Protein AF-A0A5J6MYG0-F1 (afdb_monomer)

Structure (mmCIF, N/CA/C/O backbone):
data_AF-A0A5J6MYG0-F1
#
_entry.id   AF-A0A5J6MYG0-F1
#
loop_
_atom_site.group_PDB
_atom_site.id
_atom_site.type_symbol
_atom_site.label_atom_id
_atom_site.label_alt_id
_atom_site.label_comp_id
_atom_site.label_asym_id
_atom_site.label_entity_id
_atom_site.label_seq_id
_atom_site.pdbx_PDB_ins_code
_atom_site.Cartn_x
_atom_site.Cartn_y
_atom_site.Cartn_z
_atom_site.occupancy
_atom_site.B_iso_or_equiv
_atom_site.auth_seq_id
_atom_site.auth_comp_id
_atom_site.auth_asym_id
_atom_site.auth_atom_id
_atom_site.pdbx_PDB_model_num
ATOM 1 N N . MET A 1 1 ? -12.175 -19.158 31.986 1.00 40.00 1 MET A N 1
ATOM 2 C CA . MET A 1 1 ? -12.205 -18.045 31.014 1.00 40.00 1 MET A CA 1
ATOM 3 C C . MET A 1 1 ? -11.970 -18.649 29.645 1.00 40.00 1 MET A C 1
ATOM 5 O O . MET A 1 1 ? -10.939 -19.289 29.481 1.00 40.00 1 MET A O 1
ATOM 9 N N . ALA A 1 2 ? -12.921 -18.542 28.714 1.00 49.88 2 ALA A N 1
ATOM 10 C CA . ALA A 1 2 ? -12.661 -18.939 27.331 1.00 49.88 2 ALA A CA 1
ATOM 11 C C . ALA A 1 2 ? -11.461 -18.127 26.811 1.00 49.88 2 ALA A C 1
ATOM 13 O O . ALA A 1 2 ? -11.357 -16.932 27.101 1.00 49.88 2 ALA A O 1
ATOM 14 N N . GLY A 1 3 ? -10.510 -18.788 26.148 1.00 59.69 3 GLY A N 1
ATOM 15 C CA . GLY A 1 3 ? -9.324 -18.129 25.604 1.00 59.69 3 GLY A CA 1
ATOM 16 C C . GLY A 1 3 ? -9.711 -17.019 24.624 1.00 59.69 3 GLY A C 1
ATOM 17 O O . GLY A 1 3 ? -10.769 -17.071 24.001 1.00 59.69 3 GLY A O 1
ATOM 18 N N . LYS A 1 4 ? -8.867 -15.989 24.496 1.00 77.81 4 LYS A N 1
ATOM 19 C CA . LYS A 1 4 ? -9.049 -14.979 23.445 1.00 77.81 4 LYS A CA 1
ATOM 20 C C . LYS A 1 4 ? -8.914 -15.669 22.087 1.00 77.81 4 LYS A C 1
ATOM 22 O O . LYS A 1 4 ? -7.849 -16.220 21.821 1.00 77.81 4 LYS A O 1
ATOM 27 N N . MET A 1 5 ? -9.953 -15.589 21.255 1.00 89.06 5 MET A N 1
ATOM 28 C CA . MET A 1 5 ? -9.927 -16.122 19.894 1.00 89.06 5 MET A CA 1
ATOM 29 C C . MET A 1 5 ? -8.792 -15.476 19.094 1.00 89.06 5 MET A C 1
ATOM 31 O O . MET A 1 5 ? -8.642 -14.248 19.080 1.00 89.06 5 MET A O 1
ATOM 35 N N . LYS A 1 6 ? -7.971 -16.304 18.448 1.00 92.94 6 LYS A N 1
ATOM 36 C CA . LYS A 1 6 ? -6.864 -15.845 17.611 1.00 92.94 6 LYS A CA 1
ATOM 37 C C . LYS A 1 6 ? -7.300 -15.649 16.157 1.00 92.94 6 LYS A C 1
ATOM 39 O O . LYS A 1 6 ? -7.584 -16.608 15.446 1.00 92.94 6 LYS A O 1
ATOM 44 N N . LEU A 1 7 ? -7.216 -14.409 15.681 1.00 95.62 7 LEU A N 1
ATOM 45 C CA . LEU A 1 7 ? -7.280 -14.070 14.260 1.00 95.62 7 LEU A CA 1
ATOM 46 C C . LEU A 1 7 ? -5.860 -13.852 13.725 1.00 95.62 7 LEU A C 1
ATOM 48 O O . LEU A 1 7 ? -5.108 -13.042 14.263 1.00 95.62 7 LEU A O 1
ATOM 52 N N . SER A 1 8 ? -5.483 -14.586 12.680 1.00 95.25 8 SER A N 1
ATOM 53 C CA . SER A 1 8 ? -4.185 -14.447 12.009 1.00 95.25 8 SER A CA 1
ATOM 54 C C . SER A 1 8 ? -4.375 -14.024 10.557 1.00 95.25 8 SER A C 1
ATOM 56 O O . SER A 1 8 ? -5.351 -14.405 9.916 1.00 95.25 8 SER A O 1
ATOM 58 N N . TYR A 1 9 ? -3.424 -13.255 10.038 1.00 94.81 9 TYR A N 1
ATOM 59 C CA . TYR A 1 9 ? -3.350 -12.871 8.635 1.00 94.81 9 TYR A CA 1
ATOM 60 C C . TYR A 1 9 ? -1.985 -13.290 8.092 1.00 94.81 9 TYR A C 1
ATOM 62 O O . TYR A 1 9 ? -0.947 -12.833 8.575 1.00 94.81 9 TYR A O 1
ATOM 70 N N . PHE A 1 10 ? -1.995 -14.211 7.138 1.00 92.38 10 PHE A N 1
ATOM 71 C CA . PHE A 1 10 ? -0.811 -14.727 6.472 1.00 92.38 10 PHE A CA 1
ATOM 72 C C . PHE A 1 10 ? -0.618 -13.950 5.175 1.00 92.38 10 PHE A C 1
ATOM 74 O O . PHE A 1 10 ? -1.336 -14.172 4.201 1.00 92.38 10 PHE A O 1
ATOM 81 N N . ALA A 1 11 ? 0.337 -13.023 5.184 1.00 88.06 11 ALA A N 1
ATOM 82 C CA . ALA A 1 11 ? 0.782 -12.345 3.975 1.00 88.06 11 ALA A CA 1
ATOM 83 C C . ALA A 1 11 ? 1.317 -13.364 2.967 1.00 88.06 11 ALA A C 1
ATOM 85 O O . ALA A 1 11 ? 2.119 -14.227 3.330 1.00 88.06 11 ALA A O 1
ATOM 86 N N . THR A 1 12 ? 0.863 -13.262 1.723 1.00 80.62 12 THR A N 1
ATOM 87 C CA . THR A 1 12 ? 1.301 -14.128 0.622 1.00 80.62 12 THR A CA 1
ATOM 88 C C . THR A 1 12 ? 2.450 -13.526 -0.170 1.00 80.62 12 THR A C 1
ATOM 90 O O . THR A 1 12 ? 3.139 -14.250 -0.882 1.00 80.62 12 THR A O 1
ATOM 93 N N . ASP A 1 13 ? 2.668 -12.219 -0.044 1.00 73.19 13 ASP A N 1
ATOM 94 C CA . ASP A 1 13 ? 3.664 -11.480 -0.803 1.00 73.19 13 ASP A CA 1
ATOM 95 C C . ASP A 1 13 ? 4.005 -10.142 -0.101 1.00 73.19 13 ASP A C 1
ATOM 97 O O . ASP A 1 13 ? 3.391 -9.780 0.907 1.00 73.19 13 ASP A O 1
ATOM 101 N N . PRO A 1 14 ? 5.017 -9.390 -0.565 1.00 65.50 14 PRO A N 1
ATOM 102 C CA . PRO A 1 14 ? 5.357 -8.093 0.028 1.00 65.50 14 PRO A CA 1
ATOM 103 C C . PRO A 1 14 ? 4.280 -7.001 -0.128 1.00 65.50 14 PRO A C 1
ATOM 105 O O . PRO A 1 14 ? 4.326 -6.003 0.591 1.00 65.50 14 PRO A O 1
ATOM 108 N N . LEU A 1 15 ? 3.310 -7.167 -1.034 1.00 65.50 15 LEU A N 1
ATOM 109 C CA . LEU A 1 15 ? 2.218 -6.212 -1.271 1.00 65.50 15 LEU A CA 1
ATOM 110 C C . LEU A 1 15 ? 1.076 -6.387 -0.258 1.00 65.50 15 LEU A C 1
ATOM 112 O O . LEU A 1 15 ? 0.195 -5.531 -0.174 1.00 65.50 15 LEU A O 1
ATOM 116 N N . SER A 1 16 ? 1.100 -7.454 0.549 1.00 74.31 16 SER A N 1
ATOM 117 C CA . SER A 1 16 ? 0.159 -7.683 1.643 1.00 74.31 16 SER A CA 1
ATOM 118 C C . SER A 1 16 ? 0.126 -6.499 2.616 1.00 74.31 16 SER A C 1
ATOM 120 O O . SER A 1 16 ? 1.009 -6.345 3.473 1.00 74.31 16 SER A O 1
ATOM 122 N N . GLY A 1 17 ? -0.931 -5.690 2.532 1.00 80.50 17 GLY A N 1
ATOM 123 C CA . GLY A 1 17 ? -1.224 -4.655 3.519 1.00 80.50 17 GLY A CA 1
ATOM 124 C C . GLY A 1 17 ? -1.474 -5.260 4.902 1.00 80.50 17 GLY A C 1
ATOM 125 O O . GLY A 1 17 ? -2.011 -6.361 5.024 1.00 80.50 17 GLY A O 1
ATOM 126 N N . VAL A 1 18 ? -1.080 -4.552 5.963 1.00 88.56 18 VAL A N 1
ATOM 127 C CA . VAL A 1 18 ? -1.387 -4.968 7.340 1.00 88.56 18 VAL A CA 1
ATOM 128 C C . VAL A 1 18 ? -2.815 -4.524 7.674 1.00 88.56 18 VAL A C 1
ATOM 130 O O . VAL A 1 18 ? -3.079 -3.324 7.580 1.00 88.56 18 VAL A O 1
ATOM 133 N N . PRO A 1 19 ? -3.727 -5.427 8.086 1.00 94.19 19 PRO A N 1
ATOM 134 C CA . PRO A 1 19 ? -5.054 -5.031 8.546 1.00 94.19 19 PRO A CA 1
ATOM 135 C C . PRO A 1 19 ? -4.958 -4.097 9.757 1.00 94.19 19 PRO A C 1
ATOM 137 O O . PRO A 1 19 ? -4.246 -4.387 10.723 1.00 94.19 19 PRO A O 1
ATOM 140 N N . GLN A 1 20 ? -5.692 -2.988 9.727 1.00 94.94 20 GLN A N 1
ATOM 141 C CA . GLN A 1 20 ? -5.644 -1.960 10.769 1.00 94.94 20 GLN A CA 1
ATOM 142 C C . GLN A 1 20 ? -6.976 -1.880 11.508 1.00 94.94 20 GLN A C 1
ATOM 144 O O . GLN A 1 20 ? -8.012 -2.032 10.869 1.00 94.94 20 GLN A O 1
ATOM 149 N N . PRO A 1 21 ? -7.006 -1.646 12.831 1.00 96.38 21 PRO A N 1
ATOM 150 C CA . PRO A 1 21 ? -8.258 -1.354 13.522 1.00 96.38 21 PRO A CA 1
ATOM 151 C C . PRO A 1 21 ? -8.991 -0.196 12.839 1.00 96.38 21 PRO A C 1
ATOM 153 O O . PRO A 1 21 ? -8.393 0.851 12.590 1.00 96.38 21 PRO A O 1
ATOM 156 N N . ALA A 1 22 ? -10.277 -0.374 12.547 1.00 95.56 22 ALA A N 1
ATOM 157 C CA . ALA A 1 22 ? -11.059 0.655 11.883 1.00 95.56 22 ALA A CA 1
ATOM 158 C C . ALA A 1 22 ? -11.148 1.924 12.743 1.00 95.56 22 ALA A C 1
ATOM 160 O O . ALA A 1 22 ? -11.342 1.862 13.964 1.00 95.56 22 ALA A O 1
ATOM 161 N N . SER A 1 23 ? -11.041 3.092 12.102 1.00 90.94 23 SER A N 1
ATOM 162 C CA . SER A 1 23 ? -11.200 4.364 12.812 1.00 90.94 23 SER A CA 1
ATOM 163 C C . SER A 1 23 ? -12.614 4.475 13.401 1.00 90.94 23 SER A C 1
ATOM 165 O O . SER A 1 23 ? -13.579 4.128 12.723 1.00 90.94 23 SER A O 1
ATOM 167 N N . PRO A 1 24 ? -12.804 5.021 14.614 1.00 88.50 24 PRO A N 1
ATOM 168 C CA . PRO A 1 24 ? -14.139 5.347 15.112 1.00 88.50 24 PRO A CA 1
ATOM 169 C C . PRO A 1 24 ? -14.766 6.571 14.411 1.00 88.50 24 PRO A C 1
ATOM 171 O O . PRO A 1 24 ? -15.967 6.800 14.568 1.00 88.50 24 PRO A O 1
ATOM 174 N N . THR A 1 25 ? -13.986 7.359 13.657 1.00 90.56 25 THR A N 1
ATOM 175 C CA . THR A 1 25 ? -14.420 8.621 13.026 1.00 90.56 25 THR A CA 1
ATOM 176 C C . THR A 1 25 ? -14.741 8.479 11.538 1.00 90.56 25 THR A C 1
ATOM 178 O O . THR A 1 25 ? -14.233 7.582 10.859 1.00 90.56 25 THR A O 1
ATOM 181 N N . ARG A 1 26 ? -15.596 9.361 11.006 1.00 92.69 26 ARG A N 1
ATOM 182 C CA . ARG A 1 26 ? -15.959 9.437 9.583 1.00 92.69 26 ARG A CA 1
ATOM 183 C C . ARG A 1 26 ? -15.995 10.903 9.128 1.00 92.69 26 ARG A C 1
ATOM 185 O O . ARG A 1 26 ? -16.645 11.692 9.809 1.00 92.69 26 ARG A O 1
ATOM 192 N N . PRO A 1 27 ? -15.434 11.242 7.949 1.00 90.25 27 PRO A N 1
ATOM 193 C CA . PRO A 1 27 ? -15.431 12.620 7.447 1.00 90.25 27 PRO A CA 1
ATOM 194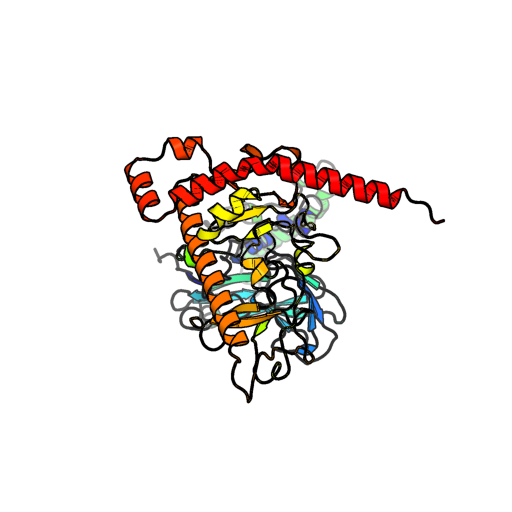 C C . PRO A 1 27 ? -16.823 13.269 7.414 1.00 90.25 27 PRO A C 1
ATOM 196 O O . PRO A 1 27 ? -17.036 14.306 8.029 1.00 90.25 27 PRO A O 1
ATOM 199 N N . TRP A 1 28 ? -17.824 12.597 6.831 1.00 93.06 28 TRP A N 1
ATOM 200 C CA . TRP A 1 28 ? -19.187 13.144 6.777 1.00 93.06 28 TRP A CA 1
ATOM 201 C C . TRP A 1 28 ? -19.819 13.320 8.170 1.00 93.06 28 TRP A C 1
ATOM 203 O O . TRP A 1 28 ? -20.664 14.191 8.363 1.00 93.06 28 TRP A O 1
ATOM 213 N N . MET A 1 29 ? -19.431 12.498 9.157 1.00 93.88 29 MET A N 1
ATOM 214 C CA . MET A 1 29 ? -19.912 12.634 10.536 1.00 93.88 29 MET A CA 1
ATOM 215 C C . MET A 1 29 ? -19.298 13.868 11.203 1.00 93.88 29 MET A C 1
ATOM 217 O O . MET A 1 29 ? -20.013 14.567 11.923 1.00 93.88 29 MET A O 1
ATOM 221 N N . ASP A 1 30 ? -18.017 14.150 10.935 1.00 91.69 30 ASP A N 1
ATOM 222 C CA . ASP A 1 30 ? -17.324 15.368 11.379 1.00 91.69 30 ASP A CA 1
ATOM 223 C C . ASP A 1 30 ? -17.973 16.629 10.782 1.00 91.69 30 ASP A C 1
ATOM 225 O O . ASP A 1 30 ? -18.125 17.635 11.473 1.00 91.69 30 ASP A O 1
ATOM 229 N N . GLU A 1 31 ? -18.424 16.548 9.528 1.00 91.62 31 GLU A N 1
ATOM 230 C CA . GLU A 1 31 ? -19.087 17.636 8.794 1.00 91.62 31 GLU A CA 1
ATOM 231 C C . GLU A 1 31 ? -20.523 17.921 9.265 1.00 91.62 31 GLU A C 1
ATOM 233 O O . GLU A 1 31 ? -21.070 18.994 8.994 1.00 91.62 31 GLU A O 1
ATOM 238 N N . THR A 1 32 ? -21.162 16.994 9.989 1.00 87.75 32 THR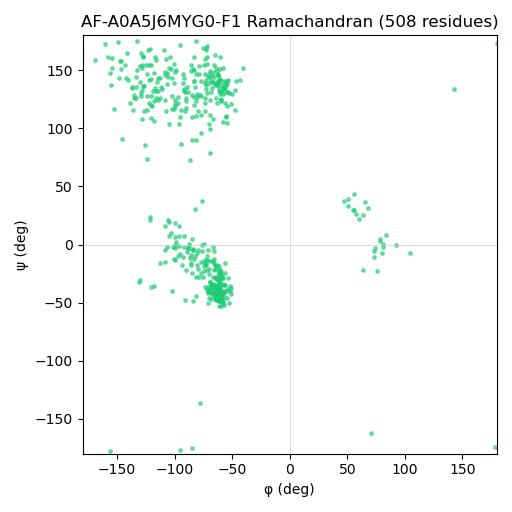 A N 1
ATOM 239 C CA . THR A 1 32 ? -22.501 17.252 10.534 1.00 87.75 32 THR A CA 1
ATOM 240 C C . THR A 1 32 ? -22.488 18.405 11.541 1.00 87.75 32 THR A C 1
ATOM 242 O O . THR A 1 32 ? -21.523 18.611 12.276 1.00 87.75 32 THR A O 1
ATOM 245 N N . ALA A 1 33 ? -23.588 19.159 11.639 1.00 84.00 33 ALA A N 1
ATOM 246 C CA . ALA A 1 33 ? -23.683 20.277 12.578 1.00 84.00 33 ALA A CA 1
ATOM 247 C C . ALA A 1 33 ? -23.363 19.830 14.020 1.00 84.00 33 ALA A C 1
ATOM 249 O O . ALA A 1 33 ? -24.048 18.984 14.594 1.00 84.00 33 ALA A O 1
ATOM 250 N N . GLN A 1 34 ? -22.320 20.410 14.623 1.00 83.81 34 GLN A N 1
ATOM 251 C CA . GLN A 1 34 ? -21.815 20.016 15.950 1.00 83.81 34 GLN A CA 1
ATOM 252 C C . GLN A 1 34 ? -21.406 18.532 16.057 1.00 83.81 34 GLN A C 1
ATOM 254 O O . GLN A 1 34 ? -21.500 17.957 17.149 1.00 83.81 34 GLN A O 1
ATOM 259 N N . ALA A 1 35 ? -21.023 17.912 14.939 1.00 84.62 35 ALA A N 1
ATOM 260 C CA . ALA A 1 35 ? -20.685 16.499 14.824 1.00 84.62 35 ALA A CA 1
ATOM 261 C C . ALA A 1 35 ? -21.769 15.581 15.438 1.00 84.62 35 ALA A C 1
ATOM 263 O O . ALA A 1 35 ? -21.477 14.609 16.145 1.00 84.62 35 ALA A O 1
ATOM 264 N N . PHE A 1 36 ? -23.054 15.935 15.250 1.00 85.00 36 PHE A N 1
ATOM 265 C CA . PHE A 1 36 ? -24.175 15.279 15.931 1.00 85.00 36 PHE A CA 1
ATOM 266 C C . PHE A 1 36 ? -24.268 13.784 15.623 1.00 85.00 36 PHE A C 1
ATOM 268 O O . PHE A 1 36 ? -24.803 13.042 16.446 1.00 85.00 36 PHE A O 1
ATOM 275 N N . ALA A 1 37 ? -23.749 13.332 14.479 1.00 86.12 37 ALA A N 1
ATOM 276 C CA . ALA A 1 37 ? -23.767 11.923 14.107 1.00 86.12 37 ALA A CA 1
ATOM 277 C C . ALA A 1 37 ? -23.068 11.036 15.158 1.00 86.12 37 ALA A C 1
ATOM 279 O O . ALA A 1 37 ? -23.559 9.947 15.458 1.00 86.12 37 ALA A O 1
ATOM 280 N N . TYR A 1 38 ? -22.016 11.534 15.827 1.00 88.56 38 TYR A N 1
ATOM 281 C CA . TYR A 1 38 ? -21.334 10.809 16.912 1.00 88.56 38 TYR A CA 1
ATOM 282 C C . TYR A 1 38 ? -22.141 10.692 18.207 1.00 88.56 38 TYR A C 1
ATOM 284 O O . TYR A 1 38 ? -21.714 10.036 19.156 1.00 88.56 38 TYR A O 1
ATOM 292 N N . ARG A 1 39 ? -23.319 11.313 18.290 1.00 87.69 39 ARG A N 1
ATOM 293 C CA . ARG A 1 39 ? -24.243 11.109 19.416 1.00 87.69 39 ARG A CA 1
ATOM 294 C C . ARG A 1 39 ? -24.937 9.749 19.321 1.00 87.69 39 ARG A C 1
ATOM 296 O O . ARG A 1 39 ? -25.431 9.238 20.324 1.00 87.69 39 ARG A O 1
ATOM 303 N N . CYS A 1 40 ? -24.947 9.134 18.138 1.00 88.50 40 CYS A N 1
ATOM 304 C CA . CYS A 1 40 ? -25.456 7.786 17.944 1.00 88.50 40 CYS A CA 1
ATOM 305 C C . CYS A 1 40 ? -24.384 6.761 18.341 1.00 88.50 40 CYS A C 1
ATOM 307 O O . CYS A 1 40 ? -23.574 6.329 17.522 1.00 88.50 40 CYS A O 1
ATOM 309 N N . LEU A 1 41 ? -24.382 6.358 19.616 1.00 90.31 41 LEU A N 1
ATOM 310 C CA . LEU A 1 41 ? -23.443 5.356 20.129 1.00 90.31 41 LEU A CA 1
ATOM 311 C C . LEU A 1 41 ? -23.413 4.052 19.296 1.00 90.31 41 LEU A C 1
ATOM 313 O O . LEU A 1 41 ? -22.311 3.572 19.041 1.00 90.31 41 LEU A O 1
ATOM 317 N N . PRO A 1 42 ? -24.544 3.502 18.801 1.00 92.56 42 PRO A N 1
ATOM 318 C CA . PRO A 1 42 ? -24.512 2.341 17.910 1.00 92.56 42 PRO A CA 1
ATOM 319 C C . PRO A 1 42 ? -23.675 2.553 16.639 1.00 92.56 42 PRO A C 1
ATOM 321 O O . PRO A 1 42 ? -22.908 1.666 16.275 1.00 92.56 42 PRO A O 1
ATOM 324 N N . LEU A 1 43 ? -23.744 3.735 16.006 1.00 93.50 43 LEU A N 1
ATOM 325 C CA . LEU A 1 43 ? -22.891 4.054 14.852 1.00 93.50 43 LEU A CA 1
ATOM 326 C C . LEU A 1 43 ? -21.412 4.101 15.246 1.00 93.50 43 LEU A C 1
ATOM 328 O O . LEU A 1 43 ? -20.575 3.569 14.525 1.00 93.50 43 LEU A O 1
ATOM 332 N N . ASN A 1 44 ? -21.086 4.677 16.406 1.00 92.19 44 ASN A N 1
ATOM 333 C CA . ASN A 1 44 ? -19.702 4.761 16.880 1.00 92.19 44 ASN A CA 1
ATOM 334 C C . ASN A 1 44 ? -19.101 3.382 17.168 1.00 92.19 44 ASN A C 1
ATOM 336 O O . ASN A 1 44 ? -17.939 3.139 16.846 1.00 92.19 44 ASN A O 1
ATOM 340 N N . ILE A 1 45 ? -19.881 2.487 17.785 1.00 95.12 45 ILE A N 1
ATOM 341 C CA . ILE A 1 45 ? -19.451 1.108 18.029 1.00 95.12 45 ILE A CA 1
ATOM 342 C C . ILE A 1 45 ? -19.261 0.391 16.694 1.00 95.12 45 ILE A C 1
ATOM 344 O O . ILE A 1 45 ? -18.201 -0.193 16.489 1.00 95.12 45 ILE A O 1
ATOM 348 N N . ALA A 1 46 ? -20.218 0.508 15.766 1.00 96.50 46 ALA A N 1
ATOM 349 C CA . ALA A 1 46 ? -20.125 -0.091 14.435 1.00 96.50 46 ALA A CA 1
ATOM 350 C C . ALA A 1 46 ? -18.895 0.400 13.652 1.00 96.50 46 ALA A C 1
ATOM 352 O O . ALA A 1 46 ? -18.206 -0.406 13.031 1.00 96.50 46 ALA A O 1
ATOM 353 N N . ASN A 1 47 ? -18.562 1.695 13.741 1.00 96.44 47 ASN A N 1
ATOM 354 C CA . ASN A 1 47 ? -17.392 2.272 13.075 1.00 96.44 47 ASN A CA 1
ATOM 355 C C . ASN A 1 47 ? -16.077 1.584 13.463 1.00 96.44 47 ASN A C 1
ATOM 357 O O . ASN A 1 47 ? -15.193 1.478 12.616 1.00 96.44 47 ASN A O 1
ATOM 361 N N . ALA A 1 48 ? -15.968 1.137 14.718 1.00 95.62 48 ALA A N 1
ATOM 362 C CA . ALA A 1 48 ? -14.779 0.521 15.305 1.00 95.62 48 ALA A CA 1
ATOM 363 C C . ALA A 1 48 ? -14.900 -1.010 15.471 1.00 95.62 48 ALA A C 1
ATOM 365 O O . ALA A 1 48 ? -14.040 -1.627 16.100 1.00 95.62 48 ALA A O 1
ATOM 366 N N . HIS A 1 49 ? -15.962 -1.633 14.944 1.00 96.94 49 HIS A N 1
ATOM 367 C CA . HIS A 1 49 ? -16.277 -3.057 15.131 1.00 96.94 49 HIS A CA 1
ATOM 368 C C . HIS A 1 49 ? -15.515 -3.988 14.177 1.00 96.94 49 HIS A C 1
ATOM 370 O O . HIS A 1 49 ? -16.024 -5.027 13.780 1.00 96.94 49 HIS A O 1
ATOM 376 N N . GLY A 1 50 ? -14.308 -3.625 13.757 1.00 97.19 50 GLY A N 1
ATOM 377 C CA . GLY A 1 50 ? -13.542 -4.467 12.850 1.00 97.19 50 GLY A CA 1
ATOM 378 C C . GLY A 1 50 ? -12.202 -3.881 12.450 1.00 97.19 50 GLY A C 1
ATOM 379 O O . GLY A 1 50 ? -11.771 -2.838 12.947 1.00 97.19 50 GLY A O 1
ATOM 380 N N . TRP A 1 51 ? -11.554 -4.582 11.530 1.00 98.12 51 TRP A N 1
ATOM 381 C CA . TRP A 1 51 ? -10.318 -4.153 10.896 1.00 98.12 51 TRP A CA 1
ATOM 382 C C . TRP A 1 51 ? -10.579 -3.767 9.445 1.00 98.12 51 TRP A C 1
ATOM 384 O O . TRP A 1 51 ? -11.442 -4.342 8.786 1.00 98.12 51 TRP A O 1
ATOM 394 N N . GLU A 1 52 ? -9.813 -2.806 8.951 1.00 96.94 52 GLU A N 1
ATOM 395 C CA . GLU A 1 52 ? -9.829 -2.331 7.578 1.00 96.94 52 GLU A CA 1
ATOM 396 C C . GLU A 1 52 ? -8.560 -2.775 6.840 1.00 96.94 52 GLU A C 1
ATOM 398 O O . GLU A 1 52 ? -7.469 -2.844 7.416 1.00 96.94 52 GLU A O 1
ATOM 403 N N . LEU A 1 53 ? -8.711 -3.053 5.547 1.00 95.00 53 LEU A N 1
ATOM 404 C CA . LEU A 1 53 ? -7.602 -3.104 4.598 1.00 95.00 53 LEU A CA 1
ATOM 405 C C . LEU A 1 53 ? -7.658 -1.864 3.711 1.00 95.00 53 LEU A C 1
ATOM 407 O O . LEU A 1 53 ? -8.732 -1.433 3.276 1.00 95.00 53 LEU A O 1
ATOM 411 N N . LEU A 1 54 ? -6.480 -1.297 3.475 1.00 93.19 54 LEU A N 1
ATOM 412 C CA . LEU A 1 54 ? -6.304 -0.029 2.782 1.00 93.19 54 LEU A CA 1
ATOM 413 C C . LEU A 1 54 ? -5.847 -0.266 1.348 1.00 93.19 54 LEU A C 1
ATOM 415 O O . LEU A 1 54 ? -5.058 -1.176 1.092 1.00 93.19 54 LEU A O 1
ATOM 419 N N . SER A 1 55 ? -6.332 0.564 0.429 1.00 90.44 55 SER A N 1
ATOM 420 C CA . SER A 1 55 ? -5.941 0.510 -0.972 1.00 90.44 55 SER A CA 1
ATOM 421 C C . SER A 1 55 ? -4.451 0.832 -1.068 1.00 90.44 55 SER A C 1
ATOM 423 O O . SER A 1 55 ? -4.028 1.872 -0.560 1.00 90.44 55 SER A O 1
ATOM 425 N N . PRO A 1 56 ? -3.625 -0.018 -1.692 1.00 81.44 56 PRO A N 1
ATOM 426 C CA . PRO A 1 56 ? -2.194 0.249 -1.810 1.00 81.44 56 PRO A CA 1
ATOM 427 C C . PRO A 1 56 ? -1.888 1.370 -2.814 1.00 81.44 56 PRO A C 1
ATOM 429 O O . PRO A 1 56 ? -0.789 1.918 -2.808 1.00 81.44 56 PRO A O 1
ATOM 432 N N . ALA A 1 57 ? -2.852 1.710 -3.671 1.00 84.56 57 ALA A N 1
ATOM 433 C CA . ALA A 1 57 ? -2.693 2.648 -4.767 1.00 84.56 57 ALA A CA 1
ATOM 434 C C . ALA A 1 57 ? -3.942 3.505 -4.977 1.00 84.56 57 ALA A C 1
ATOM 436 O O . ALA A 1 57 ? -5.060 3.088 -4.661 1.00 84.56 57 ALA A O 1
ATOM 437 N N . ALA A 1 58 ? -3.731 4.686 -5.558 1.00 90.75 58 ALA A N 1
ATOM 438 C CA . ALA A 1 58 ? -4.808 5.516 -6.066 1.00 90.75 58 ALA A CA 1
ATOM 439 C C . ALA A 1 58 ? -5.220 5.055 -7.472 1.00 90.75 58 ALA A C 1
ATOM 441 O O . ALA A 1 58 ? -4.372 4.700 -8.298 1.00 90.75 58 ALA A O 1
ATOM 442 N N . PHE A 1 59 ? -6.518 5.060 -7.758 1.00 92.38 59 PHE A N 1
ATOM 443 C CA . PHE A 1 59 ? -7.048 4.762 -9.087 1.00 92.38 59 PHE A CA 1
ATOM 444 C C . PHE A 1 59 ? -8.445 5.360 -9.270 1.00 92.38 59 PHE A C 1
ATOM 446 O O . PHE A 1 59 ? -9.160 5.635 -8.305 1.00 92.38 59 PHE A O 1
ATOM 453 N N . SER A 1 60 ? -8.867 5.485 -10.523 1.00 96.88 60 SER A N 1
ATOM 454 C CA . SER A 1 60 ? -10.239 5.810 -10.904 1.00 96.88 60 SER A CA 1
ATOM 455 C C . SER A 1 60 ? -10.818 4.696 -11.762 1.00 96.88 60 SER A C 1
ATOM 457 O O . SER A 1 60 ? -10.123 4.129 -12.599 1.00 96.88 60 SER A O 1
ATOM 459 N N . ALA A 1 61 ? -12.095 4.383 -11.578 1.00 96.62 61 ALA A N 1
ATOM 460 C CA . ALA A 1 61 ? -12.792 3.376 -12.362 1.00 96.62 61 ALA A CA 1
ATOM 461 C C . ALA A 1 61 ? -14.159 3.884 -12.839 1.00 96.62 61 ALA A C 1
ATOM 463 O O . ALA A 1 61 ? -14.854 4.607 -12.121 1.00 96.62 61 ALA A O 1
ATOM 464 N N . CYS A 1 62 ? -14.554 3.493 -14.048 1.00 97.94 62 CYS A N 1
ATOM 465 C CA . CYS A 1 62 ? -15.838 3.840 -14.642 1.00 97.94 62 CYS A CA 1
ATOM 466 C C . CYS A 1 62 ? -16.428 2.635 -15.367 1.00 97.94 62 CYS A C 1
ATOM 468 O O . CYS A 1 62 ? -15.834 2.094 -16.296 1.00 97.94 62 CYS A O 1
ATOM 470 N N . TRP A 1 63 ? -17.626 2.230 -14.957 1.00 98.25 63 TRP A N 1
ATOM 471 C CA . TRP A 1 63 ? -18.378 1.181 -15.633 1.00 98.25 63 TRP A CA 1
ATOM 472 C C . TRP A 1 63 ? -19.274 1.768 -16.723 1.00 98.25 63 TRP A C 1
ATOM 474 O O . TRP A 1 63 ? -20.088 2.644 -16.449 1.00 98.25 63 TRP A O 1
ATOM 484 N N . ASN A 1 64 ? -19.183 1.281 -17.958 1.00 95.50 64 ASN A N 1
ATOM 485 C CA . ASN A 1 64 ? -19.936 1.821 -19.096 1.00 95.50 64 ASN A CA 1
ATOM 486 C C . ASN A 1 64 ? -21.408 1.339 -19.181 1.00 95.50 64 ASN A C 1
ATOM 488 O O . ASN A 1 64 ? -22.169 1.873 -19.992 1.00 95.50 64 ASN A O 1
ATOM 492 N N . GLY A 1 65 ? -21.822 0.380 -18.340 1.00 96.25 65 GLY A N 1
ATOM 493 C CA . GLY A 1 65 ? -23.150 -0.253 -18.360 1.00 96.25 65 GLY A CA 1
ATOM 494 C C . GLY A 1 65 ? -23.181 -1.677 -18.941 1.00 96.25 65 GLY A C 1
ATOM 495 O O . GLY A 1 65 ? -24.216 -2.337 -18.863 1.00 96.25 65 GLY A O 1
ATOM 496 N N . GLY A 1 66 ? -22.069 -2.153 -19.508 1.00 93.75 66 GLY A N 1
ATOM 497 C CA . GLY A 1 66 ? -21.921 -3.474 -20.123 1.00 93.75 66 GLY A CA 1
ATOM 498 C C . GLY A 1 66 ? -21.893 -4.635 -19.125 1.00 93.75 66 GLY A C 1
ATOM 499 O O . GLY A 1 66 ? -21.660 -4.463 -17.924 1.00 93.75 66 GLY A O 1
ATOM 500 N N . ALA A 1 67 ? -22.150 -5.842 -19.622 1.00 94.81 67 ALA A N 1
ATOM 501 C CA . ALA A 1 67 ? -22.181 -7.064 -18.815 1.00 94.81 67 ALA A CA 1
ATOM 502 C C . ALA A 1 67 ? -20.810 -7.752 -18.740 1.00 94.81 67 ALA A C 1
ATOM 504 O O . ALA A 1 67 ? -20.538 -8.505 -17.811 1.00 94.81 67 ALA A O 1
ATOM 505 N N . GLU A 1 68 ? -19.936 -7.482 -19.697 1.00 90.44 68 GLU A N 1
ATOM 506 C CA . GLU A 1 68 ? -18.616 -8.072 -19.830 1.00 90.44 68 GLU A CA 1
ATOM 507 C C . GLU A 1 68 ? -17.606 -7.519 -18.807 1.00 90.44 68 GLU A C 1
ATOM 509 O O . GLU A 1 68 ? -17.726 -6.375 -18.364 1.00 90.44 68 GLU A O 1
ATOM 514 N N . PRO A 1 69 ? -16.559 -8.283 -18.444 1.00 83.31 69 PRO A N 1
ATOM 515 C CA . PRO A 1 69 ? -15.476 -7.778 -17.599 1.00 83.31 69 PRO A CA 1
ATOM 516 C C . PRO A 1 69 ? -14.816 -6.501 -18.148 1.00 83.31 69 PRO A C 1
ATOM 518 O O . PRO A 1 69 ? -14.558 -5.569 -17.389 1.00 83.31 69 PRO A O 1
ATOM 521 N N . GLY A 1 70 ? -14.637 -6.400 -19.469 1.00 87.31 70 GLY A N 1
ATOM 522 C CA . GLY A 1 70 ? -14.077 -5.214 -20.137 1.00 87.31 70 GLY A CA 1
ATOM 523 C C . GLY A 1 70 ? -14.949 -3.950 -20.080 1.00 87.31 70 GLY A C 1
ATOM 524 O O . GLY A 1 70 ? -14.525 -2.905 -20.562 1.00 87.31 70 GLY A O 1
ATOM 525 N N . ALA A 1 71 ? -16.144 -4.015 -19.483 1.00 92.12 71 ALA A N 1
ATOM 526 C CA . ALA A 1 71 ? -17.059 -2.884 -19.338 1.00 92.12 71 ALA A CA 1
ATOM 527 C C . ALA A 1 71 ? -16.591 -1.831 -18.316 1.00 92.12 71 ALA A C 1
ATOM 529 O O . ALA A 1 71 ? -17.222 -0.778 -18.194 1.00 92.12 71 ALA A O 1
ATOM 530 N N . ILE A 1 72 ? -15.547 -2.124 -17.534 1.00 96.19 72 ILE A N 1
ATOM 531 C CA . ILE A 1 72 ? -14.982 -1.217 -16.530 1.00 96.19 72 ILE A CA 1
ATOM 532 C C . ILE A 1 72 ? -13.635 -0.696 -17.033 1.00 96.19 72 ILE A C 1
ATOM 534 O O . ILE A 1 72 ? -12.684 -1.461 -17.170 1.00 96.19 72 ILE A O 1
ATOM 538 N N . ASP A 1 73 ? -13.560 0.611 -17.272 1.00 94.00 73 ASP A N 1
ATOM 539 C CA . ASP A 1 73 ? -12.311 1.334 -17.523 1.00 94.00 73 ASP A CA 1
ATOM 540 C C . ASP A 1 73 ? -11.671 1.665 -16.169 1.00 94.00 73 ASP A C 1
ATOM 542 O O . ASP A 1 73 ? -12.304 2.333 -15.349 1.00 94.00 73 ASP A O 1
ATOM 546 N N . ILE A 1 74 ? -10.457 1.170 -15.921 1.00 92.81 74 ILE A N 1
ATOM 547 C CA . ILE A 1 74 ? -9.681 1.405 -14.698 1.00 92.81 74 ILE A CA 1
ATOM 548 C C . ILE A 1 74 ? -8.417 2.168 -15.089 1.00 92.81 74 ILE A C 1
ATOM 550 O O . ILE A 1 74 ? -7.657 1.731 -15.951 1.00 92.81 74 ILE A O 1
ATOM 554 N N . ARG A 1 75 ? -8.189 3.306 -14.434 1.00 91.88 75 ARG A N 1
ATOM 555 C CA . ARG A 1 75 ? -7.058 4.204 -14.670 1.00 91.88 75 ARG A CA 1
ATOM 556 C C . ARG A 1 75 ? -6.271 4.373 -13.382 1.00 91.88 75 ARG A C 1
ATOM 558 O O . ARG A 1 75 ? -6.821 4.806 -12.372 1.00 91.88 75 ARG A O 1
ATOM 565 N N . SER A 1 76 ? -4.993 4.030 -13.422 1.00 84.56 76 SER A N 1
ATOM 566 C CA . SER A 1 76 ? -4.071 4.146 -12.296 1.00 84.56 76 SER A CA 1
ATOM 567 C C . SER A 1 76 ? -2.644 4.240 -12.815 1.00 84.56 76 SER A C 1
ATOM 569 O O . SER A 1 76 ? -2.315 3.600 -13.813 1.00 84.56 76 SER A O 1
ATOM 571 N N . ASP A 1 77 ? -1.803 4.978 -12.095 1.00 77.00 77 ASP A N 1
ATOM 572 C CA . ASP A 1 77 ? -0.355 5.017 -12.324 1.00 77.00 77 ASP A CA 1
ATOM 573 C C . ASP A 1 77 ? 0.390 3.911 -11.548 1.00 77.00 77 ASP A C 1
ATOM 575 O O . ASP A 1 77 ? 1.614 3.808 -11.627 1.00 77.00 77 ASP A O 1
ATOM 579 N N . ALA A 1 78 ? -0.326 3.093 -10.767 1.00 66.62 78 ALA A N 1
ATOM 580 C CA . ALA A 1 78 ? 0.265 2.036 -9.953 1.00 66.62 78 ALA A CA 1
ATOM 581 C C . ALA A 1 78 ? 0.530 0.747 -10.740 1.00 66.62 78 ALA A C 1
ATOM 583 O O . ALA A 1 78 ? -0.075 0.486 -11.776 1.00 66.62 78 ALA A O 1
ATOM 584 N N . GLU A 1 79 ? 1.394 -0.114 -10.204 1.00 62.03 79 GLU A N 1
ATOM 585 C CA . GLU A 1 79 ? 1.648 -1.449 -10.756 1.00 62.03 79 GLU A CA 1
ATOM 586 C C . GLU A 1 79 ? 0.345 -2.262 -10.909 1.00 62.03 79 GLU A C 1
ATOM 588 O O . GLU A 1 79 ? -0.467 -2.268 -9.980 1.00 62.03 79 GLU A O 1
ATOM 593 N N . PRO A 1 80 ? 0.136 -3.011 -12.012 1.00 69.75 80 PRO A N 1
ATOM 594 C CA . PRO A 1 80 ? -1.109 -3.752 -12.253 1.00 69.75 80 PRO A CA 1
ATOM 595 C C . PRO A 1 80 ? -1.528 -4.704 -11.124 1.00 69.75 80 PRO A C 1
ATOM 597 O O . PRO A 1 80 ? -2.715 -4.934 -10.924 1.00 69.75 80 PRO A O 1
ATOM 600 N N . LEU A 1 81 ? -0.566 -5.244 -10.367 1.00 67.31 81 LEU A N 1
ATOM 601 C CA . LEU A 1 81 ? -0.827 -6.121 -9.218 1.00 67.31 81 LEU A CA 1
ATOM 602 C C . LEU A 1 81 ? -1.447 -5.394 -8.016 1.00 67.31 81 LEU A C 1
ATOM 604 O O . LEU A 1 81 ? -2.043 -6.049 -7.173 1.00 67.31 81 LEU A O 1
ATOM 608 N N . LEU A 1 82 ? -1.294 -4.071 -7.929 1.00 71.50 82 LEU A N 1
ATOM 609 C CA . LEU A 1 82 ? -1.854 -3.223 -6.872 1.00 71.50 82 LEU A CA 1
ATOM 610 C C . LEU A 1 82 ? -3.218 -2.638 -7.246 1.00 71.50 82 LEU A C 1
ATOM 612 O O . LEU A 1 82 ? -3.891 -2.041 -6.405 1.00 71.50 82 LEU A O 1
ATOM 616 N N . GLN A 1 83 ? -3.608 -2.774 -8.511 1.00 82.06 83 GLN A N 1
ATOM 617 C CA . GLN A 1 83 ? -4.860 -2.246 -9.023 1.00 82.06 83 GLN A CA 1
ATOM 618 C C . GLN A 1 83 ? -6.003 -3.239 -8.779 1.00 82.06 83 GLN A C 1
ATOM 620 O O . GLN A 1 83 ? -5.800 -4.459 -8.802 1.00 82.06 83 GLN A O 1
ATOM 625 N N . PRO A 1 84 ? -7.239 -2.751 -8.592 1.00 90.19 84 PRO A N 1
ATOM 626 C CA . PRO A 1 84 ? -8.394 -3.620 -8.702 1.00 90.19 84 PRO A CA 1
ATOM 627 C C . PRO A 1 84 ? -8.537 -4.124 -10.140 1.00 90.19 84 PRO A C 1
ATOM 629 O O . PRO A 1 84 ? -8.017 -3.560 -11.100 1.00 90.19 84 PRO A O 1
ATOM 632 N N . THR A 1 85 ? -9.315 -5.182 -10.294 1.00 88.31 85 THR A N 1
ATOM 633 C CA . THR A 1 85 ? -9.592 -5.810 -11.585 1.00 88.31 85 THR A CA 1
ATOM 634 C C . THR A 1 85 ? -11.092 -5.939 -11.798 1.00 88.31 85 THR A C 1
ATOM 636 O O . THR A 1 85 ? -11.881 -5.872 -10.857 1.00 88.31 85 THR A O 1
ATOM 639 N N . SER A 1 86 ? -11.505 -6.129 -13.045 1.00 90.44 86 SER A N 1
ATOM 640 C CA . SER A 1 86 ? -12.869 -6.530 -13.379 1.00 90.44 86 SER A CA 1
ATOM 641 C C . SER A 1 86 ? -12.838 -8.002 -13.771 1.00 90.44 86 SER A C 1
ATOM 643 O O . SER A 1 86 ? -12.353 -8.339 -14.848 1.00 90.44 86 SER A O 1
ATOM 645 N N . LEU A 1 87 ? -13.278 -8.887 -12.871 1.00 78.00 87 LEU A N 1
ATOM 646 C CA . LEU A 1 87 ? -13.238 -10.342 -13.090 1.00 78.00 87 LEU A CA 1
ATOM 647 C C . LEU A 1 87 ? -14.603 -10.915 -13.477 1.00 78.00 87 LEU A C 1
ATOM 649 O O . LEU A 1 87 ? -14.692 -11.783 -14.339 1.00 78.00 87 LEU A O 1
ATOM 653 N N . PHE A 1 88 ? -15.669 -10.422 -12.846 1.00 82.19 88 PHE A N 1
ATOM 654 C CA . PHE A 1 88 ? -17.004 -11.021 -12.936 1.00 82.19 88 PHE A CA 1
ATOM 655 C C . PHE A 1 88 ? -17.913 -10.359 -13.979 1.00 82.19 88 PHE A C 1
ATOM 657 O O . PHE A 1 88 ? -18.993 -10.872 -14.264 1.00 82.19 88 PHE A O 1
ATOM 664 N N . GLY A 1 89 ? -17.506 -9.212 -14.533 1.00 89.25 89 GLY A N 1
ATOM 665 C CA . GLY A 1 89 ? -18.376 -8.396 -15.374 1.00 89.25 89 GLY A CA 1
ATOM 666 C C . GLY A 1 89 ? -19.489 -7.704 -14.587 1.00 89.25 89 GLY A C 1
ATOM 667 O O . GLY A 1 89 ? -19.409 -7.527 -13.370 1.00 89.25 89 GLY A O 1
ATOM 668 N N . HIS A 1 90 ? -20.517 -7.248 -15.302 1.00 95.06 90 HIS A N 1
ATOM 669 C CA . HIS A 1 90 ? -21.687 -6.549 -14.765 1.00 95.06 90 HIS A CA 1
ATOM 670 C C . HIS A 1 90 ? -21.342 -5.373 -13.834 1.00 95.06 90 HIS A C 1
ATOM 672 O O . HIS A 1 90 ? -22.058 -5.128 -12.865 1.00 95.06 90 HIS A O 1
ATOM 678 N N . GLY A 1 91 ? -20.242 -4.657 -14.063 1.00 96.06 91 GLY A N 1
ATOM 679 C CA . GLY A 1 91 ? -19.849 -3.544 -13.194 1.00 96.06 91 GLY A CA 1
ATOM 680 C C . GLY A 1 91 ? -19.411 -3.975 -11.788 1.00 96.06 91 GLY A C 1
ATOM 681 O O . GLY A 1 91 ? -19.653 -3.240 -10.833 1.00 96.06 91 GLY A O 1
ATOM 682 N N . VAL A 1 92 ? -18.820 -5.164 -11.625 1.00 97.94 92 VAL A N 1
ATOM 683 C CA . VAL A 1 92 ? -18.187 -5.590 -10.366 1.00 97.94 92 VAL A CA 1
ATOM 684 C C . VAL A 1 92 ? -16.686 -5.293 -10.403 1.00 97.94 92 VAL A C 1
ATOM 686 O O . VAL A 1 92 ? -15.924 -5.946 -11.114 1.00 97.94 92 VAL A O 1
ATOM 689 N N . LEU A 1 93 ? -16.266 -4.320 -9.600 1.00 97.69 93 LEU A N 1
ATOM 690 C CA . LEU A 1 93 ? -14.872 -3.984 -9.337 1.00 97.69 93 LEU A CA 1
ATOM 691 C C . LEU A 1 93 ? -14.327 -4.873 -8.211 1.00 97.69 93 LEU A C 1
ATOM 693 O O . LEU A 1 93 ? -14.930 -4.970 -7.144 1.00 97.69 93 LEU A O 1
ATOM 697 N N . THR A 1 94 ? -13.192 -5.521 -8.445 1.00 95.31 94 THR A N 1
ATOM 698 C CA . THR A 1 94 ? -12.661 -6.594 -7.596 1.00 95.31 94 THR A CA 1
ATOM 699 C C . THR A 1 94 ? -11.285 -6.233 -7.050 1.00 95.31 94 THR A C 1
ATOM 701 O O . THR A 1 94 ? -10.345 -6.043 -7.819 1.00 95.31 94 THR A O 1
ATOM 704 N N . PHE A 1 95 ? -11.147 -6.178 -5.729 1.00 93.94 95 PHE A N 1
ATOM 705 C CA . PHE A 1 95 ? -9.883 -5.942 -5.037 1.00 93.94 95 PHE A CA 1
ATOM 706 C C . PHE A 1 95 ? -9.294 -7.252 -4.519 1.00 93.94 95 PHE A C 1
ATOM 708 O O . PHE A 1 95 ? -10.003 -8.085 -3.941 1.00 93.94 95 PHE A O 1
ATOM 715 N N . HIS A 1 96 ? -7.979 -7.388 -4.662 1.00 88.19 96 HIS A N 1
ATOM 716 C CA . HIS A 1 96 ? -7.206 -8.501 -4.122 1.00 88.19 96 HIS A CA 1
ATOM 717 C C . HIS A 1 96 ? -6.681 -8.135 -2.738 1.00 88.19 96 HIS A C 1
ATOM 719 O O . HIS A 1 96 ? -6.180 -7.035 -2.524 1.00 88.19 96 HIS A O 1
ATOM 725 N N . LEU A 1 97 ? -6.817 -9.046 -1.776 1.00 86.69 97 LEU A N 1
ATOM 726 C CA . LEU A 1 97 ? -6.378 -8.786 -0.403 1.00 86.69 97 LEU A CA 1
ATOM 727 C C . LEU A 1 97 ? -4.894 -9.099 -0.192 1.00 86.69 97 LEU A C 1
ATOM 729 O O . LEU A 1 97 ? -4.324 -8.622 0.782 1.00 86.69 97 LEU A O 1
ATOM 733 N N . HIS A 1 98 ? -4.278 -9.873 -1.093 1.00 83.19 98 HIS A N 1
ATOM 734 C CA . HIS A 1 98 ? -2.881 -10.309 -0.998 1.00 83.19 98 HIS A CA 1
ATOM 735 C C . HIS A 1 98 ? -2.584 -11.031 0.319 1.00 83.19 98 HIS A C 1
ATOM 737 O O . HIS A 1 98 ? -1.579 -10.778 0.966 1.00 83.19 98 HIS A O 1
ATOM 743 N N . GLY A 1 99 ? -3.464 -11.919 0.771 1.00 88.50 99 GLY A N 1
ATOM 744 C CA . GLY A 1 99 ? -3.196 -12.706 1.967 1.00 88.50 99 GLY A CA 1
ATOM 745 C C . GLY A 1 99 ? -4.317 -13.660 2.335 1.00 88.50 99 GLY A C 1
ATOM 746 O O . GLY A 1 99 ? -5.393 -13.662 1.729 1.00 88.50 99 GLY A O 1
ATOM 747 N N . ILE A 1 100 ? -4.048 -14.491 3.340 1.00 93.81 100 ILE A N 1
ATOM 748 C CA . ILE A 1 100 ? -4.963 -15.520 3.833 1.00 93.81 100 ILE A CA 1
ATOM 749 C C . ILE A 1 100 ? -5.282 -15.231 5.296 1.00 93.81 100 ILE A C 1
ATOM 751 O O . ILE A 1 100 ? -4.406 -15.248 6.162 1.00 93.81 100 ILE A O 1
ATOM 755 N N . PHE A 1 101 ? -6.556 -14.998 5.592 1.00 96.06 101 PHE A N 1
ATOM 756 C CA . PHE A 1 101 ? -7.026 -14.933 6.970 1.00 96.06 101 PHE A CA 1
ATOM 757 C C . PHE A 1 101 ? -7.204 -16.334 7.556 1.00 96.06 101 PHE A C 1
ATOM 759 O O . PHE A 1 101 ? -7.582 -17.272 6.858 1.00 96.06 101 PHE A O 1
ATOM 766 N N . ARG A 1 102 ? -6.943 -16.462 8.858 1.00 96.81 102 ARG A N 1
ATOM 767 C CA . ARG A 1 102 ? -7.158 -17.683 9.635 1.00 96.81 102 ARG A CA 1
ATOM 768 C C . ARG A 1 102 ? -7.807 -17.356 10.967 1.00 96.81 102 ARG A C 1
ATOM 770 O O . ARG A 1 102 ? -7.194 -16.682 11.799 1.00 96.81 102 ARG A O 1
ATOM 777 N N . THR A 1 103 ? -9.021 -17.842 11.159 1.00 96.69 103 THR A N 1
ATOM 778 C CA . THR A 1 103 ? -9.732 -17.844 12.440 1.00 96.69 103 THR A CA 1
ATOM 779 C C . THR A 1 103 ? -9.531 -19.178 13.164 1.00 96.69 103 THR A C 1
ATOM 781 O O . THR A 1 103 ? -8.965 -20.125 12.613 1.00 96.69 103 THR A O 1
ATOM 784 N N . GLU A 1 104 ? -9.974 -19.256 14.419 1.00 96.06 104 GLU A N 1
ATOM 785 C CA . GLU A 1 104 ? -10.091 -20.532 15.131 1.00 96.06 104 GLU A CA 1
ATOM 786 C C . GLU A 1 104 ? -11.255 -21.381 14.587 1.00 96.06 104 GLU A C 1
ATOM 788 O O . GLU A 1 104 ? -12.216 -20.817 14.056 1.00 96.06 104 GLU A O 1
ATOM 793 N N . PRO A 1 105 ? -11.206 -22.720 14.740 1.00 95.31 105 PRO A N 1
ATOM 794 C CA . PRO A 1 105 ? -12.286 -23.608 14.321 1.00 95.31 105 PRO A CA 1
ATOM 795 C C . PRO A 1 105 ? -13.671 -23.137 14.782 1.00 95.31 105 PRO A C 1
ATOM 797 O O . PRO A 1 105 ? -13.858 -22.779 15.946 1.00 95.31 105 PRO A O 1
ATOM 800 N N . GLY A 1 106 ? -14.642 -23.142 13.867 1.00 94.44 106 GLY A N 1
ATOM 801 C CA . GLY A 1 106 ? -16.017 -22.707 14.146 1.00 94.44 106 GLY A CA 1
ATOM 802 C C . GLY A 1 106 ? -16.250 -21.195 14.049 1.00 94.44 106 GLY A C 1
ATOM 803 O O . GLY A 1 106 ? -17.339 -20.722 14.373 1.00 94.44 106 GLY A O 1
ATOM 804 N N . TRP A 1 107 ? -15.271 -20.424 13.572 1.00 96.81 107 TRP A N 1
ATOM 805 C CA . TRP A 1 107 ? -15.411 -18.990 13.310 1.00 96.81 107 TRP A CA 1
ATOM 806 C C . TRP A 1 107 ? -15.266 -18.671 11.824 1.00 96.81 107 TRP A C 1
ATOM 808 O O . TRP A 1 107 ? -14.384 -19.196 11.147 1.00 96.81 107 TRP A O 1
ATOM 818 N N . ASN A 1 108 ? -16.099 -17.755 11.341 1.00 96.88 108 ASN A N 1
ATOM 819 C CA . ASN A 1 108 ? -16.043 -17.187 9.997 1.00 96.88 108 ASN A CA 1
ATOM 820 C C . ASN A 1 108 ? -15.578 -15.727 10.073 1.00 96.88 108 ASN A C 1
ATOM 822 O O . ASN A 1 108 ? -15.583 -15.116 11.144 1.00 96.88 108 ASN A O 1
ATOM 826 N N . LEU A 1 109 ? -15.227 -15.138 8.932 1.00 97.38 109 LEU A N 1
ATOM 827 C CA . LEU A 1 109 ? -15.125 -13.686 8.790 1.00 97.38 109 LEU A CA 1
ATOM 828 C C . LEU A 1 109 ? -16.348 -13.143 8.061 1.00 97.38 109 LEU A C 1
ATOM 830 O O . LEU A 1 109 ? -16.662 -13.595 6.963 1.00 97.38 109 LEU A O 1
ATOM 834 N N . PHE A 1 110 ? -16.995 -12.142 8.652 1.00 98.25 110 PHE A N 1
ATOM 835 C CA . PHE A 1 110 ? -17.880 -11.248 7.920 1.00 98.25 110 PHE A CA 1
ATOM 836 C C . PHE A 1 110 ? -17.019 -10.169 7.266 1.00 98.25 110 PHE A C 1
ATOM 838 O O . PHE A 1 110 ? -16.224 -9.516 7.944 1.00 98.25 110 PHE A O 1
ATOM 845 N N . VAL A 1 111 ? -17.166 -9.993 5.958 1.00 98.19 111 VAL A N 1
ATOM 846 C CA . VAL A 1 111 ? -16.395 -9.039 5.161 1.00 98.19 111 VAL A CA 1
ATOM 847 C C . VAL A 1 111 ? -17.346 -8.149 4.379 1.00 98.19 111 VAL A C 1
ATOM 849 O O . VAL A 1 111 ? -18.333 -8.617 3.818 1.00 98.19 111 VAL A O 1
ATOM 852 N N . THR A 1 112 ? -17.063 -6.853 4.355 1.00 98.12 112 THR A N 1
ATOM 853 C CA . THR A 1 112 ? -17.860 -5.837 3.667 1.00 98.12 112 THR A CA 1
ATOM 854 C C . THR A 1 112 ? -16.996 -4.617 3.328 1.00 98.12 112 THR A C 1
ATOM 856 O O . THR A 1 112 ? -15.792 -4.610 3.571 1.00 98.12 112 THR A O 1
ATOM 859 N N . GLY A 1 113 ? -17.582 -3.575 2.743 1.00 97.00 113 GLY A N 1
ATOM 860 C CA . GLY A 1 113 ? -16.920 -2.278 2.610 1.00 97.00 113 GLY A CA 1
ATOM 861 C C . GLY A 1 113 ? -16.887 -1.515 3.937 1.00 97.00 113 GLY A C 1
ATOM 862 O O . GLY A 1 113 ? -17.573 -1.892 4.889 1.00 97.00 113 GLY A O 1
ATOM 863 N N . PRO A 1 114 ? -16.128 -0.415 4.022 1.00 95.38 114 PRO A N 1
ATOM 864 C CA . PRO A 1 114 ? -16.027 0.369 5.247 1.00 95.38 114 PRO A CA 1
ATOM 865 C C . PRO A 1 114 ? -17.393 0.844 5.766 1.00 95.38 114 PRO A C 1
ATOM 867 O O . PRO A 1 114 ? -18.141 1.553 5.089 1.00 95.38 114 PRO A O 1
ATOM 870 N N . VAL A 1 115 ? -17.719 0.455 7.000 1.00 95.81 115 VAL A N 1
ATOM 871 C CA . VAL A 1 115 ? -19.020 0.727 7.630 1.00 95.81 115 VAL A CA 1
ATOM 872 C C . VAL A 1 115 ? -19.215 2.229 7.827 1.00 95.81 115 VAL A C 1
ATOM 874 O O . VAL A 1 115 ? -18.288 2.921 8.248 1.00 95.81 115 VAL A O 1
ATOM 877 N N . ASN A 1 116 ? -20.417 2.743 7.543 1.00 96.50 116 ASN A N 1
ATOM 878 C CA . ASN A 1 116 ? -20.764 4.170 7.623 1.00 96.50 116 ASN A CA 1
ATOM 879 C C . ASN A 1 116 ? -19.837 5.088 6.801 1.00 96.50 116 ASN A C 1
ATOM 881 O O . ASN A 1 116 ? -19.633 6.245 7.168 1.00 96.50 116 ASN A O 1
ATOM 885 N N . ARG A 1 117 ? -19.260 4.598 5.697 1.00 95.25 117 ARG A N 1
ATOM 886 C CA . ARG A 1 117 ? -18.475 5.399 4.745 1.00 95.25 117 ARG A CA 1
ATOM 887 C C . ARG A 1 117 ? -19.072 5.239 3.337 1.00 95.25 117 ARG A C 1
ATOM 889 O O . ARG A 1 117 ? -18.528 4.496 2.523 1.00 95.25 117 ARG A O 1
ATOM 896 N N . PRO A 1 118 ? -20.233 5.863 3.067 1.00 94.75 118 PRO A N 1
ATOM 897 C CA . PRO A 1 118 ? -20.873 5.766 1.760 1.00 94.75 118 PRO A CA 1
ATOM 898 C C . PRO A 1 118 ? -19.970 6.355 0.670 1.00 94.75 118 PRO A C 1
ATOM 900 O O . PRO A 1 118 ? -19.266 7.337 0.908 1.00 94.75 118 PRO A O 1
ATOM 903 N N . LYS A 1 119 ? -20.018 5.767 -0.527 1.00 95.44 119 LYS A N 1
ATOM 904 C CA . LYS A 1 119 ? -19.291 6.230 -1.712 1.00 95.44 119 LYS A CA 1
ATOM 905 C C . LYS A 1 119 ? -20.278 6.343 -2.872 1.00 95.44 119 LYS A C 1
ATOM 907 O O . LYS A 1 119 ? -21.047 5.416 -3.112 1.00 95.44 119 LYS A O 1
ATOM 912 N N . ASP A 1 120 ? -20.321 7.495 -3.538 1.00 96.19 120 ASP A N 1
ATOM 913 C CA . ASP A 1 120 ? -21.250 7.701 -4.656 1.00 96.19 120 ASP A CA 1
ATOM 914 C C . ASP A 1 120 ? -20.896 6.777 -5.832 1.00 96.19 120 ASP A C 1
ATOM 916 O O . ASP A 1 120 ? -19.730 6.471 -6.081 1.00 96.19 120 ASP A O 1
ATOM 920 N N . GLY A 1 121 ? -21.922 6.298 -6.535 1.00 97.50 121 GLY A N 1
ATOM 921 C CA . GLY A 1 121 ? -21.787 5.496 -7.751 1.00 97.50 121 GLY A CA 1
ATOM 922 C C . GLY A 1 121 ? -21.308 4.052 -7.580 1.00 97.50 121 GLY A C 1
ATOM 923 O O . GLY A 1 121 ? -21.322 3.308 -8.565 1.00 97.50 121 GLY A O 1
ATOM 924 N N . ILE A 1 122 ? -20.936 3.617 -6.373 1.00 98.44 122 ILE A N 1
ATOM 925 C CA . ILE A 1 122 ? -20.478 2.248 -6.119 1.00 98.44 122 ILE A CA 1
ATOM 926 C C . ILE A 1 122 ? -20.846 1.774 -4.706 1.00 98.44 122 ILE A C 1
ATOM 928 O O . ILE A 1 122 ? -20.805 2.537 -3.747 1.00 98.44 122 ILE A O 1
ATOM 932 N N . ALA A 1 123 ? -21.189 0.496 -4.560 1.00 98.19 123 ALA A N 1
ATOM 933 C CA . ALA A 1 123 ? -21.532 -0.112 -3.280 1.00 98.19 123 ALA A CA 1
ATOM 934 C C . ALA A 1 123 ? -20.725 -1.390 -3.048 1.00 98.19 123 ALA A C 1
ATOM 936 O O . ALA A 1 123 ? -20.640 -2.253 -3.919 1.00 98.19 123 ALA A O 1
ATOM 937 N N . ALA A 1 124 ? -20.151 -1.529 -1.861 1.00 98.12 124 ALA A N 1
ATOM 938 C CA . ALA A 1 124 ? -19.466 -2.747 -1.462 1.00 98.12 124 ALA A CA 1
ATOM 939 C C . ALA A 1 124 ? -20.443 -3.924 -1.320 1.00 98.12 124 ALA A C 1
ATOM 941 O O . ALA A 1 124 ? -21.539 -3.769 -0.781 1.00 98.12 124 ALA A O 1
ATOM 942 N N . LEU A 1 125 ? -20.027 -5.107 -1.766 1.00 97.88 125 LEU A N 1
ATOM 943 C CA . LEU A 1 125 ? -20.743 -6.360 -1.551 1.00 97.88 125 LEU A CA 1
ATOM 944 C C . LEU A 1 125 ? -20.219 -7.038 -0.284 1.00 97.88 125 LEU A C 1
ATOM 946 O O . LEU A 1 125 ? -19.014 -7.062 -0.040 1.00 97.88 125 LEU A O 1
ATOM 950 N N . SER A 1 126 ? -21.121 -7.598 0.517 1.00 98.25 126 SER A N 1
ATOM 951 C CA . SER A 1 126 ? -20.763 -8.296 1.753 1.00 98.25 126 SER A CA 1
ATOM 952 C C . SER A 1 126 ? -20.728 -9.810 1.556 1.00 98.25 126 SER A C 1
ATOM 954 O O . SER A 1 126 ? -21.488 -10.358 0.759 1.00 98.25 126 SER A O 1
ATOM 956 N N . GLY A 1 127 ? -19.876 -10.490 2.317 1.00 96.50 127 GLY A N 1
ATOM 957 C CA . GLY A 1 127 ? -19.756 -11.944 2.309 1.00 96.50 127 GLY A CA 1
ATOM 958 C C . GLY A 1 127 ? -19.380 -12.503 3.677 1.00 96.50 127 GLY A C 1
ATOM 959 O O . GLY A 1 127 ? -18.816 -11.805 4.518 1.00 96.50 127 GLY A O 1
ATOM 960 N N . VAL A 1 128 ? -19.688 -13.782 3.888 1.00 96.94 128 VAL A N 1
ATOM 961 C CA . VAL A 1 128 ? -19.238 -14.561 5.048 1.00 96.94 128 VAL A CA 1
ATOM 962 C C . VAL A 1 128 ? -18.306 -15.650 4.539 1.00 96.94 128 VAL A C 1
ATOM 964 O O . VAL A 1 128 ? -18.684 -16.419 3.659 1.00 96.94 128 VAL A O 1
ATOM 967 N N . ILE A 1 129 ? -17.086 -15.697 5.069 1.00 96.12 129 ILE A N 1
ATOM 968 C CA . ILE A 1 129 ? -16.019 -16.568 4.578 1.00 96.12 129 ILE A CA 1
ATOM 969 C C . ILE A 1 129 ? -15.565 -17.499 5.698 1.00 96.12 129 ILE A C 1
ATOM 971 O O . ILE A 1 129 ? -15.223 -17.052 6.795 1.00 96.12 129 ILE A O 1
ATOM 975 N N . GLU A 1 130 ? -15.541 -18.798 5.414 1.00 95.56 130 GLU A N 1
ATOM 976 C CA . GLU A 1 130 ? -15.001 -19.818 6.313 1.00 95.56 130 GLU A CA 1
ATOM 977 C C . GLU A 1 130 ? -13.471 -19.803 6.261 1.00 95.56 130 GLU A C 1
ATOM 979 O O . GLU A 1 130 ? -12.853 -20.381 5.373 1.00 95.56 130 GLU A O 1
ATOM 984 N N . THR A 1 131 ? -12.845 -19.096 7.198 1.00 95.62 131 THR A N 1
ATOM 985 C CA . THR A 1 131 ? -11.392 -18.875 7.203 1.00 95.62 131 THR A CA 1
ATOM 986 C C . THR A 1 131 ? -10.636 -19.792 8.155 1.00 95.62 131 THR A C 1
ATOM 988 O O . THR A 1 131 ? -9.410 -19.764 8.174 1.00 95.62 131 THR A O 1
ATOM 991 N N . ASP A 1 132 ? -11.318 -20.636 8.925 1.00 94.06 132 ASP A N 1
ATOM 992 C CA . ASP A 1 132 ? -10.684 -21.591 9.836 1.00 94.06 132 ASP A CA 1
ATOM 993 C C . ASP A 1 132 ? -10.084 -22.798 9.101 1.00 94.06 132 ASP A C 1
ATOM 995 O O . ASP A 1 132 ? -9.057 -23.323 9.537 1.00 94.06 132 ASP A O 1
ATOM 999 N N . TRP A 1 133 ? -10.629 -23.183 7.940 1.00 90.19 133 TRP A N 1
ATOM 1000 C CA . TRP A 1 133 ? -10.094 -24.263 7.099 1.00 90.19 133 TRP A CA 1
ATOM 1001 C C . TRP A 1 133 ? -9.636 -23.809 5.702 1.00 90.19 133 TRP A C 1
ATOM 1003 O O . TRP A 1 133 ? -8.593 -24.291 5.253 1.00 90.19 133 TRP A O 1
ATOM 1013 N N . ALA A 1 134 ? -10.305 -22.851 5.046 1.00 86.75 134 ALA A N 1
ATOM 1014 C CA . ALA A 1 134 ? -10.064 -22.548 3.630 1.00 86.75 134 ALA A CA 1
ATOM 1015 C C . ALA A 1 134 ? -8.609 -22.125 3.340 1.00 86.75 134 ALA A C 1
ATOM 1017 O O . ALA A 1 134 ? -8.117 -21.179 3.954 1.00 86.75 134 ALA A O 1
ATOM 1018 N N . PRO A 1 135 ? -7.890 -22.787 2.414 1.00 81.25 135 PRO A N 1
ATOM 1019 C CA . PRO A 1 135 ? -6.506 -22.440 2.076 1.00 81.25 135 PRO A CA 1
ATOM 1020 C C . PRO A 1 135 ? -6.402 -21.322 1.024 1.00 81.25 135 PRO A C 1
ATOM 1022 O O . PRO A 1 135 ? -5.305 -21.010 0.569 1.00 81.25 135 PRO A O 1
ATOM 1025 N N . TYR A 1 136 ? -7.527 -20.739 0.610 1.00 81.38 136 TYR A N 1
ATOM 1026 C CA . TYR A 1 136 ? -7.599 -19.777 -0.485 1.00 81.38 136 TYR A CA 1
ATOM 1027 C C . TYR A 1 136 ? -7.749 -18.349 0.043 1.00 81.38 136 TYR A C 1
ATOM 1029 O O . TYR A 1 136 ? -8.339 -18.118 1.101 1.00 81.38 136 TYR A O 1
ATOM 1037 N N . THR A 1 137 ? -7.241 -17.381 -0.719 1.00 84.62 137 THR A N 1
ATOM 1038 C CA . THR A 1 137 ? -7.623 -15.978 -0.532 1.00 84.62 137 THR A CA 1
ATOM 1039 C C . THR A 1 137 ? -9.049 -15.745 -1.046 1.00 84.62 137 THR A C 1
ATOM 1041 O O . THR A 1 137 ? -9.621 -16.585 -1.743 1.00 84.62 137 THR A O 1
ATOM 1044 N N . PHE A 1 138 ? -9.625 -14.597 -0.710 1.00 89.44 138 PHE A N 1
ATOM 1045 C CA . PHE A 1 138 ? -10.891 -14.120 -1.258 1.00 89.44 138 PHE A CA 1
ATOM 1046 C C . PHE A 1 138 ? -10.706 -12.688 -1.758 1.00 89.44 138 PHE A C 1
ATOM 1048 O O . PHE A 1 138 ? -9.729 -12.023 -1.419 1.00 89.44 138 PHE A O 1
ATOM 1055 N N . THR A 1 139 ? -11.646 -12.209 -2.564 1.00 91.44 139 THR A N 1
ATOM 1056 C CA . THR A 1 139 ? -11.623 -10.848 -3.105 1.00 91.44 139 THR A CA 1
ATOM 1057 C C . THR A 1 139 ? -12.658 -9.970 -2.418 1.00 91.44 139 THR A C 1
ATOM 1059 O O . THR A 1 139 ? -13.754 -10.440 -2.105 1.00 91.44 139 THR A O 1
ATOM 1062 N N . MET A 1 140 ? -12.365 -8.681 -2.266 1.00 96.31 140 MET A N 1
ATOM 1063 C CA . MET A 1 140 ? -13.378 -7.699 -1.885 1.00 96.31 140 MET A CA 1
ATOM 1064 C C . MET A 1 140 ? -14.028 -7.128 -3.145 1.00 96.31 140 MET A C 1
ATOM 1066 O O . MET A 1 140 ? -13.342 -6.591 -4.011 1.00 96.31 140 MET A O 1
ATOM 1070 N N . ASN A 1 141 ? -15.351 -7.233 -3.251 1.00 97.56 141 ASN A N 1
ATOM 1071 C CA . ASN A 1 141 ? -16.086 -6.868 -4.459 1.00 97.56 141 ASN A CA 1
ATOM 1072 C C . ASN A 1 141 ? -16.955 -5.632 -4.236 1.00 97.56 141 ASN A C 1
ATOM 1074 O O . ASN A 1 141 ? -17.677 -5.539 -3.248 1.00 97.56 141 ASN A O 1
ATOM 1078 N N . TRP A 1 142 ? -16.922 -4.707 -5.187 1.00 98.50 142 TRP A N 1
ATOM 1079 C CA . TRP A 1 142 ? -17.710 -3.483 -5.193 1.00 98.50 142 TRP A CA 1
ATOM 1080 C C . TRP A 1 142 ? -18.526 -3.403 -6.483 1.00 98.50 142 TRP A C 1
ATOM 1082 O O . TRP A 1 142 ? -17.999 -3.536 -7.582 1.00 98.50 142 TRP A O 1
ATOM 1092 N N . LYS A 1 143 ? -19.832 -3.193 -6.358 1.00 98.38 143 LYS A N 1
ATOM 1093 C CA . LYS A 1 143 ? -20.779 -3.115 -7.465 1.00 98.38 143 LYS A CA 1
ATOM 1094 C C . LYS A 1 143 ? -21.041 -1.661 -7.829 1.00 98.38 143 LYS A C 1
ATOM 1096 O O . LYS A 1 143 ? -21.538 -0.899 -7.000 1.00 98.38 143 LYS A O 1
ATOM 1101 N N . PHE A 1 144 ? -20.769 -1.283 -9.074 1.00 98.56 144 PHE A N 1
ATOM 1102 C CA . PHE A 1 144 ? -21.208 0.006 -9.600 1.00 98.56 144 PHE A CA 1
ATOM 1103 C C . PHE A 1 144 ? -22.737 0.097 -9.559 1.00 98.56 144 PHE A C 1
ATOM 1105 O O . PHE A 1 144 ? -23.444 -0.798 -10.024 1.00 98.56 144 PHE A O 1
ATOM 1112 N N . THR A 1 145 ? -23.241 1.195 -9.002 1.00 98.06 145 THR A N 1
ATOM 1113 C CA . THR A 1 145 ? -24.677 1.508 -8.930 1.00 98.06 145 THR A CA 1
ATOM 1114 C C . THR A 1 145 ? -25.098 2.495 -10.015 1.00 98.06 145 THR A C 1
ATOM 1116 O O . THR A 1 145 ? -26.289 2.656 -10.277 1.00 98.06 145 THR A O 1
ATOM 1119 N N . ARG A 1 146 ? -24.129 3.141 -10.678 1.00 97.56 146 ARG A N 1
ATOM 1120 C CA . ARG A 1 146 ? -24.336 4.094 -11.773 1.00 97.56 146 ARG A CA 1
ATOM 1121 C C . ARG A 1 146 ? -23.348 3.812 -12.902 1.00 97.56 146 ARG A C 1
ATOM 1123 O O . ARG A 1 146 ? -22.146 3.728 -12.671 1.00 97.56 146 ARG A O 1
ATOM 1130 N N . ALA A 1 147 ? -23.858 3.689 -14.124 1.00 97.31 147 ALA A N 1
ATOM 1131 C CA . ALA A 1 147 ? -23.025 3.608 -15.320 1.00 97.31 147 ALA A CA 1
ATOM 1132 C C . ALA A 1 147 ? -22.515 5.001 -15.735 1.00 97.31 147 ALA A C 1
ATOM 1134 O O . ALA A 1 147 ? -23.170 6.012 -15.477 1.00 97.31 147 ALA A O 1
ATOM 1135 N N . ARG A 1 148 ? -21.371 5.039 -16.427 1.00 97.06 148 ARG A N 1
ATOM 1136 C CA . ARG A 1 148 ? -20.683 6.232 -16.955 1.00 97.06 148 ARG A CA 1
ATOM 1137 C C . ARG A 1 148 ? -20.370 7.277 -15.881 1.00 97.06 148 ARG A C 1
ATOM 1139 O O . ARG A 1 148 ? -20.342 8.473 -16.159 1.00 97.06 148 ARG A O 1
ATOM 1146 N N . HIS A 1 149 ? -20.156 6.819 -14.654 1.00 97.31 149 HIS A N 1
ATOM 1147 C CA . HIS A 1 149 ? -19.799 7.648 -13.517 1.00 97.31 149 HIS A CA 1
ATOM 1148 C C . HIS A 1 149 ? -18.426 7.218 -13.002 1.00 97.31 149 HIS A C 1
ATOM 1150 O O . HIS A 1 149 ? -18.216 6.043 -12.699 1.00 97.31 149 HIS A O 1
ATOM 1156 N N . TRP A 1 150 ? -17.495 8.169 -12.943 1.00 97.56 150 TRP A N 1
ATOM 1157 C CA . TRP A 1 150 ? -16.151 7.936 -12.430 1.00 97.56 150 TRP A CA 1
ATOM 1158 C C . TRP A 1 150 ? -16.167 7.879 -10.909 1.00 97.56 150 TRP A C 1
ATOM 1160 O O . TRP A 1 150 ? -16.649 8.801 -10.258 1.00 97.56 150 TRP A O 1
ATOM 1170 N N . VAL A 1 151 ? -15.594 6.814 -10.362 1.00 97.50 151 VAL A N 1
ATOM 1171 C CA . VAL A 1 151 ? -15.357 6.651 -8.930 1.00 97.50 151 VAL A CA 1
ATOM 1172 C C . VAL A 1 151 ? -13.857 6.530 -8.704 1.00 97.50 151 VAL A C 1
ATOM 1174 O O . VAL A 1 151 ? -13.204 5.744 -9.385 1.00 97.50 151 VAL A O 1
ATOM 1177 N N . SER A 1 152 ? -13.316 7.275 -7.741 1.00 96.06 152 SER A N 1
ATOM 1178 C CA . SER A 1 152 ? -11.889 7.243 -7.394 1.00 96.06 152 SER A CA 1
ATOM 1179 C C . SER A 1 152 ? -11.665 6.666 -6.007 1.00 96.06 152 SER A C 1
ATOM 1181 O O . SER A 1 152 ? -12.455 6.939 -5.106 1.00 96.06 152 SER A O 1
ATOM 1183 N N . PHE A 1 153 ? -10.592 5.902 -5.837 1.00 95.81 153 PHE A N 1
ATOM 1184 C CA . PHE A 1 153 ? -10.069 5.484 -4.540 1.00 95.81 153 PHE A CA 1
ATOM 1185 C C . PHE A 1 153 ? -8.671 6.064 -4.364 1.00 95.81 153 PHE A C 1
ATOM 1187 O O . PHE A 1 153 ? -7.863 5.984 -5.289 1.00 95.81 153 PHE A O 1
ATOM 1194 N N . GLU A 1 154 ? -8.386 6.619 -3.191 1.00 92.44 154 GLU A N 1
ATOM 1195 C CA . GLU A 1 154 ? -7.056 7.135 -2.859 1.00 92.44 154 GLU A CA 1
ATOM 1196 C C . GLU A 1 154 ? -6.135 6.033 -2.316 1.00 92.44 154 GLU A C 1
ATOM 1198 O O . GLU A 1 154 ? -6.582 5.049 -1.718 1.00 92.44 154 GLU A O 1
ATOM 1203 N N . ALA A 1 155 ? -4.821 6.212 -2.463 1.00 87.31 155 ALA A N 1
ATOM 1204 C CA . ALA A 1 155 ? -3.859 5.369 -1.758 1.00 87.31 155 ALA A CA 1
ATOM 1205 C C . ALA A 1 155 ? -4.043 5.539 -0.239 1.00 87.31 155 ALA A C 1
ATOM 1207 O O . ALA A 1 155 ? -4.139 6.653 0.275 1.00 87.31 155 ALA A O 1
ATOM 1208 N N . GLY A 1 156 ? -4.107 4.429 0.490 1.00 88.56 156 GLY A N 1
ATOM 1209 C CA . GLY A 1 156 ? -4.444 4.408 1.911 1.00 88.56 156 GLY A CA 1
ATOM 1210 C C . GLY A 1 156 ? -5.946 4.484 2.210 1.00 88.56 156 GLY A C 1
ATOM 1211 O O . GLY A 1 156 ? -6.322 4.395 3.378 1.00 88.56 156 GLY A O 1
ATOM 1212 N N . GLU A 1 157 ? -6.824 4.609 1.208 1.00 94.19 157 GLU A N 1
ATOM 1213 C CA . GLU A 1 157 ? -8.272 4.597 1.434 1.00 94.19 157 GLU A CA 1
ATOM 1214 C C . GLU A 1 157 ? -8.755 3.182 1.802 1.00 94.19 157 GLU A C 1
ATOM 1216 O O . GLU A 1 157 ? -8.443 2.224 1.093 1.00 94.19 157 GLU A O 1
ATOM 1221 N N . PRO A 1 158 ? -9.546 3.006 2.875 1.00 95.44 158 PRO A N 1
ATOM 1222 C CA . PRO A 1 158 ? -10.144 1.714 3.196 1.00 95.44 158 PRO A CA 1
ATOM 1223 C C . PRO A 1 158 ? -11.047 1.201 2.066 1.00 95.44 158 PRO A C 1
ATOM 1225 O O . PRO A 1 158 ? -12.004 1.873 1.688 1.00 95.44 158 PRO A O 1
ATOM 1228 N N . PHE A 1 159 ? -10.797 -0.013 1.569 1.00 95.88 159 PHE A N 1
ATOM 1229 C CA . PHE A 1 159 ? -11.662 -0.666 0.569 1.00 95.88 159 PHE A CA 1
ATOM 1230 C C . PHE A 1 159 ? -12.390 -1.898 1.121 1.00 95.88 159 PHE A C 1
ATOM 1232 O O . PHE A 1 159 ? -13.355 -2.372 0.521 1.00 95.88 159 PHE A O 1
ATOM 1239 N N . CYS A 1 160 ? -11.941 -2.424 2.260 1.00 97.50 160 CYS A N 1
ATOM 1240 C CA . CYS A 1 160 ? -12.454 -3.640 2.879 1.00 97.50 160 CYS A CA 1
ATOM 1241 C C . CYS A 1 160 ? -12.505 -3.458 4.397 1.00 97.50 160 CYS A C 1
ATOM 1243 O O . CYS A 1 160 ? -11.600 -2.866 4.980 1.00 97.50 160 CYS A O 1
ATOM 1245 N N . PHE A 1 161 ? -13.545 -3.994 5.026 1.00 98.19 161 PHE A N 1
ATOM 1246 C CA . PHE A 1 161 ? -13.796 -4.018 6.462 1.00 98.19 161 PHE A CA 1
ATOM 1247 C C . PHE A 1 161 ? -14.212 -5.430 6.869 1.00 98.19 161 PHE A C 1
ATOM 1249 O O . PHE A 1 161 ? -15.028 -6.055 6.190 1.00 98.19 161 PHE A O 1
ATOM 1256 N N . LEU A 1 162 ? -13.665 -5.941 7.969 1.00 97.88 162 LEU A N 1
ATOM 1257 C CA . LEU A 1 162 ? -13.904 -7.316 8.397 1.00 97.88 162 LEU A CA 1
ATOM 1258 C C . LEU A 1 162 ? -13.923 -7.492 9.910 1.00 97.88 162 LEU A C 1
ATOM 1260 O O . LEU A 1 162 ? -13.232 -6.785 10.648 1.00 97.88 162 LEU A O 1
ATOM 1264 N N . PHE A 1 163 ? -14.685 -8.484 10.361 1.00 97.69 163 PHE A N 1
ATOM 1265 C CA . PHE A 1 163 ? -14.712 -8.927 11.752 1.00 97.69 163 PHE A CA 1
ATOM 1266 C C . PHE A 1 163 ? -15.155 -10.393 11.867 1.00 97.69 163 PHE A C 1
ATOM 1268 O O . PHE A 1 163 ? -15.887 -10.892 11.007 1.00 97.69 163 PHE A O 1
ATOM 1275 N N . PRO A 1 164 ? -14.714 -11.117 12.910 1.00 97.12 164 PRO A N 1
ATOM 1276 C CA . PRO A 1 164 ? -15.142 -12.489 13.122 1.00 97.12 164 PRO A CA 1
ATOM 1277 C C . PRO A 1 164 ? -16.609 -12.618 13.514 1.00 97.12 164 PRO A C 1
ATOM 1279 O O . PRO A 1 164 ? -17.112 -11.856 14.335 1.00 97.12 164 PRO A O 1
ATOM 1282 N N . VAL A 1 165 ? -17.258 -13.656 12.994 1.00 96.69 165 VAL A N 1
ATOM 1283 C CA . VAL A 1 165 ? -18.598 -14.092 13.398 1.00 96.69 165 VAL A CA 1
ATOM 1284 C C . VAL A 1 165 ? -18.574 -15.589 13.681 1.00 96.69 165 VAL A C 1
ATOM 1286 O O . VAL A 1 165 ? -17.913 -16.353 12.979 1.00 96.69 165 VAL A O 1
ATOM 1289 N N . GLN A 1 166 ? -19.262 -16.024 14.730 1.00 95.69 166 GLN A N 1
ATOM 1290 C CA . GLN A 1 166 ? -19.267 -17.432 15.111 1.00 95.69 166 GLN A CA 1
ATOM 1291 C C . GLN A 1 166 ? -20.207 -18.228 14.194 1.00 95.69 166 GLN A C 1
ATOM 1293 O O . GLN A 1 166 ? -21.366 -17.855 13.995 1.00 95.69 166 GLN A O 1
ATOM 1298 N N . ARG A 1 167 ? -19.704 -19.326 13.620 1.00 94.25 167 ARG A N 1
ATOM 1299 C CA . ARG A 1 167 ? -20.481 -20.225 12.757 1.00 94.25 167 ARG A CA 1
ATOM 1300 C C . ARG A 1 167 ? -21.504 -20.990 13.593 1.00 94.25 167 ARG A C 1
ATOM 1302 O O . ARG A 1 167 ? -21.234 -21.342 14.738 1.00 94.25 167 ARG A O 1
ATOM 1309 N N . GLY A 1 168 ? -22.676 -21.241 13.018 1.00 91.56 168 GLY A N 1
ATOM 1310 C CA . GLY A 1 168 ? -23.735 -22.032 13.650 1.00 91.56 168 GLY A CA 1
ATOM 1311 C C . GLY A 1 168 ? -24.581 -21.288 14.687 1.00 91.56 168 GLY A C 1
ATOM 1312 O O . GLY A 1 168 ? -25.602 -21.818 15.108 1.00 91.56 168 GLY A O 1
ATOM 1313 N N . VAL A 1 169 ? -24.230 -20.049 15.073 1.00 94.12 169 VAL A N 1
ATOM 1314 C CA . VAL A 1 169 ? -25.068 -19.257 15.998 1.00 94.12 169 VAL A CA 1
ATOM 1315 C C . VAL A 1 169 ? -26.461 -19.035 15.419 1.00 94.12 169 VAL A C 1
ATOM 1317 O O . VAL A 1 169 ? -27.433 -19.167 16.150 1.00 94.12 169 VAL A O 1
ATOM 1320 N N . LEU A 1 170 ? -26.559 -18.745 14.116 1.00 93.31 170 LEU A N 1
ATOM 1321 C CA . LEU A 1 170 ? -27.837 -18.503 13.440 1.00 93.31 170 LEU A CA 1
ATOM 1322 C C . LEU A 1 170 ? -28.724 -19.754 13.379 1.00 93.31 170 LEU A C 1
ATOM 1324 O O . LEU A 1 170 ? -29.935 -19.630 13.531 1.00 93.31 170 LEU A O 1
ATOM 1328 N N . ASP A 1 171 ? -28.135 -20.943 13.229 1.00 91.69 171 ASP A N 1
ATOM 1329 C CA . ASP A 1 171 ? -28.880 -22.209 13.154 1.00 91.69 171 ASP A CA 1
ATOM 1330 C C . ASP A 1 171 ? -29.580 -22.542 14.482 1.00 91.69 171 ASP A C 1
ATOM 1332 O O . ASP A 1 171 ? -30.613 -23.208 14.502 1.00 91.69 171 ASP A O 1
ATOM 1336 N N . GLY A 1 172 ? -29.027 -22.062 15.601 1.00 91.81 172 GLY A N 1
ATOM 1337 C CA . GLY A 1 172 ? -29.591 -22.231 16.939 1.00 91.81 172 GLY A CA 1
ATOM 1338 C C . GLY A 1 172 ? -30.595 -21.152 17.359 1.00 91.81 172 GLY A C 1
ATOM 1339 O O . GLY A 1 172 ? -31.082 -21.200 18.489 1.00 91.81 172 GLY A O 1
ATOM 1340 N N . VAL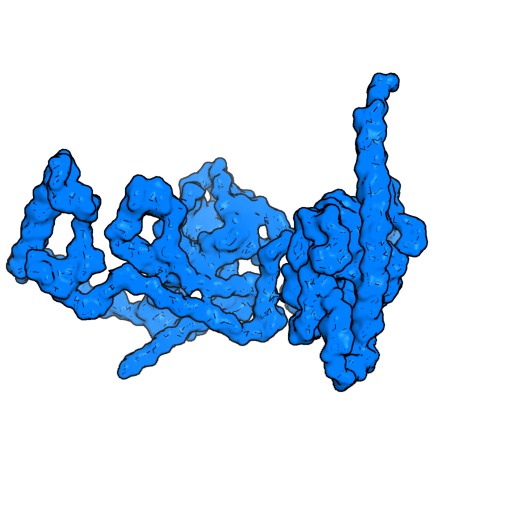 A 1 173 ? -30.895 -20.161 16.509 1.00 95.69 173 VAL A N 1
ATOM 1341 C CA . VAL A 1 173 ? -31.810 -19.067 16.871 1.00 95.69 173 VAL A CA 1
ATOM 1342 C C . VAL A 1 173 ? -33.263 -19.542 16.806 1.00 95.69 173 VAL A C 1
ATOM 1344 O O . VAL A 1 173 ? -33.821 -19.743 15.730 1.00 95.69 173 VAL A O 1
ATOM 1347 N N . ALA A 1 174 ? -33.914 -19.633 17.966 1.00 95.88 174 ALA A N 1
ATOM 1348 C CA . ALA A 1 174 ? -35.367 -19.747 18.068 1.00 95.88 174 ALA A CA 1
ATOM 1349 C C . ALA A 1 174 ? -35.996 -18.343 18.021 1.00 95.88 174 ALA A C 1
ATOM 1351 O O . ALA A 1 174 ? -36.128 -17.677 19.047 1.00 95.88 174 ALA A O 1
ATOM 1352 N N . ALA A 1 175 ? -36.326 -17.862 16.820 1.00 95.12 175 ALA A N 1
ATOM 1353 C CA . ALA A 1 175 ? -36.948 -16.552 16.638 1.00 95.12 175 ALA A CA 1
ATOM 1354 C C . ALA A 1 175 ? -38.460 -16.607 16.918 1.00 95.12 175 ALA A C 1
ATOM 1356 O O . ALA A 1 175 ? -39.170 -17.428 16.339 1.00 95.12 175 ALA A O 1
ATOM 1357 N N . GLU A 1 176 ? -38.957 -15.697 17.756 1.00 96.00 176 GLU A N 1
ATOM 1358 C CA . GLU A 1 176 ? -40.384 -15.528 18.041 1.00 96.00 176 GLU A CA 1
ATOM 1359 C C . GLU A 1 176 ? -40.811 -14.062 17.903 1.00 96.00 176 GLU A C 1
ATOM 1361 O O . GLU A 1 176 ? -40.013 -13.140 18.080 1.00 96.00 176 GLU A O 1
ATOM 1366 N N . VAL A 1 177 ? -42.090 -13.851 17.590 1.00 96.31 177 VAL A N 1
ATOM 1367 C CA . VAL A 1 177 ? -42.742 -12.539 17.637 1.00 96.31 177 VAL A CA 1
ATOM 1368 C C . VAL A 1 177 ? -43.767 -12.589 18.764 1.00 96.31 177 VAL A C 1
ATOM 1370 O O . VAL A 1 177 ? -44.610 -13.483 18.780 1.00 96.31 177 VAL A O 1
ATOM 1373 N N . ARG A 1 178 ? -43.694 -11.642 19.701 1.00 96.88 178 ARG A N 1
ATOM 1374 C CA . ARG A 1 178 ? -44.589 -11.538 20.864 1.00 96.88 178 ARG A CA 1
ATOM 1375 C C . ARG A 1 178 ? -45.245 -10.168 20.922 1.00 96.88 178 ARG A C 1
ATOM 1377 O O . ARG A 1 178 ? -44.684 -9.199 20.404 1.00 96.88 178 ARG A O 1
ATOM 1384 N N . ASP A 1 179 ? -46.411 -10.088 21.556 1.00 96.69 179 ASP A N 1
ATOM 1385 C CA . ASP A 1 179 ? -47.020 -8.793 21.848 1.00 96.69 179 ASP A CA 1
ATOM 1386 C C . ASP A 1 179 ? -46.229 -8.134 22.986 1.00 96.69 179 ASP A C 1
ATOM 1388 O O . ASP A 1 179 ? -45.849 -8.787 23.958 1.00 96.69 179 ASP A O 1
ATOM 1392 N N . ILE A 1 180 ? -45.980 -6.825 22.899 1.00 96.62 180 ILE A N 1
ATOM 1393 C CA . ILE A 1 180 ? -45.342 -6.092 24.001 1.00 96.62 180 ILE A CA 1
ATOM 1394 C C . ILE A 1 180 ? -46.191 -6.160 25.282 1.00 96.62 180 ILE A C 1
ATOM 1396 O O . ILE A 1 180 ? -45.662 -6.027 26.381 1.00 96.62 180 ILE A O 1
ATOM 1400 N N . ALA A 1 181 ? -47.502 -6.397 25.163 1.00 96.75 181 ALA A N 1
ATOM 1401 C CA . ALA A 1 181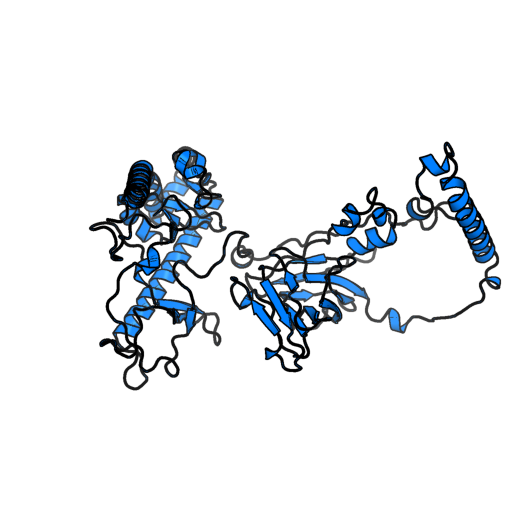 ? -48.394 -6.658 26.285 1.00 96.75 181 ALA A CA 1
ATOM 1402 C C . ALA A 1 181 ? -48.015 -7.914 27.092 1.00 96.75 181 ALA A C 1
ATOM 1404 O O . ALA A 1 181 ? -48.320 -7.959 28.285 1.00 96.75 181 ALA A O 1
ATOM 1405 N N . ASP A 1 182 ? -47.315 -8.881 26.486 1.00 97.25 182 ASP A N 1
ATOM 1406 C CA . ASP A 1 182 ? -46.846 -10.099 27.159 1.00 97.25 182 ASP A CA 1
ATOM 1407 C C . ASP A 1 182 ? -45.664 -9.835 28.113 1.00 97.25 182 ASP A C 1
ATOM 1409 O O . ASP A 1 182 ? -45.326 -10.697 28.926 1.00 97.25 182 ASP A O 1
ATOM 1413 N N . ASP A 1 183 ? -45.039 -8.653 28.033 1.00 96.38 183 ASP A N 1
ATOM 1414 C CA . ASP A 1 183 ? -44.031 -8.160 28.976 1.00 96.38 183 ASP A CA 1
ATOM 1415 C C . ASP A 1 183 ? -44.445 -6.775 29.520 1.00 96.38 183 ASP A C 1
ATOM 1417 O O . ASP A 1 183 ? -44.033 -5.725 29.006 1.00 96.38 183 ASP A O 1
ATOM 1421 N N . PRO A 1 184 ? -45.264 -6.738 30.591 1.00 95.88 184 PRO A N 1
ATOM 1422 C CA . PRO A 1 184 ? -45.761 -5.487 31.158 1.00 95.88 184 PRO A CA 1
ATOM 1423 C C . PRO A 1 184 ? -44.657 -4.532 31.628 1.00 95.88 184 PRO A C 1
ATOM 1425 O O . PRO A 1 184 ? -44.854 -3.315 31.611 1.00 95.88 184 PRO A O 1
ATOM 1428 N N . SER A 1 185 ? -43.500 -5.062 32.042 1.00 92.94 185 SER A N 1
ATOM 1429 C CA . SER A 1 185 ? -42.364 -4.246 32.478 1.00 92.94 185 SER A CA 1
ATOM 1430 C C . SER A 1 185 ? -41.732 -3.532 31.287 1.00 92.94 185 SER A C 1
ATOM 1432 O O . SER A 1 185 ? -41.562 -2.312 31.321 1.00 92.94 185 SER A O 1
ATOM 1434 N N . LEU A 1 186 ? -41.436 -4.271 30.214 1.00 93.06 186 LEU A N 1
ATOM 1435 C CA . LEU A 1 186 ? -40.901 -3.704 28.978 1.00 93.06 186 LEU A CA 1
ATOM 1436 C C . LEU A 1 186 ? -41.869 -2.687 28.362 1.00 93.06 186 LEU A C 1
ATOM 1438 O O . LEU A 1 186 ? -41.445 -1.613 27.928 1.00 93.06 186 LEU A O 1
ATOM 1442 N N . LYS A 1 187 ? -43.175 -2.984 28.371 1.00 95.75 187 LYS A N 1
ATOM 1443 C CA . LYS A 1 187 ? -44.211 -2.059 27.899 1.00 95.75 187 LYS A CA 1
ATOM 1444 C C . LYS A 1 187 ? -44.200 -0.741 28.674 1.00 95.75 187 LYS A C 1
ATOM 1446 O O . LYS A 1 187 ? -44.197 0.328 28.063 1.00 95.75 187 LYS A O 1
ATOM 1451 N N . ALA A 1 188 ? -44.163 -0.797 30.006 1.00 93.56 188 ALA A N 1
ATOM 1452 C CA . ALA A 1 188 ? -44.136 0.399 30.848 1.00 93.56 188 ALA A CA 1
ATOM 1453 C C . ALA A 1 188 ? -42.882 1.260 30.599 1.00 93.56 188 ALA A C 1
ATOM 1455 O O . ALA A 1 188 ? -42.975 2.494 30.560 1.00 93.56 188 ALA A O 1
ATOM 1456 N N . ASP A 1 189 ? -41.728 0.621 30.390 1.00 91.12 189 ASP A N 1
ATOM 1457 C CA . ASP A 1 189 ? -40.475 1.291 30.032 1.00 91.12 189 ASP A CA 1
ATOM 1458 C C . ASP A 1 189 ? -40.567 1.971 28.669 1.00 91.12 189 ASP A C 1
ATOM 1460 O O . ASP A 1 189 ? -40.239 3.154 28.547 1.00 91.12 189 ASP A O 1
ATOM 1464 N N . TYR A 1 190 ? -41.069 1.258 27.661 1.00 91.31 190 TYR A N 1
ATOM 1465 C CA . TYR A 1 190 ? -41.274 1.785 26.316 1.00 91.31 190 TYR A CA 1
ATOM 1466 C C . TYR A 1 190 ? -42.218 2.993 26.308 1.00 91.31 190 TYR A C 1
ATOM 1468 O O . TYR A 1 190 ? -41.902 4.033 25.729 1.00 91.31 190 TYR A O 1
ATOM 1476 N N . GLU A 1 191 ? -43.355 2.904 26.998 1.00 92.69 191 GLU A N 1
ATOM 1477 C CA . GLU A 1 191 ? -44.311 4.006 27.088 1.00 92.69 191 GLU A CA 1
ATOM 1478 C C . GLU A 1 191 ? -43.718 5.228 27.803 1.00 92.69 191 GLU A C 1
ATOM 1480 O O . GLU A 1 191 ? -43.951 6.370 27.392 1.00 92.69 191 GLU A O 1
ATOM 1485 N N . ARG A 1 192 ? -42.926 5.014 28.865 1.00 89.44 192 ARG A N 1
ATOM 1486 C CA . ARG A 1 192 ? -42.208 6.100 29.546 1.00 89.44 192 ARG A CA 1
ATOM 1487 C C . ARG A 1 192 ? -41.199 6.753 28.611 1.00 89.44 192 ARG A C 1
ATOM 1489 O O . ARG A 1 192 ? -41.194 7.977 28.495 1.00 89.44 192 ARG A O 1
ATOM 1496 N N . TRP A 1 193 ? -40.396 5.946 27.921 1.00 87.50 193 TRP A N 1
ATOM 1497 C CA . TRP A 1 193 ? -39.427 6.416 26.936 1.00 87.50 193 TRP A CA 1
ATOM 1498 C C . TRP A 1 193 ? -40.103 7.227 25.827 1.00 87.50 193 TRP A C 1
ATOM 1500 O O . TRP A 1 193 ? -39.639 8.319 25.502 1.00 87.50 193 TRP A O 1
ATOM 1510 N N . SER A 1 194 ? -41.232 6.746 25.300 1.00 86.38 194 SER A N 1
ATOM 1511 C CA . SER A 1 194 ? -41.993 7.430 24.253 1.00 86.38 194 SER A CA 1
ATOM 1512 C C . SER A 1 194 ? -42.476 8.805 24.723 1.00 86.38 194 SER A C 1
ATOM 1514 O O . SER A 1 194 ? -42.256 9.798 24.030 1.00 86.38 194 SER A O 1
ATOM 1516 N N . ARG A 1 195 ? -43.068 8.899 25.926 1.00 86.00 195 ARG A N 1
ATOM 1517 C CA . ARG A 1 195 ? -43.503 10.182 26.516 1.00 86.00 195 ARG A CA 1
ATOM 1518 C C . ARG A 1 195 ? -42.333 11.142 26.755 1.00 86.00 195 ARG A C 1
ATOM 1520 O O . ARG A 1 195 ? -42.426 12.334 26.447 1.00 86.00 195 ARG A O 1
ATOM 1527 N N . GLU A 1 196 ? -41.218 10.642 27.290 1.00 81.25 196 GLU A N 1
ATOM 1528 C CA . GLU A 1 196 ? -40.003 11.440 27.497 1.00 81.25 196 GLU A CA 1
ATOM 1529 C C . GLU A 1 196 ? -39.440 11.960 26.173 1.00 81.25 196 GLU A C 1
ATOM 1531 O O . GLU A 1 196 ? -39.038 13.118 26.099 1.00 81.25 196 GLU A O 1
ATOM 1536 N N . ARG A 1 197 ? -39.433 11.145 25.116 1.00 77.69 197 ARG A N 1
ATOM 1537 C CA . ARG A 1 197 ? -38.874 11.520 23.814 1.00 77.69 197 ARG A CA 1
ATOM 1538 C C . ARG A 1 197 ? -39.711 12.559 23.076 1.00 77.69 197 ARG A C 1
ATOM 1540 O O . ARG A 1 197 ? -39.125 13.508 22.560 1.00 77.69 197 ARG A O 1
ATOM 1547 N N . THR A 1 198 ? -41.038 12.433 23.086 1.00 74.88 198 THR A N 1
ATOM 1548 C CA . THR A 1 198 ? -41.936 13.472 22.553 1.00 74.88 198 THR A CA 1
ATOM 1549 C C . THR A 1 198 ? -41.720 14.787 23.297 1.00 74.88 198 THR A C 1
ATOM 1551 O O . THR A 1 198 ? -41.371 15.799 22.698 1.00 74.88 198 THR A O 1
ATOM 1554 N N . SER A 1 199 ? -41.789 14.744 24.629 1.00 71.69 199 SER A N 1
ATOM 1555 C CA . SER A 1 199 ? -41.707 15.954 25.446 1.00 71.69 199 SER A CA 1
ATOM 1556 C C . SER A 1 199 ? -40.308 16.599 25.472 1.00 71.69 199 SER A C 1
ATOM 1558 O O . SER A 1 199 ? -40.186 17.805 25.667 1.00 71.69 199 SER A O 1
ATOM 1560 N N . PHE A 1 200 ? -39.237 15.830 25.243 1.00 66.44 200 PHE A N 1
ATOM 1561 C CA . PHE A 1 200 ? -37.875 16.349 25.075 1.00 66.44 200 PHE A CA 1
ATOM 1562 C C . PHE A 1 200 ? -37.697 17.106 23.753 1.00 66.44 200 PHE A C 1
ATOM 1564 O O . PHE A 1 200 ? -37.025 18.136 23.739 1.00 66.44 200 PHE A O 1
ATOM 1571 N N . GLY A 1 201 ? -38.304 16.626 22.660 1.00 64.31 201 GLY A N 1
ATOM 1572 C CA . GLY A 1 201 ? -38.332 17.348 21.383 1.00 64.31 201 GLY A CA 1
ATOM 1573 C C . GLY A 1 201 ? -38.998 18.719 21.520 1.00 64.31 201 GLY A C 1
ATOM 1574 O O . GLY A 1 201 ? -38.453 19.714 21.048 1.00 64.31 201 GLY A O 1
ATOM 1575 N N . ASP A 1 202 ? -40.104 18.780 22.266 1.00 67.25 202 ASP A N 1
ATOM 1576 C CA . ASP A 1 202 ? -40.817 20.029 22.548 1.00 67.25 202 ASP A CA 1
ATOM 1577 C C . ASP A 1 202 ? -39.987 20.982 23.435 1.00 67.25 202 ASP A C 1
ATOM 1579 O O . ASP A 1 202 ? -39.884 22.176 23.150 1.00 67.25 202 ASP A O 1
ATOM 1583 N N . ARG A 1 203 ? -39.329 20.461 24.488 1.00 66.19 203 ARG A N 1
ATOM 1584 C CA . ARG A 1 203 ? -38.515 21.252 25.441 1.00 66.19 203 ARG A CA 1
ATOM 1585 C C . ARG A 1 203 ? -37.162 21.724 24.895 1.00 66.19 203 ARG A C 1
ATOM 1587 O O . ARG A 1 203 ? -36.625 22.713 25.399 1.00 66.19 203 ARG A O 1
ATOM 1594 N N . LEU A 1 204 ? -36.614 21.066 23.871 1.00 60.56 204 LEU A N 1
ATOM 1595 C CA . LEU A 1 204 ? -35.390 21.491 23.170 1.00 60.56 204 LEU A CA 1
ATOM 1596 C C . LEU A 1 204 ? -35.541 22.859 22.486 1.00 60.56 204 LEU A C 1
ATOM 1598 O O . LEU A 1 204 ? -34.562 23.597 22.372 1.00 60.56 204 LEU A O 1
ATOM 1602 N N . ASN A 1 205 ? -36.761 23.197 22.061 1.00 62.19 205 ASN A N 1
ATOM 1603 C CA . ASN A 1 205 ? -37.080 24.460 21.393 1.00 62.19 205 ASN A CA 1
ATOM 1604 C C . ASN A 1 205 ? -37.342 25.615 22.378 1.00 62.19 205 ASN A C 1
ATOM 1606 O O . ASN A 1 205 ? -37.534 26.753 21.952 1.00 62.19 205 ASN A O 1
ATOM 1610 N N . VAL A 1 206 ? -37.338 25.349 23.692 1.00 66.25 206 VAL A N 1
ATOM 1611 C CA . VAL A 1 206 ? -37.550 26.358 24.740 1.00 66.25 206 VAL A CA 1
ATOM 1612 C C . VAL A 1 206 ? -36.208 26.952 25.174 1.00 66.25 206 VAL A C 1
ATOM 1614 O O . VAL A 1 206 ? -35.365 26.269 25.760 1.00 66.25 206 VAL A O 1
ATOM 1617 N N . THR A 1 207 ? -36.012 28.246 24.917 1.00 56.94 207 THR A N 1
ATOM 1618 C CA . THR A 1 207 ? -34.794 28.979 25.293 1.00 56.94 207 THR A CA 1
ATOM 1619 C C . THR A 1 207 ? -34.570 28.962 26.808 1.00 56.94 207 THR A C 1
ATOM 1621 O O . THR A 1 207 ? -35.419 29.411 27.573 1.00 56.94 207 THR A O 1
ATOM 1624 N N . GLY A 1 208 ? -33.408 28.471 27.244 1.00 61.03 208 GLY A N 1
ATOM 1625 C CA . GLY A 1 208 ? -33.001 28.418 28.651 1.00 61.03 208 GLY A CA 1
ATOM 1626 C C . GLY A 1 208 ? -33.343 27.120 29.391 1.00 61.03 208 GLY A C 1
ATOM 1627 O O . GLY A 1 208 ? -32.978 27.003 30.564 1.00 61.03 208 GLY A O 1
ATOM 1628 N N . SER A 1 209 ? -33.981 26.138 28.741 1.00 68.12 209 SER A N 1
ATOM 1629 C CA . SER A 1 209 ? -34.280 24.846 29.372 1.00 68.12 209 SER A CA 1
ATOM 1630 C C . SER A 1 209 ? -32.999 24.049 29.703 1.00 68.12 209 SER A C 1
ATOM 1632 O O . SER A 1 209 ? -31.988 24.153 28.992 1.00 68.12 209 SER A O 1
ATOM 1634 N N . PRO A 1 210 ? -32.996 23.234 30.777 1.00 62.59 210 PRO A N 1
ATOM 1635 C CA . PRO A 1 210 ? -31.927 22.267 31.040 1.00 62.59 210 PRO A CA 1
ATOM 1636 C C . PRO A 1 210 ? -31.646 21.353 29.835 1.00 62.59 210 PRO A C 1
ATOM 1638 O O . PRO A 1 210 ? -30.491 21.069 29.530 1.00 62.59 210 PRO A O 1
ATOM 1641 N N . GLU A 1 211 ? -32.679 20.973 29.087 1.00 66.31 211 GLU A N 1
ATOM 1642 C CA . GLU A 1 211 ? -32.604 20.140 27.886 1.00 66.31 211 GLU A CA 1
ATOM 1643 C C . GLU A 1 211 ? -31.894 20.839 26.716 1.00 66.31 211 GLU A C 1
ATOM 1645 O O . GLU A 1 211 ? -31.099 20.207 26.012 1.00 66.31 211 GLU A O 1
ATOM 1650 N N . GLN A 1 212 ? -32.084 22.155 26.549 1.00 63.25 212 GLN A N 1
ATOM 1651 C CA . GLN A 1 212 ? -31.320 22.959 25.588 1.00 63.25 212 GLN A CA 1
ATOM 1652 C C . GLN A 1 212 ? -29.821 22.978 25.944 1.00 63.25 212 GLN A C 1
ATOM 1654 O O . GLN A 1 212 ? -28.965 22.939 25.054 1.00 63.25 212 GLN A O 1
ATOM 1659 N N . LYS A 1 213 ? -29.482 22.967 27.245 1.00 61.19 213 LYS A N 1
ATOM 1660 C CA . LYS A 1 213 ? -28.093 22.852 27.730 1.00 61.19 213 LYS A CA 1
ATOM 1661 C C . LYS A 1 213 ? -27.524 21.438 27.566 1.00 61.19 213 LYS A C 1
ATOM 1663 O O . LYS A 1 213 ? -26.347 21.300 27.235 1.00 61.19 213 LYS A O 1
ATOM 1668 N N . GLU A 1 214 ? -28.329 20.391 27.755 1.00 62.00 214 GLU A N 1
ATOM 1669 C CA . GLU A 1 214 ? -27.905 18.995 27.564 1.00 62.00 214 GLU A CA 1
ATOM 1670 C C . GLU A 1 214 ? -27.717 18.609 26.086 1.00 62.00 214 GLU A C 1
ATOM 1672 O O . GLU A 1 214 ? -26.941 17.691 25.787 1.00 62.00 214 GLU A O 1
ATOM 1677 N N . ARG A 1 215 ? -28.355 19.349 25.164 1.00 64.50 215 ARG A N 1
ATOM 1678 C CA . ARG A 1 215 ? -28.281 19.260 23.689 1.00 64.50 215 ARG A CA 1
ATOM 1679 C C . ARG A 1 215 ? -28.786 17.951 23.064 1.00 64.50 215 ARG A C 1
ATOM 1681 O O . ARG A 1 215 ? -29.094 17.959 21.875 1.00 64.50 215 ARG A O 1
ATOM 1688 N N . TRP A 1 216 ? -28.833 16.835 23.802 1.00 70.81 216 TRP A N 1
ATOM 1689 C CA . TRP A 1 216 ? -29.393 15.539 23.379 1.00 70.81 216 TRP A CA 1
ATOM 1690 C C . TRP A 1 216 ? -29.540 14.546 24.552 1.00 70.81 216 TRP A C 1
ATOM 1692 O O . TRP A 1 216 ? -28.840 14.653 25.558 1.00 70.81 216 TRP A O 1
ATOM 1702 N N . GLN A 1 217 ? -30.415 13.542 24.402 1.00 74.69 217 GLN A N 1
ATOM 1703 C CA . GLN A 1 217 ? -30.670 12.505 25.416 1.00 74.69 217 GLN A CA 1
ATOM 1704 C C . GLN A 1 217 ? -29.520 11.488 25.515 1.00 74.69 217 GLN A C 1
ATOM 1706 O O . GLN A 1 217 ? -29.308 10.691 24.605 1.00 74.69 217 GLN A O 1
ATOM 1711 N N . LYS A 1 218 ? -28.821 11.449 26.657 1.00 81.81 218 LYS A N 1
ATOM 1712 C CA . LYS A 1 218 ? -27.625 10.605 26.877 1.00 81.81 218 LYS A CA 1
ATOM 1713 C C . LYS A 1 218 ? -27.902 9.270 27.582 1.00 81.81 218 LYS A C 1
ATOM 1715 O O . LYS A 1 218 ? -26.951 8.581 27.933 1.00 81.81 218 LYS A O 1
ATOM 1720 N N . ARG A 1 219 ? -29.165 8.893 27.815 1.00 87.38 219 ARG A N 1
ATOM 1721 C CA . ARG A 1 219 ? -29.537 7.731 28.652 1.00 87.38 219 ARG A CA 1
ATOM 1722 C C . ARG A 1 219 ? -28.908 6.417 28.158 1.00 87.38 219 ARG A C 1
ATOM 1724 O O . ARG A 1 219 ? -28.178 5.782 28.913 1.00 87.38 219 ARG A O 1
ATOM 1731 N N . TYR A 1 220 ? -29.079 6.085 26.872 1.00 87.06 220 TYR A N 1
ATOM 1732 C CA . TYR A 1 220 ? -28.416 4.925 26.251 1.00 87.06 220 TYR A CA 1
ATOM 1733 C C . TYR A 1 220 ? -26.887 5.046 26.296 1.00 87.06 220 TYR A C 1
ATOM 1735 O O . TYR A 1 220 ? -26.194 4.092 26.622 1.00 87.06 220 TYR A O 1
ATOM 1743 N N . TYR A 1 221 ? -26.345 6.243 26.048 1.00 86.69 221 TYR A N 1
ATOM 1744 C CA . TYR A 1 221 ? -24.901 6.482 26.128 1.00 86.69 221 TYR A CA 1
ATOM 1745 C C . TYR A 1 221 ? -24.345 6.211 27.535 1.00 86.69 221 TYR A C 1
ATOM 1747 O O . TYR A 1 221 ? -23.258 5.666 27.672 1.00 86.69 221 TYR A O 1
ATOM 1755 N N . ARG A 1 222 ? -25.103 6.545 28.585 1.00 88.12 222 ARG A N 1
ATOM 1756 C CA . ARG A 1 222 ? -24.763 6.275 29.991 1.00 88.12 222 ARG A CA 1
ATOM 1757 C C . ARG A 1 222 ? -25.048 4.831 30.425 1.00 88.12 222 ARG A C 1
ATOM 1759 O O . ARG A 1 222 ? -24.732 4.497 31.560 1.00 88.12 222 ARG A O 1
ATOM 1766 N N . GLY A 1 223 ? -25.646 4.003 29.565 1.00 90.38 223 GLY A N 1
ATOM 1767 C CA . GLY A 1 223 ? -26.029 2.632 29.907 1.00 90.38 223 GLY A CA 1
ATOM 1768 C C . GLY A 1 223 ? -27.114 2.574 30.979 1.00 90.38 223 GLY A C 1
ATOM 1769 O O . GLY A 1 223 ? -27.052 1.722 31.856 1.00 90.38 223 GLY A O 1
ATOM 1770 N N . MET A 1 224 ? -28.066 3.510 30.962 1.00 89.75 224 MET A N 1
ATOM 1771 C CA . MET A 1 224 ? -29.141 3.595 31.955 1.00 89.75 224 MET A CA 1
ATOM 1772 C C . MET A 1 224 ? -30.476 3.125 31.369 1.00 89.75 224 MET A C 1
ATOM 1774 O O . MET A 1 224 ? -30.781 3.405 30.210 1.00 89.75 224 MET A O 1
ATOM 1778 N N . ASN A 1 225 ? -31.294 2.457 32.180 1.00 88.00 225 ASN A N 1
ATOM 1779 C CA . ASN A 1 225 ? -32.677 2.122 31.841 1.00 88.00 225 ASN A CA 1
ATOM 1780 C C . ASN A 1 225 ? -33.637 3.288 32.162 1.00 88.00 225 ASN A C 1
ATOM 1782 O O . ASN A 1 225 ? -33.205 4.373 32.563 1.00 88.00 225 ASN A O 1
ATOM 1786 N N . MET A 1 226 ? -34.947 3.081 31.997 1.00 87.44 226 MET A N 1
ATOM 1787 C CA . MET A 1 226 ? -35.981 4.108 32.210 1.00 87.44 226 MET A CA 1
ATOM 1788 C C . MET A 1 226 ? -36.301 4.411 33.690 1.00 87.44 226 MET A C 1
ATOM 1790 O O . MET A 1 226 ? -37.119 5.286 33.984 1.00 87.44 226 MET A O 1
ATOM 1794 N N . GLN A 1 227 ? -35.639 3.730 34.630 1.00 85.69 227 GLN A N 1
ATOM 1795 C CA . GLN A 1 227 ? -35.651 4.012 36.073 1.00 85.69 227 GLN A CA 1
ATOM 1796 C C . GLN A 1 227 ? -34.317 4.590 36.569 1.00 85.69 227 GLN A C 1
ATOM 1798 O O . GLN A 1 227 ? -34.056 4.548 37.770 1.00 85.69 227 GLN A O 1
ATOM 1803 N N . ASP A 1 228 ? -33.456 5.069 35.664 1.00 84.94 228 ASP A N 1
ATOM 1804 C CA . ASP A 1 228 ? -32.119 5.592 35.987 1.00 84.94 228 ASP A CA 1
ATOM 1805 C C . ASP A 1 228 ? -31.192 4.565 36.665 1.00 84.94 228 ASP A C 1
ATOM 1807 O O . ASP A 1 228 ? -30.209 4.922 37.315 1.00 84.94 228 ASP A O 1
ATOM 1811 N N . ARG A 1 229 ? -31.470 3.267 36.488 1.00 88.19 229 ARG A N 1
ATOM 1812 C CA . ARG A 1 229 ? -30.596 2.182 36.946 1.00 88.19 229 ARG A CA 1
ATOM 1813 C C . ARG A 1 229 ? -29.631 1.774 35.828 1.00 88.19 229 ARG A C 1
ATOM 1815 O O . ARG A 1 229 ? -30.022 1.828 34.659 1.00 88.19 229 ARG A O 1
ATOM 1822 N N . PRO A 1 230 ? -28.396 1.351 36.152 1.00 88.62 230 PRO A N 1
ATOM 1823 C CA . PRO A 1 230 ? -27.501 0.748 35.170 1.00 88.62 230 PRO A CA 1
ATOM 1824 C C . PRO A 1 230 ? -28.165 -0.450 34.481 1.00 88.62 230 PRO A C 1
ATOM 1826 O O . PRO A 1 230 ? -28.834 -1.249 35.135 1.00 88.62 230 PRO A O 1
ATOM 1829 N N . GLY A 1 231 ? -27.993 -0.543 33.164 1.00 88.44 231 GLY A N 1
ATOM 1830 C CA . GLY A 1 231 ? -28.381 -1.694 32.356 1.00 88.44 231 GLY A CA 1
ATOM 1831 C C . GLY A 1 231 ? -27.379 -2.839 32.503 1.00 88.44 231 GLY A C 1
ATOM 1832 O O . GLY A 1 231 ? -26.929 -3.152 33.605 1.00 88.44 231 GLY A O 1
ATOM 1833 N N . ALA A 1 232 ? -27.017 -3.467 31.382 1.00 88.31 232 ALA A N 1
ATOM 1834 C CA . ALA A 1 232 ? -26.035 -4.545 31.382 1.00 88.31 232 ALA A CA 1
ATOM 1835 C C . ALA A 1 232 ? -24.686 -4.072 31.975 1.00 88.31 232 ALA A C 1
ATOM 1837 O O . ALA A 1 232 ? -24.220 -2.977 31.637 1.00 88.31 232 ALA A O 1
ATOM 1838 N N . PRO A 1 233 ? -24.046 -4.872 32.852 1.00 86.56 233 PRO A N 1
ATOM 1839 C CA . PRO A 1 233 ? -22.811 -4.483 33.540 1.00 86.56 233 PRO A CA 1
ATOM 1840 C C . PRO A 1 233 ? -21.622 -4.282 32.587 1.00 86.56 233 PRO A C 1
ATOM 1842 O O . PRO A 1 233 ? -20.642 -3.637 32.950 1.00 86.56 233 PRO A O 1
ATOM 1845 N N . ASP A 1 234 ? -21.712 -4.811 31.370 1.00 88.69 234 ASP A N 1
ATOM 1846 C CA . ASP A 1 234 ? -20.723 -4.740 30.300 1.00 88.69 234 ASP A CA 1
ATOM 1847 C C . ASP A 1 234 ? -21.125 -3.776 29.165 1.00 88.69 234 ASP A C 1
ATOM 1849 O O . ASP A 1 234 ? -20.588 -3.871 28.061 1.00 88.69 234 ASP A O 1
ATOM 1853 N N . HIS A 1 235 ? -22.036 -2.824 29.423 1.00 92.44 235 HIS A N 1
ATOM 1854 C CA . HIS A 1 235 ? -22.438 -1.795 28.455 1.00 92.44 235 HIS A CA 1
ATOM 1855 C C . HIS A 1 235 ? -21.229 -1.069 27.845 1.00 92.44 235 HIS A C 1
ATOM 1857 O O . HIS A 1 235 ? -20.433 -0.430 28.539 1.00 92.44 235 HIS A O 1
ATOM 1863 N N . GLN A 1 236 ? -21.107 -1.131 26.519 1.00 89.44 236 GLN A N 1
ATOM 1864 C CA . GLN A 1 236 ? -19.937 -0.630 25.805 1.00 89.44 236 GLN A CA 1
ATOM 1865 C C . GLN A 1 236 ? -20.190 0.755 25.216 1.00 89.44 236 GLN A C 1
ATOM 1867 O O . GLN A 1 236 ? -21.024 0.939 24.332 1.00 89.44 236 GLN A O 1
ATOM 1872 N N . ILE A 1 237 ? -19.395 1.732 25.654 1.00 90.12 237 ILE A N 1
ATOM 1873 C CA . ILE A 1 237 ? -19.398 3.094 25.093 1.00 90.12 237 ILE A CA 1
ATOM 1874 C C . ILE A 1 237 ? -18.247 3.341 24.109 1.00 90.12 237 ILE A C 1
ATOM 1876 O O . ILE A 1 237 ? -18.216 4.353 23.411 1.00 90.12 237 ILE A O 1
ATOM 1880 N N . LYS A 1 238 ? -17.268 2.431 24.083 1.00 88.75 238 LYS A N 1
ATOM 1881 C CA . LYS A 1 238 ? -16.099 2.485 23.209 1.00 88.75 238 LYS A CA 1
ATOM 1882 C C . LYS A 1 238 ? -15.556 1.080 22.989 1.00 88.75 238 LYS A C 1
ATOM 1884 O O . LYS A 1 238 ? -15.389 0.332 23.947 1.00 88.75 238 LYS A O 1
ATOM 1889 N N . LEU A 1 239 ? -15.191 0.786 21.749 1.00 91.75 239 LEU A N 1
ATOM 1890 C CA . LEU A 1 239 ? -14.464 -0.417 21.369 1.00 91.75 239 LEU A CA 1
ATOM 1891 C C . LEU A 1 239 ? -13.048 -0.021 20.929 1.00 91.75 239 LEU A C 1
ATOM 1893 O O . LEU A 1 239 ? -12.867 0.963 20.211 1.00 91.75 239 LEU A O 1
ATOM 1897 N N . ARG A 1 240 ? -12.032 -0.741 21.412 1.00 89.25 240 ARG A N 1
ATOM 1898 C CA . ARG A 1 240 ? -10.642 -0.609 20.954 1.00 89.25 240 ARG A CA 1
ATOM 1899 C C . ARG A 1 240 ? -10.136 -1.994 20.598 1.00 89.25 240 ARG A C 1
ATOM 1901 O O . ARG A 1 240 ? -9.929 -2.816 21.488 1.00 89.25 240 ARG A O 1
ATOM 1908 N N . LEU A 1 241 ? -9.974 -2.242 19.308 1.00 93.12 241 LEU A N 1
ATOM 1909 C CA . LEU A 1 241 ? -9.452 -3.508 18.822 1.00 93.12 241 LEU A CA 1
ATOM 1910 C C . LEU A 1 241 ? -7.919 -3.517 18.870 1.00 93.12 241 LEU A C 1
ATOM 1912 O O . LEU A 1 241 ? -7.298 -2.457 18.761 1.00 93.12 241 LEU A O 1
ATOM 1916 N N . PRO A 1 242 ? -7.299 -4.693 19.065 1.00 92.81 242 PRO A N 1
ATOM 1917 C CA . PRO A 1 242 ? -5.852 -4.822 18.999 1.00 92.81 242 PRO A CA 1
ATOM 1918 C C . PRO A 1 242 ? -5.350 -4.602 17.569 1.00 92.81 242 PRO A C 1
ATOM 1920 O O . PRO A 1 242 ? -5.995 -5.000 16.598 1.00 92.81 242 PRO A O 1
ATOM 1923 N N . GLU A 1 243 ? -4.164 -4.014 17.445 1.00 92.38 243 GLU A N 1
ATOM 1924 C CA . GLU A 1 243 ? -3.438 -3.973 16.177 1.00 92.38 243 GLU A CA 1
ATOM 1925 C C . GLU A 1 243 ? -2.948 -5.372 15.790 1.00 92.38 243 GLU A C 1
ATOM 1927 O O . GLU A 1 243 ? -2.622 -6.202 16.649 1.00 92.38 243 GLU A O 1
ATOM 1932 N N . PHE A 1 244 ? -2.854 -5.632 14.485 1.00 91.25 244 PHE A N 1
ATOM 1933 C CA . PHE A 1 244 ? -2.152 -6.811 13.998 1.00 91.25 244 PHE A CA 1
ATOM 1934 C C . PHE A 1 244 ? -0.657 -6.638 14.263 1.00 91.25 244 PHE A C 1
ATOM 1936 O O . PHE A 1 244 ? 0.011 -5.810 13.647 1.00 91.25 244 PHE A O 1
ATOM 1943 N N . ALA A 1 245 ? -0.114 -7.445 15.173 1.00 90.44 245 ALA A N 1
ATOM 1944 C CA . ALA A 1 245 ? 1.326 -7.511 15.369 1.00 90.44 245 ALA A CA 1
ATOM 1945 C C . ALA A 1 245 ? 1.976 -8.114 14.115 1.00 90.44 245 ALA A C 1
ATOM 1947 O O . ALA A 1 245 ? 1.859 -9.319 13.874 1.00 90.44 245 ALA A O 1
ATOM 1948 N N . ASP A 1 246 ? 2.667 -7.290 13.328 1.00 85.81 246 ASP A N 1
ATOM 1949 C CA . ASP A 1 246 ? 3.359 -7.751 12.129 1.00 85.81 246 ASP A CA 1
ATOM 1950 C C . ASP A 1 246 ? 4.579 -8.607 12.505 1.00 85.81 246 ASP A C 1
ATOM 1952 O O . ASP A 1 246 ? 5.617 -8.116 12.961 1.00 85.81 246 ASP A O 1
ATOM 1956 N N . ARG A 1 247 ? 4.423 -9.924 12.347 1.00 88.12 247 ARG A N 1
ATOM 1957 C CA . ARG A 1 247 ? 5.438 -10.941 12.656 1.00 88.12 247 ARG A CA 1
ATOM 1958 C C . ARG A 1 247 ? 6.137 -11.487 11.413 1.00 88.12 247 ARG A C 1
ATOM 1960 O O . ARG A 1 247 ? 6.875 -12.461 11.534 1.00 88.12 247 ARG A O 1
ATOM 1967 N N . ARG A 1 248 ? 5.933 -10.887 10.235 1.00 81.50 248 ARG A N 1
ATOM 1968 C CA . ARG A 1 248 ? 6.591 -11.318 8.990 1.00 81.50 248 ARG A CA 1
ATOM 1969 C C . ARG A 1 248 ? 8.115 -11.211 9.118 1.00 81.50 248 ARG A C 1
ATOM 1971 O O . ARG A 1 248 ? 8.623 -10.517 10.002 1.00 81.50 248 ARG A O 1
ATOM 1978 N N . SER A 1 249 ? 8.877 -11.885 8.264 1.00 73.12 249 SER A N 1
ATOM 1979 C CA . SER A 1 249 ? 10.320 -11.623 8.178 1.00 73.12 249 SER A CA 1
ATOM 1980 C C . SER A 1 249 ? 10.557 -10.197 7.656 1.00 73.12 249 SER A C 1
ATOM 1982 O O . SER A 1 249 ? 9.698 -9.671 6.949 1.00 73.12 249 SER A O 1
ATOM 1984 N N . PRO A 1 250 ? 11.694 -9.545 7.953 1.00 60.16 250 PRO A N 1
ATOM 1985 C CA . PRO A 1 250 ? 12.002 -8.220 7.405 1.00 60.16 250 PRO A CA 1
ATOM 1986 C C . PRO A 1 250 ? 11.865 -8.137 5.874 1.00 60.16 250 PRO A C 1
ATOM 1988 O O . PRO A 1 250 ? 11.319 -7.161 5.375 1.00 60.16 250 PRO A O 1
ATOM 1991 N N . ALA A 1 251 ? 12.238 -9.201 5.151 1.00 49.78 251 ALA A N 1
ATOM 1992 C CA . ALA A 1 251 ? 12.076 -9.320 3.697 1.00 49.78 251 ALA A CA 1
ATOM 1993 C C . ALA A 1 251 ? 10.608 -9.360 3.218 1.00 49.78 251 ALA A C 1
ATOM 1995 O O . ALA A 1 251 ? 10.336 -9.068 2.063 1.00 49.78 251 ALA A O 1
ATOM 1996 N N . MET A 1 252 ? 9.662 -9.716 4.095 1.00 54.81 252 MET A N 1
ATOM 1997 C CA . MET A 1 252 ? 8.224 -9.794 3.802 1.00 54.81 252 MET A CA 1
ATOM 1998 C C . MET A 1 252 ? 7.417 -8.666 4.478 1.00 54.81 252 MET A C 1
ATOM 2000 O O . MET A 1 252 ? 6.218 -8.539 4.250 1.00 54.81 252 MET A O 1
ATOM 2004 N N . ARG A 1 253 ? 8.076 -7.829 5.298 1.00 48.25 253 ARG A N 1
ATOM 2005 C CA . ARG A 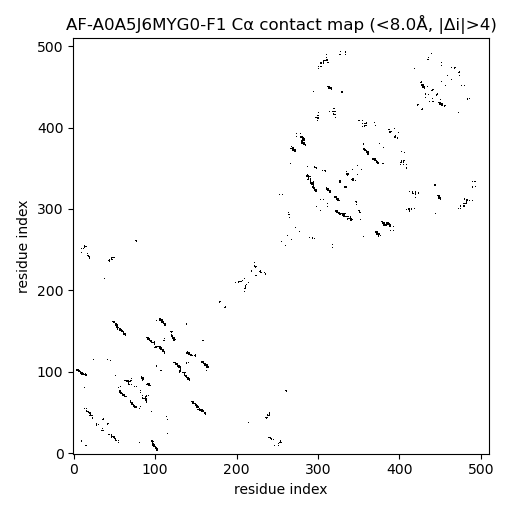1 253 ? 7.540 -6.575 5.866 1.00 48.25 253 ARG A CA 1
ATOM 2006 C C . ARG A 1 253 ? 7.775 -5.360 4.977 1.00 48.25 253 ARG A C 1
ATOM 2008 O O . ARG A 1 253 ? 7.347 -4.270 5.351 1.00 48.25 253 ARG A O 1
ATOM 2015 N N . SER A 1 254 ? 8.479 -5.503 3.856 1.00 40.19 254 SER A N 1
ATOM 2016 C CA . SER A 1 254 ? 8.660 -4.412 2.903 1.00 40.19 254 SER A CA 1
ATOM 2017 C C . SER A 1 254 ? 7.330 -4.118 2.211 1.00 40.19 254 SER A C 1
ATOM 2019 O O . SER A 1 254 ? 7.100 -4.545 1.084 1.00 40.19 254 SER A O 1
ATOM 2021 N N . THR A 1 255 ? 6.448 -3.395 2.901 1.00 37.25 255 THR A N 1
ATOM 2022 C CA . THR A 1 255 ? 5.363 -2.660 2.263 1.00 37.25 255 THR A CA 1
ATOM 2023 C C . THR A 1 255 ? 6.017 -1.739 1.237 1.00 37.25 255 THR A C 1
ATOM 2025 O O . THR A 1 255 ? 6.977 -1.044 1.598 1.00 37.25 255 THR A O 1
ATOM 2028 N N . PRO A 1 256 ? 5.542 -1.704 -0.016 1.00 33.59 256 PRO A N 1
ATOM 2029 C CA . PRO A 1 256 ? 5.937 -0.664 -0.945 1.00 33.59 256 PRO A CA 1
ATOM 2030 C C . PRO A 1 256 ? 5.623 0.674 -0.260 1.00 33.59 256 PRO A C 1
ATOM 2032 O O . PRO A 1 256 ? 4.473 0.957 0.071 1.00 33.59 256 PRO A O 1
ATOM 2035 N N . GLY A 1 257 ? 6.668 1.410 0.122 1.00 30.56 257 GLY A N 1
ATOM 2036 C CA . GLY A 1 257 ? 6.536 2.611 0.935 1.00 30.56 257 GLY A CA 1
ATOM 2037 C C . GLY A 1 257 ? 5.616 3.623 0.262 1.00 30.56 257 GLY A C 1
ATOM 2038 O O . GLY A 1 257 ? 5.678 3.813 -0.946 1.00 30.56 257 GLY A O 1
ATOM 2039 N N . ALA A 1 258 ? 4.781 4.289 1.056 1.00 30.53 258 ALA A N 1
ATOM 2040 C CA . ALA A 1 258 ? 4.112 5.511 0.641 1.00 30.53 258 ALA A CA 1
ATOM 2041 C C . ALA A 1 258 ? 5.176 6.532 0.173 1.00 30.53 258 ALA A C 1
ATOM 2043 O O . ALA A 1 258 ? 5.980 7.006 0.974 1.00 30.53 258 ALA A O 1
ATOM 2044 N N . GLY A 1 259 ? 5.204 6.793 -1.137 1.00 26.22 259 GLY A N 1
ATOM 2045 C CA . GLY A 1 259 ? 6.191 7.593 -1.881 1.00 26.22 259 GLY A CA 1
ATOM 2046 C C . GLY A 1 259 ? 6.430 6.937 -3.251 1.00 26.22 259 GLY A C 1
ATOM 2047 O O . GLY A 1 259 ? 6.516 5.715 -3.300 1.00 26.22 259 GLY A O 1
ATOM 2048 N N . PRO A 1 260 ? 6.442 7.683 -4.371 1.00 32.09 260 PRO A N 1
ATOM 2049 C CA . PRO A 1 260 ? 5.928 7.218 -5.661 1.00 32.09 260 PRO A CA 1
ATOM 2050 C C . PRO A 1 260 ? 6.623 5.941 -6.141 1.00 32.09 260 PRO A C 1
ATOM 2052 O O . PRO A 1 260 ? 7.754 5.970 -6.622 1.00 32.09 260 PRO A O 1
ATOM 2055 N N . LEU A 1 261 ? 5.919 4.814 -6.046 1.00 35.19 261 LEU A N 1
ATOM 2056 C CA . LEU A 1 261 ? 6.264 3.591 -6.761 1.00 35.19 261 LEU A CA 1
ATOM 2057 C C . LEU A 1 261 ? 5.620 3.660 -8.137 1.00 35.19 261 LEU A C 1
ATOM 2059 O O . LEU A 1 261 ? 4.615 3.012 -8.415 1.00 35.19 261 LEU A O 1
ATOM 2063 N N . GLY A 1 262 ? 6.205 4.519 -8.967 1.00 44.59 262 GLY A N 1
ATOM 2064 C CA . GLY A 1 262 ? 6.121 4.351 -10.405 1.00 44.59 262 GLY A CA 1
ATOM 2065 C C . GLY A 1 262 ? 6.987 3.170 -10.835 1.00 44.59 262 GLY A C 1
ATOM 2066 O O . GLY A 1 262 ? 7.791 2.641 -10.057 1.00 44.59 262 GLY A O 1
ATOM 2067 N N . LEU A 1 263 ? 6.843 2.798 -12.103 1.00 54.34 263 LEU A N 1
ATOM 2068 C CA . LEU A 1 263 ? 7.781 1.936 -12.814 1.00 54.34 263 LEU A CA 1
ATOM 2069 C C . LEU A 1 263 ? 9.237 2.309 -12.462 1.00 54.34 263 LEU A C 1
ATOM 2071 O O . LEU A 1 263 ? 9.521 3.477 -12.163 1.00 54.34 263 LEU A O 1
ATOM 2075 N N . PRO A 1 264 ? 10.188 1.354 -12.516 1.00 70.25 264 PRO A N 1
ATOM 2076 C CA . PRO A 1 264 ? 11.608 1.672 -12.411 1.00 70.25 264 PRO A CA 1
ATOM 2077 C C . PRO A 1 264 ? 11.941 2.904 -13.264 1.00 70.25 264 PRO A C 1
ATOM 2079 O O . PRO A 1 264 ? 11.380 3.022 -14.355 1.00 70.25 264 PRO A O 1
ATOM 2082 N N . PRO A 1 265 ? 12.826 3.812 -12.806 1.00 72.38 265 PRO A N 1
ATOM 2083 C CA . PRO A 1 265 ? 13.053 5.079 -13.491 1.00 72.38 265 PRO A CA 1
ATOM 2084 C C . PRO A 1 265 ? 13.225 4.900 -14.999 1.00 72.38 265 PRO A C 1
ATOM 2086 O O . PRO A 1 265 ? 13.871 3.940 -15.421 1.00 72.38 265 PRO A O 1
ATOM 2089 N N . PHE A 1 266 ? 12.649 5.824 -15.775 1.00 81.25 266 PHE A N 1
ATOM 2090 C CA . PHE A 1 266 ? 12.592 5.851 -17.247 1.00 81.25 266 PHE A CA 1
ATOM 2091 C C . PHE A 1 266 ? 11.613 4.893 -17.933 1.00 81.25 266 PHE A C 1
ATOM 2093 O O . PHE A 1 266 ? 11.234 5.163 -19.072 1.00 81.25 266 PHE A O 1
ATOM 2100 N N . PHE A 1 267 ? 11.215 3.795 -17.286 1.00 81.81 267 PHE A N 1
ATOM 2101 C CA . PHE A 1 267 ? 10.334 2.810 -17.911 1.00 81.81 267 PHE A CA 1
ATOM 2102 C C . PHE A 1 267 ? 8.885 3.311 -17.930 1.00 81.81 267 PHE A C 1
ATOM 2104 O O . PHE A 1 267 ? 8.413 3.910 -16.965 1.00 81.81 267 PHE A O 1
ATOM 2111 N N . ARG A 1 268 ? 8.170 3.050 -19.027 1.00 79.38 268 ARG A N 1
ATOM 2112 C CA . ARG A 1 268 ? 6.776 3.465 -19.255 1.00 79.38 268 ARG A CA 1
ATOM 2113 C C . ARG A 1 268 ? 5.833 2.291 -19.497 1.00 79.38 268 ARG A C 1
ATOM 2115 O O . ARG A 1 268 ? 4.692 2.341 -19.050 1.00 79.38 268 ARG A O 1
ATOM 2122 N N . LYS A 1 269 ? 6.27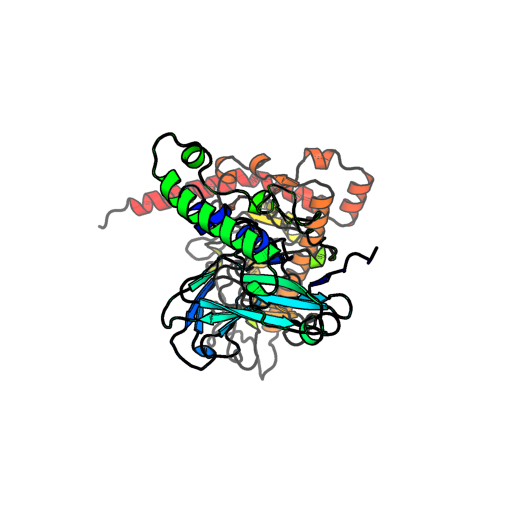7 1.235 -20.192 1.00 84.19 269 LYS A N 1
ATOM 2123 C CA . LYS A 1 269 ? 5.459 0.030 -20.417 1.00 84.19 269 LYS A CA 1
ATOM 2124 C C . LYS A 1 269 ? 6.311 -1.236 -20.441 1.00 84.19 269 LYS A C 1
ATOM 2126 O O . LYS A 1 269 ? 6.785 -1.658 -21.491 1.00 84.19 269 LYS A O 1
ATOM 2131 N N . ILE A 1 270 ? 6.486 -1.856 -19.276 1.00 84.56 270 ILE A N 1
ATOM 2132 C CA . ILE A 1 270 ? 7.273 -3.088 -19.145 1.00 84.56 270 ILE A CA 1
ATOM 2133 C C . ILE A 1 270 ? 6.441 -4.303 -19.570 1.00 84.56 270 ILE A C 1
ATOM 2135 O O . ILE A 1 270 ? 5.370 -4.552 -19.019 1.00 84.56 270 ILE A O 1
ATOM 2139 N N . ALA A 1 271 ? 6.973 -5.103 -20.494 1.00 85.44 271 ALA A N 1
ATOM 2140 C CA . ALA A 1 271 ? 6.398 -6.382 -20.905 1.00 85.44 271 ALA A CA 1
ATOM 2141 C C . ALA A 1 271 ? 7.461 -7.497 -20.941 1.00 85.44 271 ALA A C 1
ATOM 2143 O O . ALA A 1 271 ? 8.634 -7.217 -21.209 1.00 85.44 271 ALA A O 1
ATOM 2144 N N . PRO A 1 272 ? 7.090 -8.773 -20.702 1.00 89.88 272 PRO A N 1
ATOM 2145 C CA . PRO A 1 272 ? 7.981 -9.906 -20.948 1.00 89.88 272 PRO A CA 1
ATOM 2146 C C . PRO A 1 272 ? 8.425 -9.938 -22.411 1.00 89.88 272 PRO A C 1
ATOM 2148 O O . PRO A 1 272 ? 7.599 -9.848 -23.323 1.00 89.88 272 PRO A O 1
ATOM 2151 N N . LEU A 1 273 ? 9.720 -10.146 -22.653 1.00 93.31 273 LEU A N 1
ATOM 2152 C CA . LEU A 1 273 ? 10.227 -10.339 -24.002 1.00 93.31 273 LEU A CA 1
ATOM 2153 C C . LEU A 1 273 ? 9.736 -11.691 -24.550 1.00 93.31 273 LEU A C 1
ATOM 2155 O O . LEU A 1 273 ? 10.286 -12.750 -24.259 1.00 93.31 273 LEU A O 1
ATOM 2159 N N . SER A 1 274 ? 8.681 -11.641 -25.359 1.00 91.25 274 SER A N 1
ATOM 2160 C CA . SER A 1 274 ? 8.083 -12.797 -26.024 1.00 91.25 274 SER A CA 1
ATOM 2161 C C . SER A 1 274 ? 8.666 -13.055 -27.414 1.00 91.25 274 SER A C 1
ATOM 2163 O O . SER A 1 274 ? 8.680 -12.167 -28.261 1.00 91.25 274 SER A O 1
ATOM 2165 N N . ARG A 1 275 ? 9.037 -14.311 -27.690 1.00 90.06 275 ARG A N 1
ATOM 2166 C CA . ARG A 1 275 ? 9.413 -14.784 -29.038 1.00 90.06 275 ARG A CA 1
ATOM 2167 C C . ARG A 1 275 ? 8.275 -14.648 -30.057 1.00 90.06 275 ARG A C 1
ATOM 2169 O O . ARG A 1 275 ? 8.552 -14.561 -31.242 1.00 90.06 275 ARG A O 1
ATOM 2176 N N . LEU A 1 276 ? 7.015 -14.652 -29.609 1.00 86.25 276 LEU A N 1
ATOM 2177 C CA . LEU A 1 276 ? 5.846 -14.520 -30.486 1.00 86.25 276 LEU A CA 1
ATOM 2178 C C . LEU A 1 276 ? 5.533 -13.052 -30.786 1.00 86.25 276 LEU A C 1
ATOM 2180 O O . LEU A 1 276 ? 5.343 -12.692 -31.941 1.00 86.25 276 LEU A O 1
ATOM 2184 N N . ALA A 1 277 ? 5.489 -12.207 -29.753 1.00 89.94 277 ALA A N 1
ATOM 2185 C CA . ALA A 1 277 ? 5.109 -10.801 -29.913 1.00 89.94 277 ALA A CA 1
ATOM 2186 C C . ALA A 1 277 ? 6.255 -9.934 -30.456 1.00 89.94 277 ALA A C 1
ATOM 2188 O O . ALA A 1 277 ? 6.012 -8.929 -31.116 1.00 89.94 277 ALA A O 1
ATOM 2189 N N . HIS A 1 278 ? 7.505 -10.325 -30.193 1.00 95.19 278 HIS A N 1
ATOM 2190 C CA . HIS A 1 278 ? 8.688 -9.505 -30.454 1.00 95.19 278 HIS A CA 1
ATOM 2191 C C . HIS A 1 278 ? 9.685 -10.173 -31.406 1.00 95.19 278 HIS A C 1
ATOM 2193 O O . HIS A 1 278 ? 10.855 -9.794 -31.410 1.00 95.19 278 HIS A O 1
ATOM 2199 N N . ALA A 1 279 ? 9.243 -11.152 -32.206 1.00 93.56 279 ALA A N 1
ATOM 2200 C CA . ALA A 1 279 ? 10.093 -11.899 -33.141 1.00 93.56 279 ALA A CA 1
ATOM 2201 C C . ALA A 1 279 ? 10.928 -10.976 -34.043 1.00 93.56 279 ALA A C 1
ATOM 2203 O O . ALA A 1 279 ? 12.120 -11.195 -34.238 1.00 93.56 279 ALA A O 1
ATOM 2204 N N . GLU A 1 280 ? 10.296 -9.909 -34.537 1.00 94.50 280 GLU A N 1
ATOM 2205 C CA . GLU A 1 280 ? 10.913 -8.966 -35.466 1.00 94.50 280 GLU A CA 1
ATOM 2206 C C . GLU A 1 280 ? 11.703 -7.850 -34.779 1.00 94.50 280 GLU A C 1
ATOM 2208 O O . GLU A 1 280 ? 12.433 -7.133 -35.465 1.00 94.50 280 GLU A O 1
ATOM 2213 N N . LEU A 1 281 ? 11.590 -7.676 -33.456 1.00 96.50 281 LEU A N 1
ATOM 2214 C CA . LEU A 1 281 ? 12.270 -6.580 -32.770 1.00 96.50 281 LEU A CA 1
ATOM 2215 C C . LEU A 1 281 ? 13.790 -6.767 -32.803 1.00 96.50 281 LEU A C 1
ATOM 2217 O O . LEU A 1 281 ? 14.333 -7.836 -32.515 1.00 96.50 281 LEU A O 1
ATOM 2221 N N . GLY A 1 282 ? 14.484 -5.679 -33.116 1.00 96.19 282 GLY A N 1
ATOM 2222 C CA . GLY A 1 282 ? 15.914 -5.526 -32.908 1.00 96.19 282 GLY A CA 1
ATOM 2223 C C . GLY A 1 282 ? 16.221 -4.307 -32.049 1.00 96.19 282 GLY A C 1
ATOM 2224 O O . GLY A 1 282 ? 15.363 -3.455 -31.817 1.00 96.19 282 GLY A O 1
ATOM 2225 N N . LEU A 1 283 ? 17.466 -4.232 -31.595 1.00 96.06 283 LEU A N 1
ATOM 2226 C CA . LEU A 1 283 ? 18.024 -3.078 -30.903 1.00 96.06 283 LEU A CA 1
ATOM 2227 C C . LEU A 1 283 ? 18.790 -2.211 -31.904 1.00 96.06 283 LEU A C 1
ATOM 2229 O O . LEU A 1 283 ? 19.678 -2.704 -32.605 1.00 96.06 283 LEU A O 1
ATOM 2233 N N . GLN A 1 284 ? 18.471 -0.926 -31.952 1.00 94.00 284 GLN A N 1
ATOM 2234 C CA . GLN A 1 284 ? 19.283 0.084 -32.629 1.00 94.00 284 GLN A CA 1
ATOM 2235 C C . GLN A 1 284 ? 20.051 0.920 -31.603 1.00 94.00 284 GLN A C 1
ATOM 2237 O O . GLN A 1 284 ? 19.718 0.917 -30.416 1.00 94.00 284 GLN A O 1
ATOM 2242 N N . GLU A 1 285 ? 21.097 1.614 -32.050 1.00 88.06 285 GLU A N 1
ATOM 2243 C CA . GLU A 1 285 ? 21.752 2.610 -31.203 1.00 88.06 285 GLU A CA 1
ATOM 2244 C C . GLU A 1 285 ? 20.749 3.701 -30.819 1.00 88.06 285 GLU A C 1
ATOM 2246 O O . GLU A 1 285 ? 19.907 4.105 -31.622 1.00 88.06 285 GLU A O 1
ATOM 2251 N N . GLY A 1 286 ? 20.832 4.171 -29.581 1.00 85.31 286 GLY A N 1
ATOM 2252 C CA . GLY A 1 286 ? 20.047 5.307 -29.132 1.00 85.31 286 GLY A CA 1
ATOM 2253 C C . GLY A 1 286 ? 20.767 6.099 -28.060 1.00 85.31 286 GLY A C 1
ATOM 2254 O O . GLY A 1 286 ? 21.833 5.715 -27.577 1.00 85.31 286 GLY A O 1
ATOM 2255 N N . ASP A 1 287 ? 20.149 7.212 -27.702 1.00 92.44 287 ASP A N 1
ATOM 2256 C CA . ASP A 1 287 ? 20.650 8.166 -26.723 1.00 92.44 287 ASP A CA 1
ATOM 2257 C C . ASP A 1 287 ? 20.064 7.917 -25.317 1.00 92.44 287 ASP A C 1
ATOM 2259 O O . ASP A 1 287 ? 19.331 6.952 -25.080 1.00 92.44 287 ASP A O 1
ATOM 2263 N N . TYR A 1 288 ? 20.417 8.784 -24.368 1.00 95.62 288 TYR A N 1
ATOM 2264 C CA . TYR A 1 288 ? 19.918 8.802 -22.992 1.00 95.62 288 TYR A CA 1
ATOM 2265 C C . TYR A 1 288 ? 18.811 9.843 -22.773 1.00 95.62 288 TYR A C 1
ATOM 2267 O O . TYR A 1 288 ? 18.520 10.193 -21.631 1.00 95.62 288 TYR A O 1
ATOM 2275 N N . GLY A 1 289 ? 18.155 10.330 -23.828 1.00 93.19 289 GLY A N 1
ATOM 2276 C CA . GLY A 1 289 ? 17.044 11.281 -23.740 1.00 93.19 289 GLY A CA 1
ATOM 2277 C C . GLY A 1 289 ? 15.876 10.754 -22.901 1.00 93.19 289 GLY A C 1
ATOM 2278 O O . GLY A 1 289 ? 15.221 11.522 -22.199 1.00 93.19 289 GLY A O 1
ATOM 2279 N N . PHE A 1 290 ? 15.689 9.429 -22.853 1.00 91.62 290 PHE A N 1
ATOM 2280 C CA . PHE A 1 290 ? 14.748 8.770 -21.935 1.00 91.62 290 PHE A CA 1
ATOM 2281 C C . PHE A 1 290 ? 15.005 9.109 -20.455 1.00 91.62 290 PHE A C 1
ATOM 2283 O O . PHE A 1 290 ? 14.093 9.022 -19.634 1.00 91.62 290 PHE A O 1
ATOM 2290 N N . ALA A 1 291 ? 16.239 9.495 -20.114 1.00 93.31 291 ALA A N 1
ATOM 2291 C CA . ALA A 1 291 ? 16.678 9.816 -18.766 1.00 93.31 291 ALA A CA 1
ATOM 2292 C C . ALA A 1 291 ? 16.656 11.305 -18.418 1.00 93.31 291 ALA A C 1
ATOM 2294 O O . ALA A 1 291 ? 16.960 11.651 -17.274 1.00 93.31 291 ALA A O 1
ATOM 2295 N N . ALA A 1 292 ? 16.278 12.171 -19.362 1.00 89.88 292 ALA A N 1
ATOM 2296 C CA . ALA A 1 292 ? 16.340 13.623 -19.215 1.00 89.88 292 ALA A CA 1
ATOM 2297 C C . ALA A 1 292 ? 15.473 14.169 -18.070 1.00 89.88 292 ALA A C 1
ATOM 2299 O O . ALA A 1 292 ? 15.804 15.206 -17.504 1.00 89.88 292 ALA A O 1
ATOM 2300 N N . SER A 1 293 ? 14.401 13.466 -17.691 1.00 84.19 293 SER A N 1
ATOM 2301 C CA . SER A 1 293 ? 13.458 13.920 -16.662 1.00 84.19 293 SER A CA 1
ATOM 2302 C C . SER A 1 293 ? 13.589 13.200 -15.317 1.00 84.19 293 SER A C 1
ATOM 2304 O O . SER A 1 293 ? 12.637 13.163 -14.545 1.00 84.19 293 SER A O 1
ATOM 2306 N N . THR A 1 294 ? 14.722 12.546 -15.044 1.00 88.19 294 THR A N 1
ATOM 2307 C CA . THR A 1 294 ? 14.888 11.724 -13.832 1.00 88.19 294 THR A CA 1
ATOM 2308 C C . THR A 1 294 ? 16.041 12.225 -12.963 1.00 88.19 294 THR A C 1
ATOM 2310 O O . THR A 1 294 ? 17.209 12.013 -13.301 1.00 88.19 294 THR A O 1
ATOM 2313 N N . PRO A 1 295 ? 15.747 12.817 -11.799 1.00 88.88 295 PRO A N 1
ATOM 2314 C CA . PRO A 1 295 ? 16.768 13.411 -10.941 1.00 88.88 295 PRO A CA 1
ATOM 2315 C C . PRO A 1 295 ? 17.515 12.409 -10.066 1.00 88.88 295 PRO A C 1
ATOM 2317 O O . PRO A 1 295 ? 18.573 12.742 -9.535 1.00 88.88 295 PRO A O 1
ATOM 2320 N N . LEU A 1 296 ? 16.976 11.205 -9.868 1.00 91.44 296 LEU A N 1
ATOM 2321 C CA . LEU A 1 296 ? 17.510 10.213 -8.939 1.00 91.44 296 LEU A CA 1
ATOM 2322 C C . LEU A 1 296 ? 17.574 8.846 -9.609 1.00 91.44 296 LEU A C 1
ATOM 2324 O O . LEU A 1 296 ? 16.565 8.343 -10.102 1.00 91.44 296 LEU A O 1
ATOM 2328 N N . VAL A 1 297 ? 18.752 8.225 -9.595 1.00 93.75 297 VAL A N 1
ATOM 2329 C CA . VAL A 1 297 ? 18.965 6.913 -10.221 1.00 93.75 297 VAL A CA 1
ATOM 2330 C C . VAL A 1 297 ? 19.642 5.967 -9.231 1.00 93.75 297 VAL A C 1
ATOM 2332 O O . VAL A 1 297 ? 20.633 6.352 -8.608 1.00 93.75 297 VAL A O 1
ATOM 2335 N N . PRO A 1 298 ? 19.125 4.737 -9.049 1.00 93.75 298 PRO A N 1
ATOM 2336 C CA . PRO A 1 298 ? 19.698 3.787 -8.106 1.00 93.75 298 PRO A CA 1
ATOM 2337 C C . PRO A 1 298 ? 21.060 3.264 -8.559 1.00 93.75 298 PRO A C 1
ATOM 2339 O O . PRO A 1 298 ? 21.302 3.072 -9.752 1.00 93.75 298 PRO A O 1
ATOM 2342 N N . LEU A 1 299 ? 21.916 2.987 -7.576 1.00 96.50 299 LEU A N 1
ATOM 2343 C CA . LEU A 1 299 ? 23.265 2.460 -7.763 1.00 96.50 299 LEU A CA 1
ATOM 2344 C C . LEU A 1 299 ? 23.451 1.134 -7.018 1.00 96.50 299 LEU A C 1
ATOM 2346 O O . LEU A 1 299 ? 23.006 0.980 -5.879 1.00 96.50 299 LEU A O 1
ATOM 2350 N N . GLY A 1 300 ? 24.174 0.198 -7.634 1.00 94.56 300 GLY A N 1
ATOM 2351 C CA . GLY A 1 300 ? 24.782 -0.927 -6.925 1.00 94.56 300 GLY A CA 1
ATOM 2352 C C . GLY A 1 300 ? 25.998 -0.491 -6.097 1.00 94.56 300 GLY A C 1
ATOM 2353 O O . GLY A 1 300 ? 26.621 0.527 -6.393 1.00 94.56 300 GLY A O 1
ATOM 2354 N N . ILE A 1 301 ? 26.393 -1.285 -5.093 1.00 94.19 301 ILE A N 1
ATOM 2355 C CA . ILE A 1 301 ? 27.522 -0.964 -4.188 1.00 94.19 301 ILE A CA 1
ATOM 2356 C C . ILE A 1 301 ? 28.811 -0.668 -4.972 1.00 94.19 301 ILE A C 1
ATOM 2358 O O . ILE A 1 301 ? 29.487 0.326 -4.717 1.00 94.19 301 ILE A O 1
ATOM 2362 N N . SER A 1 302 ? 29.133 -1.499 -5.968 1.00 93.88 302 SER A N 1
ATOM 2363 C CA . SER A 1 302 ? 30.338 -1.343 -6.794 1.00 93.88 302 SER A CA 1
ATOM 2364 C C . SER A 1 302 ? 30.326 -0.085 -7.672 1.00 93.88 302 SER A C 1
ATOM 2366 O O . SER A 1 302 ? 31.368 0.304 -8.195 1.00 93.88 302 SER A O 1
ATOM 2368 N N . GLU A 1 303 ? 29.170 0.563 -7.838 1.00 97.12 303 GLU A N 1
ATOM 2369 C CA . GLU A 1 303 ? 29.040 1.812 -8.590 1.00 97.12 303 GLU A CA 1
ATOM 2370 C C . GLU A 1 303 ? 29.328 3.048 -7.726 1.00 97.12 303 GLU A C 1
ATOM 2372 O O . GLU A 1 303 ? 29.588 4.111 -8.283 1.00 97.12 303 GLU A O 1
ATOM 2377 N N . LEU A 1 304 ? 29.342 2.936 -6.388 1.00 97.38 304 LEU A N 1
ATOM 2378 C CA . LEU A 1 304 ? 29.505 4.096 -5.500 1.00 97.38 304 LEU A CA 1
ATOM 2379 C C . LEU A 1 304 ? 30.840 4.808 -5.727 1.00 97.38 304 LEU A C 1
ATOM 2381 O O . LEU A 1 304 ? 30.856 6.024 -5.882 1.00 97.38 304 LEU A O 1
ATOM 2385 N N . ALA A 1 305 ? 31.951 4.074 -5.803 1.00 96.12 305 ALA A N 1
ATOM 2386 C CA . ALA A 1 305 ? 33.274 4.664 -6.015 1.00 96.12 305 ALA A CA 1
ATOM 2387 C C . ALA A 1 305 ? 33.403 5.434 -7.349 1.00 96.12 305 ALA A C 1
ATOM 2389 O O . ALA A 1 305 ? 33.800 6.603 -7.317 1.00 96.12 305 ALA A O 1
ATOM 2390 N N . PRO A 1 306 ? 33.069 4.856 -8.523 1.00 97.19 306 PRO A N 1
ATOM 2391 C CA . PRO A 1 306 ? 33.125 5.609 -9.771 1.00 97.19 306 PRO A CA 1
ATOM 2392 C C . PRO A 1 306 ? 32.061 6.715 -9.844 1.00 97.19 306 PRO A C 1
ATOM 2394 O O . PRO A 1 306 ? 32.379 7.801 -10.322 1.00 97.19 306 PRO A O 1
ATOM 2397 N N . ALA A 1 307 ? 30.845 6.512 -9.324 1.00 98.06 307 ALA A N 1
ATOM 2398 C CA . ALA A 1 307 ? 29.798 7.538 -9.323 1.00 98.06 307 ALA A CA 1
ATOM 2399 C C . ALA A 1 307 ? 30.138 8.739 -8.417 1.00 98.06 307 ALA A C 1
ATOM 2401 O O . ALA A 1 307 ? 29.896 9.884 -8.800 1.00 98.06 307 ALA A O 1
ATOM 2402 N N . ALA A 1 308 ? 30.782 8.509 -7.267 1.00 97.88 308 ALA A N 1
ATOM 2403 C CA . ALA A 1 308 ? 31.184 9.542 -6.303 1.00 97.88 308 ALA A CA 1
ATOM 2404 C C . ALA A 1 308 ? 32.253 10.517 -6.826 1.00 97.88 308 ALA A C 1
ATOM 2406 O O . ALA A 1 308 ? 32.627 11.472 -6.142 1.00 97.88 308 ALA A O 1
ATOM 2407 N N . ARG A 1 309 ? 32.795 10.272 -8.024 1.00 96.44 309 ARG A N 1
ATOM 2408 C CA . ARG A 1 309 ? 33.671 11.211 -8.740 1.00 96.44 309 ARG A CA 1
ATOM 2409 C C . ARG A 1 309 ? 32.897 12.271 -9.523 1.00 96.44 309 ARG A C 1
ATOM 2411 O O . ARG A 1 309 ? 33.515 13.224 -9.994 1.00 96.44 309 ARG A O 1
ATOM 2418 N N . HIS A 1 310 ? 31.588 12.089 -9.690 1.00 96.94 310 HIS A N 1
ATOM 2419 C CA . HIS A 1 310 ? 30.763 12.902 -10.579 1.00 96.94 310 HIS A CA 1
ATOM 2420 C C . HIS A 1 310 ? 29.486 13.424 -9.915 1.00 96.94 310 HIS A C 1
ATOM 2422 O O . HIS A 1 310 ? 29.067 14.531 -10.243 1.00 96.94 310 HIS A O 1
ATOM 2428 N N . TYR A 1 311 ? 28.895 12.670 -8.983 1.00 97.44 311 TYR A N 1
ATOM 2429 C CA . TYR A 1 311 ? 27.573 12.961 -8.420 1.00 97.44 311 TYR A CA 1
ATOM 2430 C C . TYR A 1 311 ? 27.589 12.978 -6.898 1.00 97.44 311 TYR A C 1
ATOM 2432 O O . TYR A 1 311 ? 28.363 12.223 -6.306 1.00 97.44 311 TYR A O 1
ATOM 2440 N N . PRO A 1 312 ? 26.689 13.742 -6.255 1.00 97.81 312 PRO A N 1
ATOM 2441 C CA . PRO A 1 312 ? 26.280 13.445 -4.894 1.00 97.81 312 PRO A CA 1
ATOM 2442 C C . PRO A 1 312 ? 25.582 12.082 -4.848 1.00 97.81 312 PRO A C 1
ATOM 2444 O O . PRO A 1 312 ? 24.767 11.759 -5.715 1.00 97.81 312 PRO A O 1
ATOM 2447 N N . ILE A 1 313 ? 25.890 11.288 -3.828 1.00 98.19 313 ILE A N 1
ATOM 2448 C CA . ILE A 1 313 ? 25.238 10.007 -3.559 1.00 98.19 313 ILE A CA 1
ATOM 2449 C C . ILE A 1 313 ? 24.483 10.121 -2.241 1.00 98.19 313 ILE A C 1
ATOM 2451 O O . ILE A 1 313 ? 25.021 10.584 -1.235 1.00 98.19 313 ILE A O 1
ATOM 2455 N N . VAL A 1 314 ? 23.233 9.681 -2.248 1.00 97.12 314 VAL A N 1
ATOM 2456 C CA . VAL A 1 314 ? 22.309 9.720 -1.111 1.00 97.12 314 VAL A CA 1
ATOM 2457 C C . VAL A 1 314 ? 21.629 8.367 -0.950 1.00 97.12 314 VAL A C 1
ATOM 2459 O O . VAL A 1 314 ? 21.813 7.465 -1.761 1.00 97.12 314 VAL A O 1
ATOM 2462 N N . PHE A 1 315 ? 20.841 8.218 0.104 1.00 95.62 315 PHE A N 1
ATOM 2463 C CA . PHE A 1 315 ? 20.081 7.013 0.391 1.00 95.62 315 PHE A CA 1
ATOM 2464 C C . PHE A 1 315 ? 18.587 7.303 0.338 1.00 95.62 315 PHE A C 1
ATOM 2466 O O . PHE A 1 315 ? 18.112 8.284 0.915 1.00 95.62 315 PHE A O 1
ATOM 2473 N N . ALA A 1 316 ? 17.859 6.438 -0.362 1.00 85.19 316 ALA A N 1
ATOM 2474 C CA . ALA A 1 316 ? 16.427 6.556 -0.571 1.00 85.19 316 ALA A CA 1
ATOM 2475 C C . ALA A 1 316 ? 15.630 6.525 0.744 1.00 85.19 316 ALA A C 1
ATOM 2477 O O . ALA A 1 316 ? 16.003 5.847 1.704 1.00 85.19 316 ALA A O 1
ATOM 2478 N N . ALA A 1 317 ? 14.478 7.198 0.750 1.00 76.06 317 ALA A N 1
ATOM 2479 C CA . ALA A 1 317 ? 13.512 7.214 1.851 1.00 76.06 317 ALA A CA 1
ATOM 2480 C C . ALA A 1 317 ? 12.673 5.916 1.937 1.00 76.06 317 ALA A C 1
ATOM 2482 O O . ALA A 1 317 ? 11.481 5.954 2.221 1.00 76.06 317 ALA A O 1
ATOM 2483 N N . MET A 1 318 ? 13.288 4.763 1.667 1.00 67.25 318 MET A N 1
ATOM 2484 C CA . MET A 1 318 ? 12.669 3.433 1.700 1.00 67.25 318 MET A CA 1
ATOM 2485 C C . MET A 1 318 ? 13.404 2.529 2.695 1.00 67.25 318 MET A C 1
ATOM 2487 O O . MET A 1 318 ? 14.477 2.881 3.189 1.00 67.25 318 MET A O 1
ATOM 2491 N N . ASN A 1 319 ? 12.824 1.372 3.010 1.00 67.75 319 ASN A N 1
ATOM 2492 C CA . ASN A 1 319 ? 13.440 0.384 3.886 1.00 67.75 319 ASN A CA 1
ATOM 2493 C C . ASN A 1 319 ? 13.477 -0.990 3.183 1.00 67.75 319 ASN A C 1
ATOM 2495 O O . ASN A 1 319 ? 12.403 -1.544 2.941 1.00 67.75 319 ASN A O 1
ATOM 2499 N N . PRO A 1 320 ? 14.665 -1.538 2.867 1.00 75.44 320 PRO A N 1
ATOM 2500 C CA . PRO A 1 320 ? 15.984 -0.979 3.167 1.00 75.44 320 PRO A CA 1
ATOM 2501 C C . PRO A 1 320 ? 16.351 0.220 2.276 1.00 75.44 320 PRO A C 1
ATOM 2503 O O . PRO A 1 320 ? 15.950 0.270 1.116 1.00 75.44 320 PRO A O 1
ATOM 2506 N N . PRO A 1 321 ? 17.106 1.204 2.793 1.00 82.94 321 PRO A N 1
ATOM 2507 C CA . PRO A 1 321 ? 17.467 2.386 2.027 1.00 82.94 321 PRO A CA 1
ATOM 2508 C C . PRO A 1 321 ? 18.519 2.062 0.972 1.00 82.94 321 PRO A C 1
ATOM 2510 O O . PRO A 1 321 ? 19.631 1.643 1.284 1.00 82.94 321 PRO A O 1
ATOM 2513 N N . ARG A 1 322 ? 18.194 2.332 -0.288 1.00 88.06 322 ARG A N 1
ATOM 2514 C CA . ARG A 1 322 ? 19.091 2.079 -1.417 1.00 88.06 322 ARG A CA 1
ATOM 2515 C C . ARG A 1 322 ? 19.950 3.305 -1.759 1.00 88.06 322 ARG A C 1
ATOM 2517 O O . ARG A 1 322 ? 19.429 4.422 -1.695 1.00 88.06 322 ARG A O 1
ATOM 2524 N N . PRO A 1 323 ? 21.222 3.133 -2.169 1.00 95.75 323 PRO A N 1
ATOM 2525 C CA . PRO A 1 323 ? 22.022 4.215 -2.735 1.00 95.75 323 PRO A CA 1
ATOM 2526 C C . PRO A 1 323 ? 21.411 4.770 -4.030 1.00 95.75 323 PRO A C 1
ATOM 2528 O O . PRO A 1 323 ? 21.036 4.014 -4.928 1.00 95.75 323 PRO A O 1
ATOM 2531 N N . LEU A 1 324 ? 21.366 6.094 -4.143 1.00 96.31 324 LEU A N 1
ATOM 2532 C CA . LEU A 1 324 ? 20.924 6.847 -5.315 1.00 96.31 324 LEU A CA 1
ATOM 2533 C C . LEU A 1 324 ? 22.010 7.861 -5.694 1.00 96.31 324 LEU A C 1
ATOM 2535 O O . LEU A 1 324 ? 22.517 8.556 -4.812 1.00 96.31 324 LEU A O 1
ATOM 2539 N N . CYS A 1 325 ? 22.341 8.005 -6.979 1.00 95.81 325 CYS A N 1
ATOM 2540 C CA . CYS A 1 325 ? 23.030 9.211 -7.442 1.00 95.81 325 CYS A CA 1
ATOM 2541 C C . CYS A 1 325 ? 22.020 10.325 -7.708 1.00 95.81 325 CYS A C 1
ATOM 2543 O O . CYS A 1 325 ? 20.947 10.084 -8.268 1.00 95.81 325 CYS A O 1
ATOM 2545 N N . VAL A 1 326 ? 22.407 11.544 -7.347 1.00 96.00 326 VAL A N 1
ATOM 2546 C CA . VAL A 1 326 ? 21.636 12.757 -7.600 1.00 96.00 326 VAL A CA 1
ATOM 2547 C C . VAL A 1 326 ? 22.113 13.399 -8.895 1.00 96.00 326 VAL A C 1
ATOM 2549 O O . VAL A 1 326 ? 23.260 13.830 -8.999 1.00 96.00 326 VAL A O 1
ATOM 2552 N N . LEU A 1 327 ? 21.224 13.442 -9.881 1.00 95.00 327 LEU A N 1
ATOM 2553 C CA . LEU A 1 327 ? 21.467 13.945 -11.231 1.00 95.00 327 LEU A CA 1
ATOM 2554 C C . LEU A 1 327 ? 20.770 15.283 -11.504 1.00 95.00 327 LEU A C 1
ATOM 2556 O O . LEU A 1 327 ? 21.113 15.965 -12.466 1.00 95.00 327 LEU A O 1
ATOM 2560 N N . GLY A 1 328 ? 19.812 15.679 -10.668 1.00 90.50 328 GLY A N 1
ATOM 2561 C CA . GLY A 1 328 ? 19.117 16.958 -10.781 1.00 90.50 328 GLY A CA 1
ATOM 2562 C C . GLY A 1 328 ? 18.572 17.442 -9.445 1.00 90.50 328 GLY A C 1
ATOM 2563 O O . GLY A 1 328 ? 18.442 16.670 -8.498 1.00 90.50 328 GLY A O 1
ATOM 2564 N N . ALA A 1 329 ? 18.283 18.741 -9.367 1.00 81.00 329 ALA A N 1
ATOM 2565 C CA . ALA A 1 329 ? 17.727 19.393 -8.179 1.00 81.00 329 ALA A CA 1
ATOM 2566 C C . ALA A 1 329 ? 16.188 19.519 -8.209 1.00 81.00 329 ALA A C 1
ATOM 2568 O O . ALA A 1 329 ? 15.584 19.912 -7.209 1.00 81.00 329 ALA A O 1
ATOM 2569 N N . MET A 1 330 ? 15.562 19.194 -9.344 1.00 76.69 330 MET A N 1
ATOM 2570 C CA . MET A 1 330 ? 14.120 19.282 -9.593 1.00 76.69 330 MET A CA 1
ATOM 2571 C C . MET A 1 330 ? 13.556 17.905 -9.944 1.00 76.69 330 MET A C 1
ATOM 2573 O O . MET A 1 330 ? 14.284 17.053 -10.440 1.00 76.69 330 MET A O 1
ATOM 2577 N N . ALA A 1 331 ? 12.264 17.686 -9.693 1.00 67.69 331 ALA A N 1
ATOM 2578 C CA . ALA A 1 331 ? 11.623 16.375 -9.841 1.00 67.69 331 ALA A CA 1
ATOM 2579 C C . ALA A 1 331 ? 11.652 15.808 -11.275 1.00 67.69 331 ALA A C 1
ATOM 2581 O O . ALA A 1 331 ? 11.584 14.597 -11.448 1.00 67.69 331 ALA A O 1
ATOM 2582 N N . ASP A 1 332 ? 11.776 16.670 -12.277 1.00 75.12 332 ASP A N 1
ATOM 2583 C CA . ASP A 1 332 ? 11.623 16.396 -13.705 1.00 75.12 332 ASP A CA 1
ATOM 2584 C C . ASP A 1 332 ? 12.884 16.739 -14.513 1.00 75.12 332 ASP A C 1
ATOM 2586 O O . ASP A 1 332 ? 12.805 16.986 -15.715 1.00 75.12 332 ASP A O 1
ATOM 2590 N N . SER A 1 333 ? 14.057 16.758 -13.871 1.00 83.94 333 SER A N 1
ATOM 2591 C CA . SER A 1 333 ? 15.302 17.174 -14.520 1.00 83.94 333 SER A CA 1
ATOM 2592 C C . SER A 1 333 ? 16.485 16.272 -14.185 1.00 83.94 333 SER A C 1
ATOM 2594 O O . SER A 1 333 ? 16.746 15.946 -13.027 1.00 83.94 333 SER A O 1
ATOM 2596 N N . ASN A 1 334 ? 17.237 15.915 -15.221 1.00 93.12 334 ASN A N 1
ATOM 2597 C CA . ASN A 1 334 ? 18.557 15.310 -15.165 1.00 93.12 334 ASN A CA 1
ATOM 2598 C C . ASN A 1 334 ? 19.555 16.253 -15.846 1.00 93.12 334 ASN A C 1
ATOM 2600 O O . ASN A 1 334 ? 19.624 16.340 -17.070 1.00 93.12 334 ASN A O 1
ATOM 2604 N N . LEU A 1 335 ? 20.385 16.920 -15.046 1.00 93.31 335 LEU A N 1
ATOM 2605 C CA . LEU A 1 335 ? 21.353 17.927 -15.496 1.00 93.31 335 LEU A CA 1
ATOM 2606 C C . LEU A 1 335 ? 22.581 17.320 -16.197 1.00 93.31 335 LEU A C 1
ATOM 2608 O O . LEU A 1 335 ? 23.503 18.041 -16.601 1.00 93.31 335 LEU A O 1
ATOM 2612 N N . HIS A 1 336 ? 22.621 15.991 -16.312 1.00 95.38 336 HIS A N 1
ATOM 2613 C CA . HIS A 1 336 ? 23.691 15.241 -16.953 1.00 95.38 336 HIS A CA 1
ATOM 2614 C C . HIS A 1 336 ? 23.315 14.659 -18.311 1.00 95.38 336 HIS A C 1
ATOM 2616 O O . HIS A 1 336 ? 24.197 14.100 -18.958 1.00 95.38 336 HIS A O 1
ATOM 2622 N N . VAL A 1 337 ? 22.074 14.836 -18.762 1.00 94.81 337 VAL A N 1
ATOM 2623 C CA . VAL A 1 337 ? 21.650 14.544 -20.133 1.00 94.81 337 VAL A CA 1
ATOM 2624 C C . VAL A 1 337 ? 21.414 15.873 -20.839 1.00 94.81 337 VAL A C 1
ATOM 2626 O O . VAL A 1 337 ? 20.682 16.724 -20.340 1.00 94.81 337 VAL A O 1
ATOM 2629 N N . ASP A 1 338 ? 22.081 16.091 -21.969 1.00 90.62 338 ASP A N 1
ATOM 2630 C CA . ASP A 1 338 ? 21.873 17.302 -22.759 1.00 90.62 338 ASP A CA 1
ATOM 2631 C C . ASP A 1 338 ? 20.632 17.210 -23.664 1.00 90.62 338 ASP A C 1
ATOM 2633 O O . ASP A 1 338 ? 19.977 16.174 -23.770 1.00 90.62 338 ASP A O 1
ATOM 2637 N N . ALA A 1 339 ? 20.302 18.313 -24.341 1.00 87.81 339 ALA A N 1
ATOM 2638 C CA . ALA A 1 339 ? 19.140 18.391 -25.228 1.00 87.81 339 ALA A CA 1
ATOM 2639 C C . ALA A 1 339 ? 19.215 17.441 -26.441 1.00 87.81 339 ALA A C 1
ATOM 2641 O O . ALA A 1 339 ? 18.194 17.178 -27.067 1.00 87.81 339 ALA A O 1
ATOM 2642 N N . SER A 1 340 ? 20.405 16.929 -26.771 1.00 89.50 340 SER A N 1
ATOM 2643 C CA . SER A 1 340 ? 20.610 15.911 -27.808 1.00 89.50 340 SER A CA 1
ATOM 2644 C C . SER A 1 340 ? 20.575 14.479 -27.261 1.00 89.50 340 SER A C 1
ATOM 2646 O O . SER A 1 340 ? 20.877 13.541 -27.990 1.00 89.50 340 SER A O 1
ATOM 2648 N N . GLY A 1 341 ? 20.226 14.303 -25.983 1.00 92.44 341 GLY A N 1
ATOM 2649 C CA . GLY A 1 341 ? 20.144 13.005 -25.323 1.00 92.44 341 GLY A CA 1
ATOM 2650 C C . GLY A 1 341 ? 21.503 12.431 -24.918 1.00 92.44 341 GLY A C 1
ATOM 2651 O O . GLY A 1 341 ? 21.563 11.311 -24.410 1.00 92.44 341 GLY A O 1
ATOM 2652 N N . HIS A 1 342 ? 22.608 13.158 -25.091 1.00 95.56 342 HIS A N 1
ATOM 2653 C CA . HIS A 1 342 ? 23.918 12.648 -24.707 1.00 95.56 342 HIS A CA 1
ATOM 2654 C C . HIS A 1 342 ? 24.157 12.843 -23.215 1.00 95.56 342 HIS A C 1
ATOM 2656 O O . HIS A 1 342 ? 23.923 13.911 -22.644 1.00 95.56 342 HIS A O 1
ATOM 2662 N N . TRP A 1 343 ? 24.677 11.797 -22.577 1.00 96.12 343 TRP A N 1
ATOM 2663 C CA . TRP A 1 343 ? 25.187 11.925 -21.223 1.00 96.12 343 TRP A CA 1
ATOM 2664 C C . TRP A 1 343 ? 26.472 12.755 -21.242 1.00 96.12 343 TRP A C 1
ATOM 2666 O O . TRP A 1 343 ? 27.327 12.564 -22.110 1.00 96.12 343 TRP A O 1
ATOM 2676 N N . ARG A 1 344 ? 26.643 13.657 -20.274 1.00 94.19 344 ARG A N 1
ATOM 2677 C CA . ARG A 1 344 ? 27.815 14.541 -20.193 1.00 94.19 344 ARG A CA 1
ATOM 2678 C C . ARG A 1 344 ? 29.124 13.763 -20.315 1.00 94.19 344 ARG A C 1
ATOM 2680 O O . ARG A 1 344 ? 29.367 12.810 -19.571 1.00 94.19 344 ARG A O 1
ATOM 2687 N N . ALA A 1 345 ? 29.990 14.237 -21.208 1.00 93.69 345 ALA A N 1
ATOM 2688 C CA . ALA A 1 345 ? 31.259 13.595 -21.519 1.00 93.69 345 ALA A CA 1
ATOM 2689 C C . ALA A 1 345 ? 32.111 13.348 -20.262 1.00 93.69 345 ALA A C 1
ATOM 2691 O O . ALA A 1 345 ? 32.302 14.232 -19.425 1.00 93.69 345 ALA A O 1
ATOM 2692 N N . GLY A 1 346 ? 32.619 12.120 -20.138 1.00 93.00 346 GLY A N 1
ATOM 2693 C CA . GLY A 1 346 ? 33.471 11.691 -19.029 1.00 93.00 346 GLY A CA 1
ATOM 2694 C C . GLY A 1 346 ? 32.751 11.464 -17.696 1.00 93.00 346 GLY A C 1
ATOM 2695 O O . GLY A 1 346 ? 33.407 11.045 -16.745 1.00 93.00 346 GLY A O 1
ATOM 2696 N N . ALA A 1 347 ? 31.440 11.714 -17.598 1.00 96.38 347 ALA A N 1
ATOM 2697 C CA . ALA A 1 347 ? 30.669 11.411 -16.398 1.00 96.38 347 ALA A CA 1
ATOM 2698 C C . ALA A 1 347 ? 30.266 9.928 -16.347 1.00 96.38 347 ALA A C 1
ATOM 2700 O O . ALA A 1 347 ? 30.023 9.290 -17.370 1.00 96.38 347 ALA A O 1
ATOM 2701 N N . TYR A 1 348 ? 30.195 9.366 -15.140 1.00 97.69 348 TYR A N 1
ATOM 2702 C CA . TYR A 1 348 ? 29.818 7.965 -14.946 1.00 97.69 348 TYR A CA 1
ATOM 2703 C C . TYR A 1 348 ? 28.341 7.721 -15.291 1.00 97.69 348 TYR A C 1
ATOM 2705 O O . TYR A 1 348 ? 27.483 8.426 -14.778 1.00 97.69 348 TYR A O 1
ATOM 2713 N N . ILE A 1 349 ? 28.005 6.708 -16.090 1.00 97.88 349 ILE A N 1
ATOM 2714 C CA . ILE A 1 349 ? 26.602 6.397 -16.418 1.00 97.88 349 ILE A CA 1
ATOM 2715 C C . ILE A 1 349 ? 26.121 5.217 -15.556 1.00 97.88 349 ILE A C 1
ATOM 2717 O O . ILE A 1 349 ? 26.646 4.105 -15.722 1.00 97.88 349 ILE A O 1
ATOM 2721 N N . PRO A 1 350 ? 25.123 5.410 -14.667 1.00 97.31 350 PRO A N 1
ATOM 2722 C CA . PRO A 1 350 ? 24.589 4.339 -13.827 1.00 97.31 350 PRO A CA 1
ATOM 2723 C C . PRO A 1 350 ? 24.151 3.119 -14.636 1.00 97.31 350 PRO A C 1
ATOM 2725 O O . PRO A 1 350 ? 23.553 3.240 -15.709 1.00 97.31 350 PRO A O 1
ATOM 2728 N N . ALA A 1 351 ? 24.396 1.920 -14.116 1.00 96.38 351 ALA A N 1
ATOM 2729 C CA . ALA A 1 351 ? 24.002 0.676 -14.768 1.00 96.38 351 ALA A CA 1
ATOM 2730 C C . ALA A 1 351 ? 22.475 0.569 -14.943 1.00 96.38 351 ALA A C 1
ATOM 2732 O O . ALA A 1 351 ? 22.007 -0.001 -15.928 1.00 96.38 351 ALA A O 1
ATOM 2733 N N . ALA A 1 352 ? 21.704 1.187 -14.040 1.00 92.62 352 ALA A N 1
ATOM 2734 C CA . ALA A 1 352 ? 20.253 1.317 -14.157 1.00 92.62 352 ALA A CA 1
ATOM 2735 C C . ALA A 1 352 ? 19.806 2.120 -15.396 1.00 92.62 352 ALA A C 1
ATOM 2737 O O . ALA A 1 352 ? 18.763 1.799 -15.959 1.00 92.62 352 ALA A O 1
ATOM 2738 N N . ALA A 1 353 ? 20.595 3.103 -15.848 1.00 95.19 353 ALA A N 1
ATOM 2739 C CA . ALA A 1 353 ? 20.357 3.816 -17.104 1.00 95.19 353 ALA A CA 1
ATOM 2740 C C . ALA A 1 353 ? 20.892 3.021 -18.308 1.00 95.19 353 ALA A C 1
ATOM 2742 O O . ALA A 1 353 ? 20.184 2.845 -19.291 1.00 95.19 353 ALA A O 1
ATOM 2743 N N . ARG A 1 354 ? 22.103 2.448 -18.211 1.00 94.94 354 ARG A N 1
ATOM 2744 C CA . ARG A 1 354 ? 22.731 1.663 -19.300 1.00 94.94 354 ARG A CA 1
ATOM 2745 C C . ARG A 1 354 ? 21.959 0.407 -19.711 1.00 94.94 354 ARG A C 1
ATOM 2747 O O . ARG A 1 354 ? 22.211 -0.124 -20.787 1.00 94.94 354 ARG A O 1
ATOM 2754 N N . ARG A 1 355 ? 21.088 -0.124 -18.845 1.00 94.12 355 ARG A N 1
ATOM 2755 C CA . ARG A 1 355 ? 20.286 -1.317 -19.162 1.00 94.12 355 ARG A CA 1
ATOM 2756 C C . ARG A 1 355 ? 19.064 -1.015 -20.023 1.00 94.12 355 ARG A C 1
ATOM 2758 O O . ARG A 1 355 ? 18.557 -1.946 -20.637 1.00 94.12 355 ARG A O 1
ATOM 2765 N N . TYR A 1 356 ? 18.585 0.232 -20.043 1.00 94.88 356 TYR A N 1
ATOM 2766 C CA . TYR A 1 356 ? 17.425 0.612 -20.846 1.00 94.88 356 TYR A CA 1
ATOM 2767 C C . TYR A 1 356 ? 17.688 0.251 -22.323 1.00 94.88 356 TYR A C 1
ATOM 2769 O O . TYR A 1 356 ? 18.812 0.449 -22.790 1.00 94.88 356 TYR A O 1
ATOM 2777 N N . PRO A 1 357 ? 16.723 -0.363 -23.032 1.00 95.62 357 PRO A N 1
ATOM 2778 C CA . PRO A 1 357 ? 15.305 -0.526 -22.690 1.00 95.62 357 PRO A CA 1
ATOM 2779 C C . PRO A 1 357 ? 14.955 -1.869 -22.028 1.00 95.62 357 PRO A C 1
ATOM 2781 O O . PRO A 1 357 ? 13.791 -2.259 -21.983 1.00 95.62 357 PRO A O 1
ATOM 2784 N N . PHE A 1 358 ? 15.950 -2.605 -21.533 1.00 96.38 358 PHE A N 1
ATOM 2785 C CA . PHE A 1 358 ? 15.780 -3.938 -20.965 1.00 96.38 358 PHE A CA 1
ATOM 2786 C C . PHE A 1 358 ? 15.741 -3.922 -19.436 1.00 96.38 358 PHE A C 1
ATOM 2788 O O . PHE A 1 358 ? 16.413 -3.137 -18.758 1.00 96.38 358 PHE A O 1
ATOM 2795 N N . ILE A 1 359 ? 14.990 -4.862 -18.873 1.00 93.19 359 ILE A N 1
ATOM 2796 C CA . ILE A 1 359 ? 14.909 -5.088 -17.431 1.00 93.19 359 ILE A CA 1
ATOM 2797 C C . ILE A 1 359 ? 14.702 -6.574 -17.145 1.00 93.19 359 ILE A C 1
ATOM 2799 O O . ILE A 1 359 ? 14.251 -7.310 -18.010 1.00 93.19 359 ILE A O 1
ATOM 2803 N N . THR A 1 360 ? 15.038 -7.054 -15.950 1.00 85.12 360 THR A N 1
ATOM 2804 C CA . THR A 1 360 ? 14.590 -8.389 -15.528 1.00 85.12 360 THR A CA 1
ATOM 2805 C C . THR A 1 360 ? 13.244 -8.288 -14.833 1.00 85.12 360 THR A C 1
ATOM 2807 O O . THR A 1 360 ? 13.048 -7.426 -13.978 1.00 85.12 360 THR A O 1
ATOM 2810 N N . ILE A 1 361 ? 12.337 -9.191 -15.183 1.00 81.75 361 ILE A N 1
ATOM 2811 C CA . ILE A 1 361 ? 11.059 -9.376 -14.496 1.00 81.75 361 ILE A CA 1
ATOM 2812 C C . ILE A 1 361 ? 10.961 -10.812 -13.995 1.00 81.75 361 ILE A C 1
ATOM 2814 O O . ILE A 1 361 ? 11.601 -11.716 -14.534 1.00 81.75 361 ILE A O 1
ATOM 2818 N N . VAL A 1 362 ? 10.166 -11.017 -12.955 1.00 73.75 362 VAL A N 1
ATOM 2819 C CA . VAL A 1 362 ? 9.876 -12.355 -12.440 1.00 73.75 362 VAL A CA 1
ATOM 2820 C C . VAL A 1 362 ? 8.949 -13.072 -13.421 1.00 73.75 362 VAL A C 1
ATOM 2822 O O . VAL A 1 362 ? 7.978 -12.488 -13.907 1.00 73.75 362 VAL A O 1
ATOM 2825 N N . SER A 1 363 ? 9.264 -14.325 -13.745 1.00 71.94 363 SER A N 1
ATOM 2826 C CA . SER A 1 363 ? 8.416 -15.155 -14.595 1.00 71.94 363 SER A CA 1
ATOM 2827 C C . SER A 1 363 ? 7.075 -15.413 -13.912 1.00 71.94 363 SER A C 1
ATOM 2829 O O . SER A 1 363 ? 7.021 -15.716 -12.722 1.00 71.94 363 SER A O 1
ATOM 2831 N N . LYS A 1 364 ? 5.984 -15.358 -14.683 1.00 69.38 364 LYS A N 1
ATOM 2832 C CA . LYS A 1 364 ? 4.651 -15.734 -14.187 1.00 69.38 364 LYS A CA 1
ATOM 2833 C C . LYS A 1 364 ? 4.572 -17.216 -13.813 1.00 69.38 364 LYS A C 1
ATOM 2835 O O . LYS A 1 364 ? 3.797 -17.572 -12.933 1.00 69.38 364 LYS A O 1
ATOM 2840 N N . ASP A 1 365 ? 5.385 -18.047 -14.462 1.00 63.22 365 ASP A N 1
ATOM 2841 C CA . ASP A 1 365 ? 5.363 -19.501 -14.290 1.00 63.22 365 ASP A CA 1
ATOM 2842 C C . ASP A 1 365 ? 6.212 -19.963 -13.098 1.00 63.22 365 ASP A C 1
ATOM 2844 O O . ASP A 1 365 ? 5.984 -21.037 -12.545 1.00 63.22 365 ASP A O 1
ATOM 2848 N N . ASN A 1 366 ? 7.210 -19.167 -12.701 1.00 64.00 366 ASN A N 1
ATOM 2849 C CA . ASN A 1 366 ? 8.098 -19.483 -11.590 1.00 64.00 366 ASN A CA 1
ATOM 2850 C C . ASN A 1 366 ? 8.650 -18.198 -10.956 1.00 64.00 366 ASN A C 1
ATOM 2852 O O . ASN A 1 366 ? 9.428 -17.474 -11.581 1.00 64.00 366 ASN A O 1
ATOM 2856 N N . ALA A 1 367 ? 8.298 -17.974 -9.689 1.00 61.25 367 ALA A N 1
ATOM 2857 C CA . ALA A 1 367 ? 8.715 -16.810 -8.914 1.00 61.25 367 ALA A CA 1
ATOM 2858 C C . ALA A 1 367 ? 10.244 -16.696 -8.721 1.00 61.25 367 ALA A C 1
ATOM 2860 O O . ALA A 1 367 ? 10.755 -15.593 -8.538 1.00 61.25 367 ALA A O 1
ATOM 2861 N N . ASP A 1 368 ? 10.981 -17.805 -8.825 1.00 61.50 368 ASP A N 1
ATOM 2862 C CA . ASP A 1 368 ? 12.445 -17.842 -8.713 1.00 61.50 368 ASP A CA 1
ATOM 2863 C C . ASP A 1 368 ? 13.154 -17.638 -10.062 1.00 61.50 368 ASP A C 1
ATOM 2865 O O . ASP A 1 368 ? 14.381 -17.539 -10.130 1.00 61.50 368 ASP A O 1
ATOM 2869 N N . THR A 1 369 ? 12.402 -17.579 -11.165 1.00 72.38 369 THR A N 1
ATOM 2870 C CA . THR A 1 369 ? 12.962 -17.418 -12.510 1.00 72.38 369 THR A CA 1
ATOM 2871 C C . THR A 1 369 ? 12.858 -15.969 -12.961 1.00 72.38 369 THR A C 1
ATOM 2873 O O . THR A 1 369 ? 11.766 -15.423 -13.096 1.00 72.38 369 THR A O 1
ATOM 2876 N N . LEU A 1 370 ? 14.002 -15.350 -13.259 1.00 76.56 370 LEU A N 1
ATOM 2877 C CA . LEU A 1 370 ? 14.053 -14.039 -13.903 1.00 76.56 370 LEU A CA 1
ATOM 2878 C C . LEU A 1 370 ? 14.100 -14.201 -15.421 1.00 76.56 370 LEU A C 1
ATOM 2880 O O . LEU A 1 370 ? 14.924 -14.945 -15.950 1.00 76.56 370 LEU A O 1
ATOM 2884 N N . ILE A 1 371 ? 13.244 -13.461 -16.117 1.00 85.38 371 ILE A N 1
ATOM 2885 C CA . ILE A 1 371 ? 13.218 -13.380 -17.579 1.00 85.38 371 ILE A CA 1
ATOM 2886 C C . ILE A 1 371 ? 13.524 -11.955 -18.036 1.00 85.38 371 ILE A C 1
ATOM 2888 O O . ILE A 1 371 ? 13.412 -10.997 -17.266 1.00 85.38 371 ILE A O 1
ATOM 2892 N N . LEU A 1 372 ? 13.915 -11.811 -19.303 1.00 92.69 372 LEU A N 1
ATOM 2893 C CA . LEU A 1 372 ? 14.114 -10.500 -19.907 1.00 92.69 372 LEU A CA 1
ATOM 2894 C C . LEU A 1 372 ? 12.752 -9.855 -20.179 1.00 92.69 372 LEU A C 1
ATOM 2896 O O . LEU A 1 372 ? 11.899 -10.442 -20.841 1.00 92.69 372 LEU A O 1
ATOM 2900 N N . GLY A 1 373 ? 12.560 -8.651 -19.670 1.00 92.19 373 GLY A N 1
ATOM 2901 C CA . GLY A 1 373 ? 11.502 -7.730 -20.045 1.00 92.19 373 GLY A CA 1
ATOM 2902 C C . GLY A 1 373 ? 12.060 -6.570 -20.865 1.00 92.19 373 GLY A C 1
ATOM 2903 O O . GLY A 1 373 ? 13.260 -6.276 -20.825 1.00 92.19 373 GLY A O 1
ATOM 2904 N N . ILE A 1 374 ? 11.174 -5.912 -21.600 1.00 95.12 374 ILE A N 1
ATOM 2905 C CA . ILE A 1 374 ? 11.458 -4.720 -22.398 1.00 95.12 374 ILE A CA 1
ATOM 2906 C C . ILE A 1 374 ? 10.470 -3.610 -22.064 1.00 95.12 374 ILE A C 1
ATOM 2908 O O . ILE A 1 374 ? 9.345 -3.893 -21.655 1.00 95.12 374 ILE A O 1
ATOM 2912 N N . ASP A 1 375 ? 10.878 -2.364 -22.279 1.00 91.88 375 ASP A N 1
ATOM 2913 C CA . ASP A 1 375 ? 9.935 -1.266 -22.455 1.00 91.88 375 ASP A CA 1
ATOM 2914 C C . ASP A 1 375 ? 9.423 -1.246 -23.901 1.00 91.88 375 ASP A C 1
ATOM 2916 O O . ASP A 1 375 ? 10.169 -0.921 -24.824 1.00 91.88 375 ASP A O 1
ATOM 2920 N N . GLU A 1 376 ? 8.151 -1.581 -24.114 1.00 88.00 376 GLU A N 1
ATOM 2921 C CA . GLU A 1 376 ? 7.552 -1.594 -25.458 1.00 88.00 376 GLU A CA 1
ATOM 2922 C C . GLU A 1 376 ? 7.430 -0.193 -26.080 1.00 88.00 376 GLU A C 1
ATOM 2924 O O . GLU A 1 376 ? 7.186 -0.072 -27.278 1.00 88.00 376 GLU A O 1
ATOM 2929 N N . THR A 1 377 ? 7.587 0.872 -25.289 1.00 89.06 377 THR A N 1
ATOM 2930 C CA . THR A 1 377 ? 7.570 2.258 -25.784 1.00 89.06 377 THR A CA 1
ATOM 2931 C C . THR A 1 377 ? 8.957 2.785 -26.148 1.00 89.06 377 THR A C 1
ATOM 2933 O O . THR A 1 377 ? 9.082 3.920 -26.614 1.00 89.06 377 THR A O 1
ATOM 2936 N N . ALA A 1 378 ? 10.011 1.989 -25.945 1.00 93.00 378 ALA A N 1
ATOM 2937 C CA . ALA A 1 378 ? 11.369 2.421 -26.213 1.00 93.00 378 ALA A CA 1
ATOM 2938 C C . ALA A 1 378 ? 11.637 2.592 -27.709 1.00 93.00 378 ALA A C 1
ATOM 2940 O O . ALA A 1 378 ? 11.575 1.643 -28.486 1.00 93.00 378 ALA A O 1
ATOM 2941 N N . THR A 1 379 ? 12.082 3.786 -28.093 1.00 91.06 379 THR A N 1
ATOM 2942 C CA . THR A 1 379 ? 12.495 4.106 -29.470 1.00 91.06 379 THR A CA 1
ATOM 2943 C C . THR A 1 379 ? 13.723 3.318 -29.936 1.00 91.06 379 THR A C 1
ATOM 2945 O O . THR A 1 379 ? 13.962 3.201 -31.133 1.00 91.06 379 THR A O 1
ATOM 2948 N N . GLN A 1 380 ? 14.502 2.751 -29.012 1.00 93.56 380 GLN A N 1
ATOM 2949 C CA . GLN A 1 380 ? 15.657 1.891 -29.296 1.00 93.56 380 GLN A CA 1
ATOM 2950 C C . GLN A 1 380 ? 15.262 0.487 -29.778 1.00 93.56 380 GLN A C 1
ATOM 2952 O O . GLN A 1 380 ? 16.107 -0.236 -30.308 1.00 93.56 380 GLN A O 1
ATOM 2957 N N . LEU A 1 381 ? 13.999 0.087 -29.600 1.00 95.75 381 LEU A N 1
ATOM 2958 C CA . LEU A 1 381 ? 13.479 -1.188 -30.078 1.00 95.75 381 LEU A CA 1
ATOM 2959 C C . LEU A 1 381 ? 12.658 -0.954 -31.340 1.00 95.75 381 LEU A C 1
ATOM 2961 O O . LEU A 1 381 ? 11.638 -0.272 -31.316 1.00 95.75 381 LEU A O 1
ATOM 2965 N N . SER A 1 382 ? 13.105 -1.525 -32.456 1.00 94.50 382 SER A N 1
ATOM 2966 C CA . SER A 1 382 ? 12.429 -1.363 -33.742 1.00 94.50 382 SER A CA 1
ATOM 2967 C C . SER A 1 382 ? 12.465 -2.653 -34.557 1.00 94.50 382 SER A C 1
ATOM 2969 O O . SER A 1 382 ? 13.496 -3.332 -34.579 1.00 94.50 382 SER A O 1
ATOM 2971 N N . PRO A 1 383 ? 11.395 -2.974 -35.307 1.00 93.94 383 PRO A N 1
ATOM 2972 C CA . PRO A 1 383 ? 11.441 -4.017 -36.325 1.00 93.94 383 PRO A CA 1
ATOM 2973 C C . PRO A 1 383 ? 12.497 -3.765 -37.412 1.00 93.94 383 PRO A C 1
ATOM 2975 O O . PRO A 1 383 ? 13.028 -4.711 -37.986 1.00 93.94 383 PRO A O 1
ATOM 2978 N N . SER A 1 384 ? 12.835 -2.504 -37.697 1.00 93.88 384 SER A N 1
ATOM 2979 C CA . SER A 1 384 ? 13.834 -2.140 -38.713 1.00 93.88 384 SER A CA 1
ATOM 2980 C C . SER A 1 384 ? 15.276 -2.168 -38.201 1.00 93.88 384 SER A C 1
ATOM 2982 O O . SER A 1 384 ? 16.200 -1.932 -38.978 1.00 93.88 384 SER A O 1
ATOM 2984 N N . ALA A 1 385 ? 15.488 -2.409 -36.905 1.00 93.94 385 ALA A N 1
ATOM 2985 C CA . ALA A 1 385 ? 16.817 -2.374 -36.319 1.00 93.94 385 ALA A CA 1
ATOM 2986 C C . ALA A 1 385 ? 17.694 -3.533 -36.840 1.00 93.94 385 ALA A C 1
ATOM 2988 O O . ALA A 1 385 ? 17.214 -4.668 -36.953 1.00 93.94 385 ALA A O 1
ATOM 2989 N N . PRO A 1 386 ? 18.988 -3.280 -37.118 1.00 89.38 386 PRO A N 1
ATOM 2990 C CA . PRO A 1 386 ? 19.877 -4.276 -37.717 1.00 89.38 386 PRO A CA 1
ATOM 2991 C C . PRO A 1 386 ? 20.209 -5.424 -36.755 1.00 89.38 386 PRO A C 1
ATOM 2993 O O . PRO A 1 386 ? 20.379 -6.566 -37.180 1.00 89.38 386 PRO A O 1
ATOM 2996 N N . SER A 1 387 ? 20.273 -5.144 -35.452 1.00 94.69 387 SER A N 1
ATOM 2997 C CA . SER A 1 387 ? 20.664 -6.122 -34.438 1.00 94.69 387 SER A CA 1
ATOM 2998 C C . SER A 1 387 ? 19.435 -6.789 -33.826 1.00 94.69 387 SER A C 1
ATOM 3000 O O . SER A 1 387 ? 18.913 -6.345 -32.803 1.00 94.69 387 SER A O 1
ATOM 3002 N N . LYS A 1 388 ? 18.949 -7.856 -34.464 1.00 96.50 388 LYS A N 1
ATOM 3003 C CA . LYS A 1 388 ? 17.746 -8.585 -34.031 1.00 96.50 388 LYS A CA 1
ATOM 3004 C C . LYS A 1 388 ? 17.8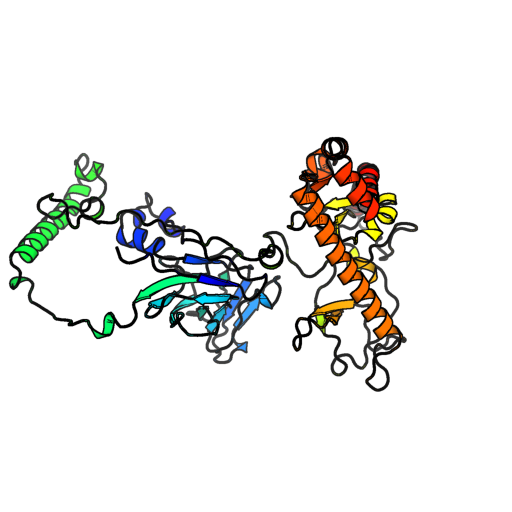96 -9.209 -32.640 1.00 96.50 388 LYS A C 1
ATOM 3006 O O . LYS A 1 388 ? 18.978 -9.660 -32.256 1.00 96.50 388 LYS A O 1
ATOM 3011 N N . LEU A 1 389 ? 16.797 -9.255 -31.883 1.00 96.81 389 LEU A N 1
ATOM 3012 C CA . LEU A 1 389 ? 16.742 -9.924 -30.576 1.00 96.81 389 LEU A CA 1
ATOM 3013 C C . LEU A 1 389 ? 16.543 -11.437 -30.709 1.00 96.81 389 LEU A C 1
ATOM 3015 O O . LEU A 1 389 ? 17.028 -12.195 -29.866 1.00 96.81 389 LEU A O 1
ATOM 3019 N N . PHE A 1 390 ? 15.894 -11.874 -31.789 1.00 96.81 390 PHE A N 1
ATOM 3020 C CA . PHE A 1 390 ? 15.678 -13.280 -32.110 1.00 96.81 390 PHE A CA 1
ATOM 3021 C C . PHE A 1 390 ? 16.215 -13.630 -33.501 1.00 96.81 390 PHE A C 1
ATOM 3023 O O . PHE A 1 390 ? 16.167 -12.815 -34.418 1.00 96.81 390 PHE A O 1
ATOM 3030 N N . ASP A 1 391 ? 16.712 -14.856 -33.650 1.00 93.44 391 ASP A N 1
ATOM 3031 C CA . ASP A 1 391 ? 17.043 -15.481 -34.932 1.00 93.44 391 ASP A CA 1
ATOM 3032 C C . ASP A 1 391 ? 16.509 -16.918 -34.929 1.00 93.44 391 ASP A C 1
ATOM 3034 O O . ASP A 1 391 ? 16.760 -17.681 -33.995 1.00 93.44 391 ASP A O 1
ATOM 3038 N N . ARG A 1 392 ? 15.707 -17.271 -35.942 1.00 89.00 392 ARG A N 1
ATOM 3039 C CA . ARG A 1 392 ? 15.019 -18.577 -36.065 1.00 89.00 392 ARG A CA 1
ATOM 3040 C C . ARG A 1 392 ? 14.314 -19.035 -34.776 1.00 89.00 392 ARG A C 1
ATOM 3042 O O . ARG A 1 392 ? 14.302 -20.218 -34.452 1.00 89.00 392 ARG A O 1
ATOM 3049 N N . GLY A 1 393 ? 13.721 -18.090 -34.044 1.00 85.44 393 GLY A N 1
ATOM 3050 C CA . GLY A 1 393 ? 12.984 -18.354 -32.805 1.00 85.44 393 GLY A CA 1
ATOM 3051 C C . GLY A 1 393 ? 13.846 -18.513 -31.548 1.00 85.44 393 GLY A C 1
ATOM 3052 O O . GLY A 1 393 ? 13.285 -18.688 -30.468 1.00 85.44 393 GLY A O 1
ATOM 3053 N N . GLU A 1 394 ? 15.172 -18.404 -31.648 1.00 92.81 394 GLU A N 1
ATOM 3054 C CA . GLU A 1 394 ? 16.096 -18.407 -30.511 1.00 92.81 394 GLU A CA 1
ATOM 3055 C C . GLU A 1 394 ? 16.635 -17.007 -30.215 1.00 92.81 394 GLU A C 1
ATOM 3057 O O . GLU A 1 394 ? 16.737 -16.164 -31.103 1.00 92.81 394 GLU A O 1
ATOM 3062 N N . MET A 1 395 ? 16.983 -16.738 -28.952 1.00 95.56 395 MET A N 1
ATOM 3063 C CA . MET A 1 395 ? 17.618 -15.465 -28.587 1.00 95.56 395 MET A CA 1
ATOM 3064 C C . MET A 1 395 ? 18.939 -15.301 -29.348 1.00 95.56 395 MET A C 1
ATOM 3066 O O . MET A 1 395 ? 19.734 -16.241 -29.436 1.00 95.56 395 MET A O 1
ATOM 3070 N N . THR A 1 396 ? 19.224 -14.105 -29.852 1.00 97.44 396 THR A N 1
ATOM 3071 C CA . THR A 1 396 ? 20.542 -13.796 -30.422 1.00 97.44 396 THR A CA 1
ATOM 3072 C C . THR A 1 396 ? 21.601 -13.654 -29.325 1.00 97.44 396 THR A C 1
ATOM 3074 O O . THR A 1 396 ? 21.290 -13.585 -28.131 1.00 97.44 396 THR A O 1
ATOM 3077 N N . ALA A 1 397 ? 22.881 -13.602 -29.714 1.00 96.50 397 ALA A N 1
ATOM 3078 C CA . ALA A 1 397 ? 23.973 -13.328 -28.777 1.00 96.50 397 ALA A CA 1
ATOM 3079 C C . ALA A 1 397 ? 23.772 -11.988 -28.047 1.00 96.50 397 ALA A C 1
ATOM 3081 O O . ALA A 1 397 ? 23.916 -11.935 -26.829 1.00 96.50 397 ALA A O 1
ATOM 3082 N N . LEU A 1 398 ? 23.327 -10.956 -28.772 1.00 95.25 398 LEU A N 1
ATOM 3083 C CA . LEU A 1 398 ? 22.959 -9.662 -28.203 1.00 95.25 398 LEU A CA 1
ATOM 3084 C C . LEU A 1 398 ? 21.860 -9.801 -27.141 1.00 95.25 398 LEU A C 1
ATOM 3086 O O . LEU A 1 398 ? 21.998 -9.278 -26.040 1.00 95.25 398 LEU A O 1
ATOM 3090 N N . CYS A 1 399 ? 20.765 -10.501 -27.451 1.00 96.31 399 CYS A N 1
ATOM 3091 C CA . CYS A 1 399 ? 19.657 -10.652 -26.508 1.00 96.31 399 CYS A CA 1
ATOM 3092 C C . CYS A 1 399 ? 20.087 -11.384 -25.225 1.00 96.31 399 CYS A C 1
ATOM 3094 O O . CYS A 1 399 ? 19.694 -10.984 -24.127 1.00 96.31 399 CYS A O 1
ATOM 3096 N N . ARG A 1 400 ? 20.931 -12.420 -25.343 1.00 95.94 400 ARG A N 1
ATOM 3097 C CA . ARG A 1 400 ? 21.517 -13.108 -24.180 1.00 95.94 400 ARG A CA 1
ATOM 3098 C C . ARG A 1 400 ? 22.425 -12.190 -23.367 1.00 95.94 400 ARG A C 1
ATOM 3100 O O . ARG A 1 400 ? 22.278 -12.132 -22.151 1.00 95.94 400 ARG A O 1
ATOM 3107 N N . GLU A 1 401 ? 23.288 -11.417 -24.023 1.00 96.44 401 GLU A N 1
ATOM 3108 C CA . GLU A 1 401 ? 24.150 -10.435 -23.354 1.00 96.44 401 GLU A CA 1
ATOM 3109 C C . GLU A 1 401 ? 23.321 -9.397 -22.577 1.00 96.44 401 GLU A C 1
ATOM 3111 O O . GLU A 1 401 ? 23.640 -9.071 -21.431 1.00 96.44 401 GLU A O 1
ATOM 3116 N N . ARG A 1 402 ? 22.216 -8.906 -23.159 1.00 96.50 402 ARG A N 1
ATOM 3117 C CA . ARG A 1 402 ? 21.295 -7.976 -22.485 1.00 96.50 402 ARG A CA 1
ATOM 3118 C C . ARG A 1 402 ? 20.615 -8.621 -21.279 1.00 96.50 402 ARG A C 1
ATOM 3120 O O . ARG A 1 402 ? 20.584 -8.000 -20.218 1.00 96.50 402 ARG A O 1
ATOM 3127 N N . LEU A 1 403 ? 20.160 -9.871 -21.388 1.00 94.88 403 LEU A N 1
ATOM 3128 C CA . LEU A 1 403 ? 19.624 -10.625 -20.248 1.00 94.88 403 LEU A CA 1
ATOM 3129 C C . LEU A 1 403 ? 20.656 -10.798 -19.125 1.00 94.88 403 LEU A C 1
ATOM 3131 O O . LEU A 1 403 ? 20.344 -10.551 -17.956 1.00 94.88 403 LEU A O 1
ATOM 3135 N N . GLU A 1 404 ? 21.885 -11.184 -19.458 1.00 95.62 404 GLU A N 1
ATOM 3136 C CA . GLU A 1 404 ? 22.969 -11.332 -18.485 1.00 95.62 404 GLU A CA 1
ATOM 3137 C C . GLU A 1 404 ? 23.302 -9.999 -17.811 1.00 95.62 404 GLU A C 1
ATOM 3139 O O . GLU A 1 404 ? 23.439 -9.932 -16.587 1.00 95.62 404 GLU A O 1
ATOM 3144 N N . PHE A 1 405 ? 23.384 -8.915 -18.585 1.00 95.88 405 PHE A N 1
ATOM 3145 C CA . PHE A 1 405 ? 23.624 -7.581 -18.050 1.00 95.88 405 PHE A CA 1
ATOM 3146 C C . PHE A 1 405 ? 22.503 -7.142 -17.102 1.00 95.88 405 PHE A C 1
ATOM 3148 O O . PHE A 1 405 ? 22.790 -6.743 -15.973 1.00 95.88 405 PHE A O 1
ATOM 3155 N N . CYS A 1 406 ? 21.233 -7.279 -17.494 1.00 94.19 406 CYS A N 1
ATOM 3156 C CA . CYS A 1 406 ? 20.100 -6.942 -16.630 1.00 94.19 406 CYS A CA 1
ATOM 3157 C C . CYS A 1 406 ? 20.058 -7.802 -15.362 1.00 94.19 406 CYS A C 1
ATOM 3159 O O . CYS A 1 406 ? 19.741 -7.290 -14.287 1.00 94.19 406 CYS A O 1
ATOM 3161 N N . SER A 1 407 ? 20.413 -9.084 -15.464 1.00 88.06 407 SER A N 1
ATOM 3162 C CA . SER A 1 407 ? 20.529 -9.984 -14.313 1.00 88.06 407 SER A CA 1
ATOM 3163 C C . SER A 1 407 ? 21.615 -9.520 -13.340 1.00 88.06 407 SER A C 1
ATOM 3165 O O . SER A 1 407 ? 21.363 -9.457 -12.134 1.00 88.06 407 SER A O 1
ATOM 3167 N N . ARG A 1 408 ? 22.789 -9.109 -13.848 1.00 93.69 408 ARG A N 1
ATOM 3168 C CA . ARG A 1 408 ? 23.861 -8.524 -13.024 1.00 93.69 408 ARG A CA 1
ATOM 3169 C C . ARG A 1 408 ? 23.423 -7.229 -12.344 1.00 93.69 408 ARG A C 1
ATOM 3171 O O . ARG A 1 408 ? 23.688 -7.067 -11.157 1.00 93.69 408 ARG A O 1
ATOM 3178 N N . VAL A 1 409 ? 22.724 -6.336 -13.052 1.00 91.31 409 VAL A N 1
ATOM 3179 C CA . VAL A 1 409 ? 22.206 -5.089 -12.458 1.00 91.31 409 VAL A CA 1
ATOM 3180 C C . VAL A 1 409 ? 21.217 -5.391 -11.335 1.00 91.31 409 VAL A C 1
ATOM 3182 O O . VAL A 1 409 ? 21.350 -4.849 -10.243 1.00 91.31 409 VAL A O 1
ATOM 3185 N N . SER A 1 410 ? 20.262 -6.296 -11.550 1.00 85.75 410 SER A N 1
ATOM 3186 C CA . SER A 1 410 ? 19.292 -6.658 -10.510 1.00 85.75 410 SER A CA 1
ATOM 3187 C C . SER A 1 410 ? 19.941 -7.338 -9.305 1.00 85.75 410 SER A C 1
ATOM 3189 O O . SER A 1 410 ? 19.556 -7.057 -8.173 1.00 85.75 410 SER A O 1
ATOM 3191 N N . ALA A 1 411 ? 20.956 -8.181 -9.515 1.00 86.81 411 ALA A N 1
ATOM 3192 C CA . ALA A 1 411 ? 21.742 -8.746 -8.420 1.00 86.81 411 ALA A CA 1
ATOM 3193 C C . ALA A 1 411 ? 22.509 -7.664 -7.639 1.00 86.81 411 ALA A C 1
ATOM 3195 O O . ALA A 1 411 ? 22.478 -7.669 -6.411 1.00 86.81 411 ALA A O 1
ATOM 3196 N N . ALA A 1 412 ? 23.134 -6.708 -8.331 1.00 88.81 412 ALA A N 1
ATOM 3197 C CA . ALA A 1 412 ? 23.863 -5.608 -7.701 1.00 88.81 412 ALA A CA 1
ATOM 3198 C C . ALA A 1 412 ? 22.946 -4.681 -6.884 1.00 88.81 412 ALA A C 1
ATOM 3200 O O . ALA A 1 412 ? 23.331 -4.238 -5.803 1.00 88.81 412 ALA A O 1
ATOM 3201 N N . LEU A 1 413 ? 21.724 -4.414 -7.363 1.00 87.50 413 LEU A N 1
ATOM 3202 C CA . LEU A 1 413 ? 20.736 -3.626 -6.620 1.00 87.50 413 LEU A CA 1
ATOM 3203 C C . LEU A 1 413 ? 20.212 -4.372 -5.384 1.00 87.50 413 LEU A C 1
ATOM 3205 O O . LEU A 1 413 ? 20.054 -3.743 -4.344 1.00 87.50 413 LEU A O 1
ATOM 3209 N N . ARG A 1 414 ? 20.028 -5.700 -5.453 1.00 84.31 414 ARG A N 1
ATOM 3210 C CA . ARG A 1 414 ? 19.701 -6.511 -4.263 1.00 84.31 414 ARG A CA 1
ATOM 3211 C C . ARG A 1 414 ? 20.825 -6.495 -3.228 1.00 84.31 414 ARG A C 1
ATOM 3213 O O . ARG A 1 414 ? 20.563 -6.300 -2.052 1.00 84.31 414 ARG A O 1
ATOM 3220 N N . GLN A 1 415 ? 22.082 -6.617 -3.653 1.00 86.31 415 GLN A N 1
ATOM 3221 C CA . GLN A 1 415 ? 23.218 -6.481 -2.731 1.00 86.31 415 GLN A CA 1
ATOM 3222 C C . GLN A 1 415 ? 23.253 -5.088 -2.083 1.00 86.31 415 GLN A C 1
ATOM 3224 O O . GLN A 1 415 ? 23.568 -4.956 -0.902 1.00 86.31 415 GLN A O 1
ATOM 3229 N N . ALA A 1 416 ? 22.898 -4.040 -2.832 1.00 89.19 416 ALA A N 1
ATOM 3230 C CA . ALA A 1 416 ? 22.796 -2.688 -2.289 1.00 89.19 416 ALA A CA 1
ATOM 3231 C C . ALA A 1 416 ? 21.686 -2.546 -1.231 1.00 89.19 416 ALA A C 1
ATOM 3233 O O . ALA A 1 416 ? 21.839 -1.741 -0.312 1.00 89.19 416 ALA A O 1
ATOM 3234 N N . ASP A 1 417 ? 20.620 -3.344 -1.312 1.00 82.62 417 ASP A N 1
ATOM 3235 C CA . ASP A 1 417 ? 19.577 -3.420 -0.283 1.00 82.62 417 ASP A CA 1
ATOM 3236 C C . ASP A 1 417 ? 20.110 -4.044 1.020 1.00 82.62 417 ASP A C 1
ATOM 3238 O O . ASP A 1 417 ? 19.820 -3.545 2.112 1.00 82.62 417 ASP A O 1
ATOM 3242 N N . ASP A 1 418 ? 20.956 -5.076 0.930 1.00 84.62 418 ASP A N 1
ATOM 3243 C CA . ASP A 1 418 ? 21.621 -5.678 2.099 1.00 84.62 418 ASP A CA 1
ATOM 3244 C C . ASP A 1 418 ? 22.563 -4.670 2.785 1.00 84.62 418 ASP A C 1
ATOM 3246 O O . ASP A 1 418 ? 22.590 -4.527 4.015 1.00 84.62 418 ASP A O 1
ATOM 3250 N N . PHE A 1 419 ? 23.298 -3.898 1.982 1.00 90.25 419 PHE A N 1
ATOM 3251 C CA . PHE A 1 419 ? 24.123 -2.794 2.468 1.00 90.25 419 PHE A CA 1
ATOM 3252 C C . PHE A 1 419 ? 23.277 -1.697 3.129 1.00 90.25 419 PHE A C 1
ATOM 3254 O O . PHE A 1 419 ? 23.575 -1.271 4.246 1.00 90.25 419 PHE A O 1
ATOM 3261 N N . GLY A 1 420 ? 22.171 -1.296 2.500 1.00 89.12 420 GLY A N 1
ATOM 3262 C CA . GLY A 1 420 ? 21.209 -0.341 3.051 1.00 89.12 420 GLY A CA 1
ATOM 3263 C C . GLY A 1 420 ? 20.611 -0.773 4.391 1.00 89.12 420 GLY A C 1
ATOM 3264 O O . GLY A 1 420 ? 20.488 0.031 5.326 1.00 89.12 420 GLY A O 1
ATOM 3265 N N . THR A 1 421 ? 20.281 -2.061 4.507 1.00 85.31 421 THR A N 1
ATOM 3266 C CA . THR A 1 421 ? 19.804 -2.687 5.748 1.00 85.31 421 THR A CA 1
ATOM 3267 C C . THR A 1 421 ? 20.834 -2.512 6.856 1.00 85.31 421 THR A C 1
ATOM 3269 O O . THR A 1 421 ? 20.501 -2.033 7.942 1.00 85.31 421 THR A O 1
ATOM 3272 N N . THR A 1 422 ? 22.096 -2.827 6.561 1.00 87.38 422 THR A N 1
ATOM 3273 C CA . THR A 1 422 ? 23.199 -2.698 7.518 1.00 87.38 422 THR A CA 1
ATOM 3274 C C . THR A 1 422 ? 23.366 -1.255 7.990 1.00 87.38 422 THR A C 1
ATOM 3276 O O . THR A 1 422 ? 23.407 -1.012 9.196 1.00 87.38 422 THR A O 1
ATOM 3279 N N . LEU A 1 423 ? 23.401 -0.286 7.068 1.00 89.69 423 LEU A N 1
ATOM 3280 C CA . LEU A 1 423 ? 23.540 1.136 7.414 1.00 89.69 423 LEU A CA 1
ATOM 3281 C C . LEU A 1 423 ? 22.397 1.647 8.301 1.00 89.69 423 LEU A C 1
ATOM 3283 O O . LEU A 1 423 ? 22.603 2.498 9.172 1.00 89.69 423 LEU A O 1
ATOM 3287 N N . SER A 1 424 ? 21.184 1.135 8.085 1.00 86.44 424 SER A N 1
ATOM 3288 C CA . SER A 1 424 ? 20.023 1.471 8.913 1.00 86.44 424 SER A CA 1
ATOM 3289 C C . SER A 1 424 ? 20.133 0.879 10.312 1.00 86.44 424 SER A C 1
ATOM 3291 O O . SER A 1 424 ? 19.908 1.587 11.291 1.00 86.44 424 SER A O 1
ATOM 3293 N N . GLN A 1 425 ? 20.503 -0.400 10.417 1.00 85.69 425 GLN A N 1
ATOM 3294 C CA . GLN A 1 425 ? 20.642 -1.108 11.692 1.00 85.69 425 GLN A CA 1
ATOM 3295 C C . GLN A 1 425 ? 21.777 -0.550 12.555 1.00 85.69 425 GLN A C 1
ATOM 3297 O O . GLN A 1 425 ? 21.645 -0.489 13.774 1.00 85.69 425 GLN A O 1
ATOM 3302 N N . SER A 1 426 ? 22.865 -0.085 11.938 1.00 86.38 426 SER A N 1
ATOM 3303 C CA . SER A 1 426 ? 23.958 0.586 12.646 1.00 86.38 426 SER A CA 1
ATOM 3304 C C . SER A 1 426 ? 23.627 2.030 13.041 1.00 86.38 426 SER A C 1
ATOM 3306 O O . SER A 1 426 ? 24.444 2.698 13.670 1.00 86.38 426 SER A O 1
ATOM 3308 N N . GLY A 1 427 ? 22.468 2.549 12.622 1.00 88.75 427 GLY A N 1
ATOM 3309 C CA . GLY A 1 427 ? 22.069 3.932 12.846 1.00 88.75 427 GLY A CA 1
ATOM 3310 C C . GLY A 1 427 ? 22.979 4.950 12.156 1.00 88.75 427 GLY A C 1
ATOM 3311 O O . GLY A 1 427 ? 23.075 6.072 12.634 1.00 88.75 427 GLY A O 1
ATOM 3312 N N . LEU A 1 428 ? 23.668 4.605 11.065 1.00 92.94 428 LEU A N 1
ATOM 3313 C CA . LEU A 1 428 ? 24.627 5.521 10.422 1.00 92.94 428 LEU A CA 1
ATOM 3314 C C . LEU A 1 428 ? 23.985 6.618 9.583 1.00 92.94 428 LEU A C 1
ATOM 3316 O O . LEU A 1 428 ? 24.664 7.564 9.194 1.00 92.94 428 LEU A O 1
ATOM 3320 N N . LEU A 1 429 ? 22.705 6.478 9.260 1.00 94.94 429 LEU A N 1
ATOM 3321 C CA . LEU A 1 429 ? 22.021 7.397 8.369 1.00 94.94 429 LEU A CA 1
ATOM 3322 C C . LEU A 1 429 ? 21.429 8.580 9.138 1.00 94.94 429 LEU A C 1
ATOM 3324 O O . LEU A 1 429 ? 20.695 8.404 10.110 1.00 94.94 429 LEU A O 1
ATOM 3328 N N . MET A 1 430 ? 21.689 9.785 8.640 1.00 95.00 430 MET A N 1
ATOM 3329 C CA . MET A 1 430 ? 21.052 11.027 9.067 1.00 95.00 430 MET A CA 1
ATOM 3330 C C . MET A 1 430 ? 20.245 11.653 7.918 1.00 95.00 430 MET A C 1
ATOM 3332 O O . MET A 1 430 ? 20.499 11.349 6.749 1.00 95.00 430 MET A O 1
ATOM 3336 N N . PRO A 1 431 ? 19.267 12.529 8.207 1.00 94.81 431 PRO A N 1
ATOM 3337 C CA . PRO A 1 431 ? 18.537 13.251 7.168 1.00 94.81 431 PRO A CA 1
ATOM 3338 C C . PRO A 1 431 ? 19.461 14.059 6.245 1.00 94.81 431 PRO A C 1
ATOM 3340 O O . PRO A 1 431 ? 20.372 14.735 6.724 1.00 94.81 431 PRO A O 1
ATOM 3343 N N . LEU A 1 432 ? 19.185 14.057 4.935 1.00 93.94 432 LEU A N 1
ATOM 3344 C CA . LEU A 1 432 ? 20.000 14.746 3.925 1.00 93.94 432 LEU A CA 1
ATOM 3345 C C . LEU A 1 432 ? 20.180 16.246 4.205 1.00 93.94 432 LEU A C 1
ATOM 3347 O O . LEU A 1 432 ? 21.256 16.794 3.968 1.00 93.94 432 LEU A O 1
ATOM 3351 N N . ARG A 1 433 ? 19.158 16.901 4.770 1.00 90.50 433 ARG A N 1
ATOM 3352 C CA . ARG A 1 433 ? 19.190 18.326 5.154 1.00 90.50 433 ARG A CA 1
ATOM 3353 C C . ARG A 1 433 ? 20.327 18.714 6.105 1.00 90.50 433 ARG A C 1
ATOM 3355 O O . ARG A 1 433 ? 20.610 19.895 6.242 1.00 90.50 433 ARG A O 1
ATOM 3362 N N . ASN A 1 434 ? 20.963 17.739 6.754 1.00 88.88 434 ASN A N 1
ATOM 3363 C CA . ASN A 1 434 ? 22.099 17.973 7.640 1.00 88.88 434 ASN A CA 1
ATOM 3364 C C . ASN A 1 434 ? 23.450 18.019 6.894 1.00 88.88 434 ASN A C 1
ATOM 3366 O O . ASN A 1 434 ? 24.454 18.353 7.513 1.00 88.88 434 ASN A O 1
ATOM 3370 N N . ALA A 1 435 ? 23.499 17.670 5.600 1.00 89.25 435 ALA A N 1
ATOM 3371 C CA . ALA A 1 435 ? 24.729 17.670 4.795 1.00 89.25 435 ALA A CA 1
ATOM 3372 C C . ALA A 1 435 ? 24.611 18.399 3.449 1.00 89.25 435 ALA A C 1
ATOM 3374 O O . ALA A 1 435 ? 25.609 18.920 2.954 1.00 89.25 435 ALA A O 1
ATOM 3375 N N . ALA A 1 436 ? 23.427 18.420 2.830 1.00 92.06 436 ALA A N 1
ATOM 3376 C CA . ALA A 1 436 ? 23.221 19.107 1.558 1.00 92.06 436 ALA A CA 1
ATOM 3377 C C . ALA A 1 436 ? 22.947 20.611 1.758 1.00 92.06 436 ALA A C 1
ATOM 3379 O O . ALA A 1 436 ? 22.344 20.995 2.766 1.00 92.06 436 ALA A O 1
ATOM 3380 N N . PRO A 1 437 ? 23.314 21.475 0.790 1.00 92.62 437 PRO A N 1
ATOM 3381 C CA . PRO A 1 437 ? 22.947 22.888 0.811 1.00 92.62 437 PRO A CA 1
ATOM 3382 C C . PRO A 1 437 ? 21.433 23.088 0.946 1.00 92.62 437 PRO A C 1
ATOM 3384 O O . PRO A 1 437 ? 20.654 22.392 0.290 1.00 92.62 437 PRO A O 1
ATOM 3387 N N . ALA A 1 438 ? 21.010 24.085 1.731 1.00 88.38 438 ALA A N 1
ATOM 3388 C CA . ALA A 1 438 ? 19.597 24.322 2.044 1.00 88.38 438 ALA A CA 1
ATOM 3389 C C . ALA A 1 438 ? 18.703 24.435 0.795 1.00 88.38 438 ALA A C 1
ATOM 3391 O O . ALA A 1 438 ? 17.628 23.849 0.769 1.00 88.38 438 ALA A O 1
ATOM 3392 N N . ARG A 1 439 ? 19.178 25.107 -0.267 1.00 86.75 439 ARG A N 1
ATOM 3393 C CA . ARG A 1 439 ? 18.466 25.248 -1.556 1.00 86.75 439 ARG A CA 1
ATOM 3394 C C . ARG A 1 439 ? 18.135 23.919 -2.245 1.00 86.75 439 ARG A C 1
ATOM 3396 O O . ARG A 1 439 ? 17.187 23.872 -3.021 1.00 86.75 439 ARG A O 1
ATOM 3403 N N . ILE A 1 440 ? 18.932 22.877 -2.009 1.00 86.31 440 ILE A N 1
ATOM 3404 C CA . ILE A 1 440 ? 18.705 21.529 -2.544 1.00 86.31 440 ILE A CA 1
ATOM 3405 C C . ILE A 1 440 ? 17.872 20.723 -1.553 1.00 86.31 440 ILE A C 1
ATOM 3407 O O . ILE A 1 440 ? 16.875 20.119 -1.928 1.00 86.31 440 ILE A O 1
ATOM 3411 N N . ALA A 1 441 ? 18.249 20.748 -0.274 1.00 84.44 441 ALA A N 1
ATOM 3412 C CA . ALA A 1 441 ? 17.620 19.937 0.761 1.00 84.44 441 ALA A CA 1
ATOM 3413 C C . ALA A 1 441 ? 16.122 20.227 0.975 1.00 84.44 441 ALA A C 1
ATOM 3415 O O . ALA A 1 441 ? 15.415 19.363 1.486 1.00 84.44 441 ALA A O 1
ATOM 3416 N N . THR A 1 442 ? 15.643 21.424 0.619 1.00 80.81 442 THR A N 1
ATOM 3417 C CA . THR A 1 442 ? 14.223 21.809 0.715 1.00 80.81 442 THR A CA 1
ATOM 3418 C C . THR A 1 442 ? 13.398 21.463 -0.526 1.00 80.81 442 THR A C 1
ATOM 3420 O O . THR A 1 442 ? 12.193 21.709 -0.538 1.00 80.81 442 THR A O 1
ATOM 3423 N N . ARG A 1 443 ? 14.010 20.914 -1.583 1.00 78.50 443 ARG A N 1
ATOM 3424 C CA . ARG A 1 443 ? 13.296 20.502 -2.799 1.00 78.50 443 ARG A CA 1
ATOM 3425 C C . ARG A 1 443 ? 12.483 19.239 -2.524 1.00 78.50 443 ARG A C 1
ATOM 3427 O O . ARG A 1 443 ? 12.968 18.321 -1.870 1.00 78.50 443 ARG A O 1
ATOM 3434 N N . SER A 1 444 ? 11.282 19.162 -3.093 1.00 73.62 444 SER A N 1
ATOM 3435 C CA . SER A 1 444 ? 10.376 18.016 -2.922 1.00 73.62 444 SER A CA 1
ATOM 3436 C C . SER A 1 444 ? 11.004 16.687 -3.352 1.00 73.62 444 SER A C 1
ATOM 3438 O O . SER A 1 444 ? 10.880 15.692 -2.649 1.00 73.62 444 SER A O 1
ATOM 3440 N N . CYS A 1 445 ? 11.766 16.666 -4.452 1.00 72.62 445 CYS A N 1
ATOM 3441 C CA . CYS A 1 445 ? 12.475 15.461 -4.904 1.00 72.62 445 CYS A CA 1
ATOM 3442 C C . CYS A 1 445 ? 13.587 14.987 -3.945 1.00 72.62 445 CYS A C 1
ATOM 3444 O O . CYS A 1 445 ? 14.073 13.870 -4.090 1.00 72.62 445 CYS A O 1
ATOM 3446 N N . MET A 1 446 ? 13.977 15.807 -2.964 1.00 83.88 446 MET A N 1
ATOM 3447 C CA . MET A 1 446 ? 14.989 15.489 -1.950 1.00 83.88 446 MET A CA 1
ATOM 3448 C C . MET A 1 446 ? 14.374 15.103 -0.600 1.00 83.88 446 MET A C 1
ATOM 3450 O O . MET A 1 446 ? 15.098 14.775 0.347 1.00 83.88 446 MET A O 1
ATOM 3454 N N . GLU A 1 447 ? 13.045 15.150 -0.489 1.00 80.62 447 GLU A N 1
ATOM 3455 C CA . GLU A 1 447 ? 12.327 14.873 0.745 1.00 80.62 447 GLU A CA 1
ATOM 3456 C C . GLU A 1 447 ? 12.546 13.425 1.208 1.00 80.62 447 GLU A C 1
ATOM 3458 O O . GLU A 1 447 ? 12.574 12.475 0.428 1.00 80.62 447 GLU A O 1
ATOM 3463 N N . GLY A 1 448 ? 12.769 13.252 2.512 1.00 81.56 448 GLY A N 1
ATOM 3464 C CA . GLY A 1 448 ? 12.984 11.940 3.127 1.00 81.56 448 GLY A CA 1
ATOM 3465 C C . GLY A 1 448 ? 14.342 11.282 2.842 1.00 81.56 448 GLY A C 1
ATOM 3466 O O . GLY A 1 448 ? 14.676 10.306 3.522 1.00 81.56 448 GLY A O 1
ATOM 3467 N N . LEU A 1 449 ? 15.144 11.804 1.905 1.00 88.88 449 LEU A N 1
ATOM 3468 C CA . LEU A 1 449 ? 16.463 11.257 1.583 1.00 88.88 449 LEU A CA 1
ATOM 3469 C C . LEU A 1 449 ? 17.428 11.366 2.770 1.00 88.88 449 LEU A C 1
ATOM 3471 O O . LEU A 1 449 ? 17.331 12.245 3.636 1.00 88.88 449 LEU A O 1
ATOM 3475 N N . ARG A 1 450 ? 18.387 10.441 2.808 1.00 95.38 450 ARG A N 1
ATOM 3476 C CA . ARG A 1 450 ? 19.352 10.283 3.900 1.00 95.38 450 ARG A CA 1
ATOM 3477 C C . ARG A 1 450 ? 20.788 10.276 3.382 1.00 95.38 450 ARG A C 1
ATOM 3479 O O . ARG A 1 450 ? 21.042 10.048 2.205 1.00 95.38 450 ARG A O 1
ATOM 3486 N N . THR A 1 451 ? 21.734 10.510 4.278 1.00 96.69 451 THR A N 1
ATOM 3487 C CA . THR A 1 451 ? 23.183 10.470 4.029 1.00 96.69 451 THR A CA 1
ATOM 3488 C C . THR A 1 451 ? 23.885 9.841 5.229 1.00 96.69 451 THR A C 1
ATOM 3490 O O . THR A 1 451 ? 23.286 9.733 6.299 1.00 96.69 451 THR A O 1
ATOM 3493 N N . ILE A 1 452 ? 25.145 9.439 5.082 1.00 96.38 452 ILE A N 1
ATOM 3494 C CA . ILE A 1 452 ? 25.940 8.924 6.201 1.00 96.38 452 ILE A CA 1
ATOM 3495 C C . ILE A 1 452 ? 26.324 10.071 7.135 1.00 96.38 452 ILE A C 1
ATOM 3497 O O . ILE A 1 452 ? 26.700 11.149 6.679 1.00 96.38 452 ILE A O 1
ATOM 3501 N N . ASP A 1 453 ? 26.221 9.817 8.437 1.00 95.19 453 ASP A N 1
ATOM 3502 C CA . ASP A 1 453 ? 26.704 10.668 9.521 1.00 95.19 453 ASP A CA 1
ATOM 3503 C C . ASP A 1 453 ? 28.197 10.369 9.791 1.00 95.19 453 ASP A C 1
ATOM 3505 O O . ASP A 1 453 ? 28.525 9.296 10.319 1.00 95.19 453 ASP A O 1
ATOM 3509 N N . PRO A 1 454 ? 29.127 11.288 9.454 1.00 91.44 454 PRO A N 1
ATOM 3510 C CA . PRO A 1 454 ? 30.559 11.066 9.654 1.00 91.44 454 PRO A CA 1
ATOM 3511 C C . PRO A 1 454 ? 30.950 10.914 11.128 1.00 91.44 454 PRO A C 1
ATOM 3513 O O . PRO A 1 454 ? 31.903 10.198 11.434 1.00 91.44 454 PRO A O 1
ATOM 3516 N N . ALA A 1 455 ? 30.217 11.547 12.052 1.00 91.06 455 ALA A N 1
ATOM 3517 C CA . ALA A 1 455 ? 30.494 11.442 13.480 1.00 91.06 455 ALA A CA 1
ATOM 3518 C C . ALA A 1 455 ? 30.126 10.049 14.008 1.00 91.06 455 ALA A C 1
ATOM 3520 O O . ALA A 1 455 ? 30.893 9.456 14.768 1.00 91.06 455 ALA A O 1
ATOM 3521 N N . ARG A 1 456 ? 29.002 9.481 13.548 1.00 92.50 456 ARG A N 1
ATOM 3522 C CA . ARG A 1 456 ? 28.635 8.089 13.866 1.00 92.50 456 ARG A CA 1
ATOM 3523 C C . ARG A 1 456 ? 29.565 7.072 13.212 1.00 92.50 456 ARG A C 1
ATOM 3525 O O . ARG A 1 456 ? 29.856 6.044 13.813 1.00 92.50 456 ARG A O 1
ATOM 3532 N N . LEU A 1 457 ? 30.078 7.358 12.015 1.00 92.19 457 LEU A N 1
ATOM 3533 C CA . LEU A 1 457 ? 31.111 6.528 11.389 1.00 92.19 457 LEU A CA 1
ATOM 3534 C C . LEU A 1 457 ? 32.410 6.528 12.217 1.00 92.19 457 LEU A C 1
ATOM 3536 O O . LEU A 1 457 ? 33.023 5.478 12.443 1.00 92.19 457 LEU A O 1
ATOM 3540 N N . ALA A 1 458 ? 32.812 7.701 12.713 1.00 90.31 458 ALA A N 1
ATOM 3541 C CA . ALA A 1 458 ? 33.988 7.869 13.562 1.00 90.31 458 ALA A CA 1
ATOM 3542 C C . ALA A 1 458 ? 33.852 7.185 14.938 1.00 90.31 458 ALA A C 1
ATOM 3544 O O . ALA A 1 458 ? 34.874 6.842 15.536 1.00 90.31 458 ALA A O 1
ATOM 3545 N N . SER A 1 459 ? 32.631 6.914 15.410 1.00 90.81 459 SER A N 1
ATOM 3546 C CA . SER A 1 459 ? 32.370 6.225 16.681 1.00 90.81 459 SER A CA 1
ATOM 3547 C C . SER A 1 459 ? 32.069 4.724 16.559 1.00 90.81 459 SER A C 1
ATOM 3549 O O . SER A 1 459 ? 31.812 4.078 17.577 1.00 90.81 459 SER A O 1
ATOM 3551 N N . LEU A 1 460 ? 32.110 4.141 15.352 1.00 90.19 460 LEU A N 1
ATOM 3552 C CA . LEU A 1 460 ? 31.942 2.693 15.179 1.00 90.19 460 LEU A CA 1
ATOM 3553 C C . LEU A 1 460 ? 33.036 1.901 15.905 1.00 90.19 460 LEU A C 1
ATOM 3555 O O . LEU A 1 460 ? 34.212 2.257 15.853 1.00 90.19 460 LEU A O 1
ATOM 3559 N N . LEU A 1 461 ? 32.638 0.773 16.499 1.00 91.06 461 LEU A N 1
ATOM 3560 C CA . LEU A 1 461 ? 33.549 -0.198 17.103 1.00 91.06 461 LEU A CA 1
ATOM 3561 C C . LEU A 1 461 ? 34.516 -0.773 16.055 1.00 91.06 461 LEU A C 1
ATOM 3563 O O . LEU A 1 461 ? 34.111 -1.075 14.929 1.00 91.06 461 LEU A O 1
ATOM 3567 N N . ASP A 1 462 ? 35.770 -1.009 16.446 1.00 90.38 462 ASP A N 1
ATOM 3568 C CA . ASP A 1 462 ? 36.807 -1.518 15.535 1.00 90.38 462 ASP A CA 1
ATOM 3569 C C . ASP A 1 462 ? 36.463 -2.891 14.945 1.00 90.38 462 ASP A C 1
ATOM 3571 O O . ASP A 1 462 ? 36.715 -3.136 13.768 1.00 90.38 462 ASP A O 1
ATOM 3575 N N . ALA A 1 463 ? 35.788 -3.755 15.711 1.00 91.12 463 ALA A N 1
ATOM 3576 C CA . ALA A 1 463 ? 35.294 -5.039 15.209 1.00 91.12 463 ALA A CA 1
ATOM 3577 C C . ALA A 1 463 ? 34.296 -4.870 14.044 1.00 91.12 463 ALA A C 1
ATOM 3579 O O . ALA A 1 463 ? 34.357 -5.607 13.060 1.00 91.12 463 ALA A O 1
ATOM 3580 N N . THR A 1 464 ? 33.410 -3.870 14.118 1.00 89.12 464 THR A N 1
ATOM 3581 C CA . THR A 1 464 ? 32.462 -3.547 13.039 1.00 89.12 464 THR A CA 1
ATOM 3582 C C . THR A 1 464 ? 33.195 -3.003 11.818 1.00 89.12 464 THR A C 1
ATOM 3584 O O . THR A 1 464 ? 32.892 -3.392 10.693 1.00 89.12 464 THR A O 1
ATOM 3587 N N . ARG A 1 465 ? 34.191 -2.135 12.030 1.00 88.44 465 ARG A N 1
ATOM 3588 C CA . ARG A 1 465 ? 35.014 -1.584 10.945 1.00 88.44 465 ARG A CA 1
ATOM 3589 C C . ARG A 1 465 ? 35.795 -2.662 10.211 1.00 88.44 465 ARG A C 1
ATOM 3591 O O . ARG A 1 465 ? 35.833 -2.634 8.986 1.00 88.44 465 ARG A O 1
ATOM 3598 N N . GLU A 1 466 ? 36.381 -3.610 10.936 1.00 91.56 466 GLU A N 1
ATOM 3599 C CA . GLU A 1 466 ? 37.125 -4.715 10.332 1.00 91.56 466 GLU A CA 1
ATOM 3600 C C . GLU A 1 466 ? 36.195 -5.632 9.525 1.00 91.56 466 GLU A C 1
ATOM 3602 O O . GLU A 1 466 ? 36.485 -5.940 8.370 1.00 91.56 466 GLU A O 1
ATOM 3607 N N . ALA A 1 467 ? 35.017 -5.967 10.065 1.00 90.38 467 ALA A N 1
ATOM 3608 C CA . ALA A 1 467 ? 34.007 -6.733 9.332 1.00 90.38 467 ALA A CA 1
ATOM 3609 C C . ALA A 1 467 ? 33.563 -6.025 8.036 1.00 90.38 467 ALA A C 1
ATOM 3611 O O . ALA A 1 467 ? 33.424 -6.657 6.989 1.00 90.38 467 ALA A O 1
ATOM 3612 N N . TRP A 1 468 ? 33.373 -4.704 8.086 1.00 90.88 468 TRP A N 1
ATOM 3613 C CA . TRP A 1 468 ? 32.951 -3.908 6.929 1.00 90.88 468 TRP A CA 1
ATOM 3614 C C . TRP A 1 468 ? 34.070 -3.624 5.932 1.00 90.88 468 TRP A C 1
ATOM 3616 O O . TRP A 1 468 ? 33.821 -3.369 4.755 1.00 90.88 468 TRP A O 1
ATOM 3626 N N . ARG A 1 469 ? 35.323 -3.655 6.381 1.00 90.50 469 ARG A N 1
ATOM 3627 C CA . ARG A 1 469 ? 36.477 -3.654 5.488 1.00 90.50 469 ARG A CA 1
ATOM 3628 C C . ARG A 1 469 ? 36.532 -4.971 4.717 1.00 90.50 469 ARG A C 1
ATOM 3630 O O . ARG A 1 469 ? 36.657 -4.939 3.496 1.00 90.50 469 ARG A O 1
ATOM 3637 N N . ALA A 1 470 ? 36.376 -6.101 5.408 1.00 88.12 470 ALA A N 1
ATOM 3638 C CA . ALA A 1 470 ? 36.455 -7.433 4.811 1.00 88.12 470 ALA A CA 1
ATOM 3639 C C . ALA A 1 470 ? 35.398 -7.676 3.716 1.00 88.12 470 ALA A C 1
ATOM 3641 O O . ALA A 1 470 ? 35.678 -8.379 2.747 1.00 88.12 470 ALA A O 1
ATOM 3642 N N . ASN A 1 471 ? 34.209 -7.074 3.832 1.00 83.88 471 ASN A N 1
ATOM 3643 C CA . ASN A 1 471 ? 33.138 -7.193 2.834 1.00 83.88 471 ASN A CA 1
ATOM 3644 C C . ASN A 1 471 ? 33.025 -5.989 1.869 1.00 83.88 471 ASN A C 1
ATOM 3646 O O . ASN A 1 471 ? 32.093 -5.928 1.067 1.00 83.88 471 ASN A O 1
ATOM 3650 N N . GLY A 1 472 ? 33.965 -5.036 1.928 1.00 86.00 472 GLY A N 1
ATOM 3651 C CA . GLY A 1 472 ? 34.040 -3.886 1.019 1.00 86.00 472 GLY A CA 1
ATOM 3652 C C . GLY A 1 472 ? 33.070 -2.732 1.309 1.00 86.00 472 GLY A C 1
ATOM 3653 O O . GLY A 1 472 ? 33.065 -1.743 0.572 1.00 86.00 472 GLY A O 1
ATOM 3654 N N . TRP A 1 473 ? 32.270 -2.799 2.374 1.00 91.06 473 TRP A N 1
ATOM 3655 C CA . TRP A 1 473 ? 31.312 -1.747 2.733 1.00 91.06 473 TRP A CA 1
ATOM 3656 C C . TRP A 1 473 ? 31.973 -0.458 3.209 1.00 91.06 473 TRP A C 1
ATOM 3658 O O . TRP A 1 473 ? 31.451 0.621 2.935 1.00 91.06 473 TRP A O 1
ATOM 3668 N N . LEU A 1 474 ? 33.131 -0.535 3.871 1.00 91.25 474 LEU A N 1
ATOM 3669 C CA . LEU A 1 474 ? 33.826 0.667 4.339 1.00 91.25 474 LEU A CA 1
ATOM 3670 C C . LEU A 1 474 ? 34.244 1.573 3.167 1.00 91.25 474 LEU A C 1
ATOM 3672 O O . LEU A 1 474 ? 33.986 2.773 3.199 1.00 91.25 474 LEU A O 1
ATOM 3676 N N . ALA A 1 475 ? 34.775 0.992 2.089 1.00 92.12 475 ALA A N 1
ATOM 3677 C CA . ALA A 1 475 ? 35.136 1.738 0.883 1.00 92.12 475 ALA A CA 1
ATOM 3678 C C . ALA A 1 475 ? 33.908 2.373 0.198 1.00 92.12 475 ALA A C 1
ATOM 3680 O O . ALA A 1 475 ? 33.979 3.488 -0.318 1.00 92.12 475 ALA A O 1
ATOM 3681 N N . ALA A 1 476 ? 32.761 1.687 0.218 1.00 95.00 476 ALA A N 1
ATOM 3682 C CA . ALA A 1 476 ? 31.503 2.216 -0.307 1.00 95.00 476 ALA A CA 1
ATOM 3683 C C . ALA A 1 476 ? 30.983 3.408 0.522 1.00 95.00 476 ALA A C 1
ATOM 3685 O O . ALA A 1 476 ? 30.546 4.416 -0.036 1.00 95.00 476 ALA A O 1
ATOM 3686 N N . ILE A 1 477 ? 31.080 3.319 1.851 1.00 95.38 477 ILE A N 1
ATOM 3687 C CA . ILE A 1 477 ? 30.741 4.400 2.786 1.00 95.38 477 ILE A CA 1
ATOM 3688 C C . ILE A 1 477 ? 31.626 5.628 2.544 1.00 95.38 477 ILE A C 1
ATOM 3690 O O . ILE A 1 477 ? 31.121 6.743 2.407 1.00 95.38 477 ILE A O 1
ATOM 3694 N N . GLU A 1 478 ? 32.939 5.428 2.440 1.00 94.25 478 GLU A N 1
ATOM 3695 C CA . GLU A 1 478 ? 33.901 6.501 2.1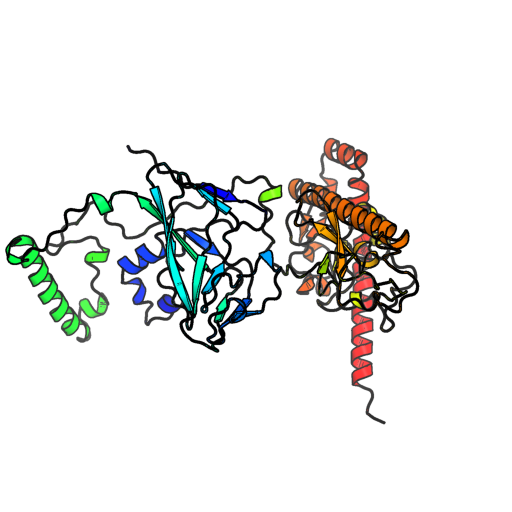75 1.00 94.25 478 GLU A CA 1
ATOM 3696 C C . GLU A 1 478 ? 33.646 7.171 0.820 1.00 94.25 478 GLU A C 1
ATOM 3698 O O . GLU A 1 478 ? 33.674 8.400 0.724 1.00 94.25 478 GLU A O 1
ATOM 3703 N N . ALA A 1 479 ? 33.317 6.387 -0.212 1.00 96.88 479 ALA A N 1
ATOM 3704 C CA . ALA A 1 479 ? 32.913 6.920 -1.508 1.00 96.88 479 ALA A CA 1
ATOM 3705 C C . ALA A 1 479 ? 31.662 7.806 -1.394 1.00 96.88 479 ALA A C 1
ATOM 3707 O O . ALA A 1 479 ? 31.643 8.908 -1.943 1.00 96.88 479 ALA A O 1
ATOM 3708 N N . GLN A 1 480 ? 30.639 7.383 -0.644 1.00 96.88 480 GLN A N 1
ATOM 3709 C CA . GLN A 1 480 ? 29.450 8.210 -0.435 1.00 96.88 480 GLN A CA 1
ATOM 3710 C C . GLN A 1 480 ? 29.784 9.515 0.298 1.00 96.88 480 GLN A C 1
ATOM 3712 O O . GLN A 1 480 ? 29.333 10.577 -0.129 1.00 96.88 480 GLN A O 1
ATOM 3717 N N . ILE A 1 481 ? 30.618 9.485 1.338 1.00 95.75 481 ILE A N 1
ATOM 3718 C CA . ILE A 1 481 ? 31.031 10.708 2.042 1.00 95.75 481 ILE A CA 1
ATOM 3719 C C . ILE A 1 481 ? 31.768 11.651 1.084 1.00 95.75 481 ILE A C 1
ATOM 3721 O O . ILE A 1 481 ? 31.408 12.828 0.979 1.00 95.75 481 ILE A O 1
ATOM 3725 N N . ALA A 1 482 ? 32.737 11.127 0.325 1.00 96.00 482 ALA A N 1
ATOM 3726 C CA . ALA A 1 482 ? 33.503 11.892 -0.657 1.00 96.00 482 ALA A CA 1
ATOM 3727 C C . ALA A 1 482 ? 32.621 12.503 -1.759 1.00 96.00 482 ALA A C 1
ATOM 3729 O O . ALA A 1 482 ? 32.940 13.578 -2.272 1.00 96.00 482 ALA A O 1
ATOM 3730 N N . SER A 1 483 ? 31.498 11.858 -2.089 1.00 97.69 483 SER A N 1
ATOM 3731 C CA . SER A 1 483 ? 30.535 12.330 -3.089 1.00 97.69 483 SER A CA 1
ATOM 3732 C C . SER A 1 483 ? 29.915 13.695 -2.740 1.00 97.69 483 SER A C 1
ATOM 3734 O O . SER A 1 483 ? 29.538 14.454 -3.633 1.00 97.69 483 SER A O 1
ATOM 3736 N N . SER A 1 484 ? 29.886 14.069 -1.454 1.00 93.81 484 SER A N 1
ATOM 3737 C CA . SER A 1 484 ? 29.277 15.320 -0.972 1.00 93.81 484 SER A CA 1
ATOM 3738 C C . SER A 1 484 ? 29.913 16.582 -1.571 1.00 93.81 484 SER A C 1
ATOM 3740 O O . SER A 1 484 ? 29.263 17.620 -1.671 1.00 93.81 484 SER A O 1
ATOM 3742 N N . ARG A 1 485 ? 31.164 16.514 -2.052 1.00 93.44 485 ARG A N 1
ATOM 3743 C CA . ARG A 1 485 ? 31.817 17.640 -2.752 1.00 93.44 485 ARG A CA 1
ATOM 3744 C C . ARG A 1 485 ? 31.097 18.058 -4.040 1.00 93.44 485 ARG A C 1
ATOM 3746 O O . ARG A 1 485 ? 31.314 19.163 -4.532 1.00 93.44 485 ARG A O 1
ATOM 3753 N N . HIS A 1 486 ? 30.250 17.188 -4.591 1.00 95.94 486 HIS A N 1
ATOM 3754 C CA . HIS A 1 486 ? 29.533 17.435 -5.839 1.00 95.94 486 HIS A CA 1
ATOM 3755 C C . HIS A 1 486 ? 28.243 18.250 -5.658 1.00 95.94 486 HIS A C 1
ATOM 3757 O O . HIS A 1 486 ? 27.664 18.658 -6.661 1.00 95.94 486 HIS A O 1
ATOM 3763 N N . TRP A 1 487 ? 27.823 18.576 -4.425 1.00 95.25 487 TRP A N 1
ATOM 3764 C CA . TRP A 1 487 ? 26.643 19.426 -4.194 1.00 95.25 487 TRP A CA 1
ATOM 3765 C C . TRP A 1 487 ? 26.766 20.813 -4.836 1.00 95.25 487 TRP A C 1
ATOM 3767 O O . TRP A 1 487 ? 25.824 21.280 -5.472 1.00 95.25 487 TRP A O 1
ATOM 3777 N N . ASN A 1 488 ? 27.937 21.450 -4.732 1.00 90.50 488 ASN A N 1
ATOM 3778 C CA . ASN A 1 488 ? 28.184 22.747 -5.373 1.00 90.50 488 ASN A CA 1
ATOM 3779 C C . ASN A 1 488 ? 28.207 22.631 -6.903 1.00 90.50 488 ASN A C 1
ATOM 3781 O O . ASN A 1 488 ? 27.737 23.524 -7.599 1.00 90.50 488 ASN A O 1
ATOM 3785 N N . GLY A 1 489 ? 28.714 21.511 -7.428 1.00 92.31 489 GLY A N 1
ATOM 3786 C CA . GLY A 1 489 ? 28.650 21.215 -8.857 1.00 92.31 489 GLY A CA 1
ATOM 3787 C C . GLY A 1 489 ? 27.206 21.132 -9.347 1.00 92.31 489 GLY A C 1
ATOM 3788 O O . GLY A 1 489 ? 26.871 21.776 -10.333 1.00 92.31 489 GLY A O 1
ATOM 3789 N N . LEU A 1 490 ? 26.344 20.412 -8.623 1.00 92.62 490 LEU A N 1
ATOM 3790 C CA . LEU A 1 490 ? 24.922 20.289 -8.946 1.00 92.62 490 LEU A CA 1
ATOM 3791 C C . LEU A 1 490 ? 24.200 21.647 -8.915 1.00 92.62 490 LEU A C 1
ATOM 3793 O O . LEU A 1 490 ? 23.441 21.945 -9.830 1.00 92.62 490 LEU A O 1
ATOM 3797 N N . LEU A 1 491 ? 24.478 22.490 -7.913 1.00 90.81 491 LEU A N 1
ATOM 3798 C CA . LEU A 1 491 ? 23.933 23.853 -7.832 1.00 90.81 491 LEU A CA 1
ATOM 3799 C C . LEU A 1 491 ? 24.336 24.715 -9.032 1.00 90.81 491 LEU A C 1
ATOM 3801 O O . LEU A 1 491 ? 23.484 25.366 -9.626 1.00 90.81 491 LEU A O 1
ATOM 3805 N N . ASN A 1 492 ? 25.610 24.676 -9.431 1.00 91.12 492 ASN A N 1
ATOM 3806 C CA . ASN A 1 492 ? 26.080 25.431 -10.593 1.00 91.12 492 ASN A CA 1
ATOM 3807 C C . ASN A 1 492 ? 25.378 24.986 -11.887 1.00 91.12 492 ASN A C 1
ATOM 3809 O O . ASN A 1 492 ? 25.143 25.803 -12.775 1.00 91.12 492 ASN A O 1
ATOM 3813 N N . LEU A 1 493 ? 25.049 23.695 -12.006 1.00 90.56 493 LEU A N 1
ATOM 3814 C CA . LEU A 1 493 ? 24.292 23.174 -13.144 1.00 90.56 493 LEU A CA 1
ATOM 3815 C C . LEU A 1 493 ? 22.824 23.616 -13.119 1.00 90.56 493 LEU A C 1
ATOM 3817 O O . LEU A 1 493 ? 22.299 23.984 -14.168 1.00 90.56 493 LEU A O 1
ATOM 3821 N N . ASP A 1 494 ? 22.191 23.626 -11.943 1.00 87.56 494 ASP A N 1
ATOM 3822 C CA . ASP A 1 494 ? 20.816 24.112 -11.740 1.00 87.56 494 ASP A CA 1
ATOM 3823 C C . ASP A 1 494 ? 20.697 25.610 -12.084 1.00 87.56 494 ASP A C 1
ATOM 3825 O O . ASP A 1 494 ? 19.792 26.028 -12.813 1.00 87.56 494 ASP A O 1
ATOM 3829 N N . ASP A 1 495 ? 21.666 26.416 -11.636 1.00 87.69 495 ASP A N 1
ATOM 3830 C CA . ASP A 1 495 ? 21.724 27.855 -11.909 1.00 87.69 495 ASP A CA 1
ATOM 3831 C C . ASP A 1 495 ? 21.961 28.131 -13.410 1.00 87.69 495 ASP A C 1
ATOM 3833 O O . ASP A 1 495 ? 21.292 28.980 -14.004 1.00 87.69 495 ASP A O 1
ATOM 3837 N N . ALA A 1 496 ? 22.854 27.373 -14.061 1.00 87.38 496 ALA A N 1
ATOM 3838 C CA . ALA A 1 496 ? 23.101 27.491 -15.500 1.00 87.38 496 ALA A CA 1
ATOM 3839 C C . ALA A 1 496 ? 21.877 27.092 -16.345 1.00 87.38 496 ALA A C 1
ATOM 3841 O O . ALA A 1 496 ? 21.580 27.750 -17.344 1.00 87.38 496 ALA A O 1
ATOM 3842 N N . MET A 1 497 ? 21.153 26.038 -15.952 1.00 84.12 497 MET A N 1
ATOM 3843 C CA . MET A 1 497 ? 19.906 25.634 -16.612 1.00 84.12 497 MET A CA 1
ATOM 3844 C C . MET A 1 497 ? 18.830 26.716 -16.462 1.00 84.12 497 MET A C 1
ATOM 3846 O O . MET A 1 497 ? 18.222 27.115 -17.454 1.00 84.12 497 MET A O 1
ATOM 3850 N N . SER A 1 498 ? 18.661 27.253 -15.251 1.00 82.12 498 SER A N 1
ATOM 3851 C CA . SER A 1 498 ? 17.708 28.333 -14.969 1.00 82.12 498 SER A CA 1
ATOM 3852 C C . SER A 1 498 ? 18.004 29.593 -15.794 1.00 82.12 498 SER A C 1
ATOM 3854 O O . SER A 1 498 ? 17.090 30.196 -16.357 1.00 82.12 498 SER A O 1
ATOM 3856 N N . ALA A 1 499 ? 19.282 29.968 -15.932 1.00 81.88 499 ALA A N 1
ATOM 3857 C CA . ALA A 1 499 ? 19.703 31.106 -16.750 1.00 81.88 499 ALA A CA 1
ATOM 3858 C C . ALA A 1 499 ? 19.429 30.895 -18.251 1.00 81.88 499 ALA A C 1
ATOM 3860 O O . ALA A 1 499 ? 18.999 31.828 -18.930 1.00 81.88 499 ALA A O 1
ATOM 3861 N N . ARG A 1 500 ? 19.633 29.675 -18.771 1.00 80.06 500 ARG A N 1
ATOM 3862 C CA . ARG A 1 500 ? 19.301 29.334 -20.166 1.00 80.06 500 ARG A CA 1
ATOM 3863 C C . ARG A 1 500 ? 17.801 29.428 -20.432 1.00 80.06 500 ARG A C 1
ATOM 3865 O O . ARG A 1 500 ? 17.417 30.065 -21.405 1.00 80.06 500 ARG A O 1
ATOM 3872 N N . MET A 1 501 ? 16.971 28.881 -19.542 1.00 73.44 501 MET A N 1
ATOM 3873 C CA . MET A 1 501 ? 15.511 28.969 -19.671 1.00 73.44 501 MET A CA 1
ATOM 3874 C C . MET A 1 501 ? 15.024 30.425 -19.635 1.00 73.44 501 MET A C 1
ATOM 3876 O O . MET A 1 501 ? 14.195 30.813 -20.452 1.00 73.44 501 MET A O 1
ATOM 3880 N N . ALA A 1 502 ? 15.585 31.257 -18.748 1.00 70.00 502 ALA A N 1
ATOM 3881 C CA . ALA A 1 502 ? 15.259 32.682 -18.683 1.00 70.00 502 ALA A CA 1
ATOM 3882 C C . ALA A 1 502 ? 15.692 33.454 -19.949 1.00 70.00 502 ALA A C 1
ATOM 3884 O O . ALA A 1 502 ? 14.972 34.341 -20.412 1.00 70.00 502 ALA A O 1
ATOM 3885 N N . GLY A 1 503 ? 16.841 33.105 -20.537 1.00 64.81 503 GLY A N 1
ATOM 3886 C CA . GLY A 1 503 ? 17.330 33.687 -21.792 1.00 64.81 503 GLY A CA 1
ATOM 3887 C C . GLY A 1 503 ? 16.527 33.264 -23.030 1.00 64.81 503 GLY A C 1
ATOM 3888 O O . GLY A 1 503 ? 16.282 34.090 -23.907 1.00 64.81 503 GLY A O 1
ATOM 3889 N N . GLU A 1 504 ? 16.058 32.015 -23.086 1.00 56.81 504 GLU A N 1
ATOM 3890 C CA . GLU A 1 504 ? 15.181 31.511 -24.157 1.00 56.81 504 GLU A CA 1
ATOM 3891 C C . GLU A 1 504 ? 13.788 32.159 -24.104 1.00 56.81 504 GLU A C 1
ATOM 3893 O O . GLU A 1 504 ? 13.237 32.504 -25.147 1.00 56.81 504 GLU A O 1
ATOM 3898 N N . THR A 1 505 ? 13.256 32.449 -22.909 1.00 49.41 505 THR A N 1
ATOM 3899 C CA . THR A 1 505 ? 12.007 33.224 -22.761 1.00 49.41 505 THR A CA 1
ATOM 3900 C C . THR A 1 505 ? 12.140 34.706 -23.130 1.00 49.41 505 THR A C 1
ATOM 3902 O O . THR A 1 505 ? 11.128 35.382 -23.304 1.00 49.41 505 THR A O 1
ATOM 3905 N N . ALA A 1 506 ? 13.369 35.220 -23.254 1.00 49.38 506 ALA A N 1
ATOM 3906 C CA . ALA A 1 506 ? 13.657 36.622 -23.553 1.00 49.38 506 ALA A CA 1
ATOM 3907 C C . ALA A 1 506 ? 14.004 36.894 -25.033 1.00 49.38 506 ALA A C 1
ATOM 3909 O O . ALA A 1 506 ? 14.228 38.053 -25.384 1.00 49.38 506 ALA A O 1
ATOM 3910 N N . SER A 1 507 ? 14.035 35.878 -25.909 1.00 38.09 507 SER A N 1
ATOM 3911 C CA . SER A 1 507 ? 14.144 36.095 -27.363 1.00 38.09 507 SER A CA 1
ATOM 3912 C C . SER A 1 507 ? 12.773 36.462 -27.946 1.00 38.09 507 SER A C 1
ATOM 3914 O O . SER A 1 507 ? 11.869 35.624 -27.920 1.00 38.09 507 SER A O 1
ATOM 3916 N N . PRO A 1 508 ? 12.572 37.685 -28.478 1.00 44.09 508 PRO A N 1
ATOM 3917 C CA . PRO A 1 5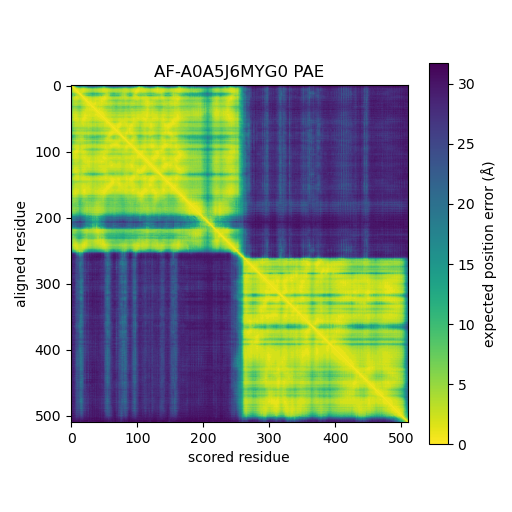08 ? 11.342 38.025 -29.172 1.00 44.09 508 PRO A CA 1
ATOM 3918 C C . PRO A 1 508 ? 11.304 37.293 -30.513 1.00 44.09 508 PRO A C 1
ATOM 3920 O O . PRO A 1 508 ? 12.333 37.142 -31.171 1.00 44.09 508 PRO A O 1
ATOM 3923 N N . ALA A 1 509 ? 10.103 36.891 -30.927 1.00 46.38 509 ALA A N 1
ATOM 3924 C CA . ALA A 1 509 ? 9.814 36.557 -32.313 1.00 46.38 509 ALA A CA 1
ATOM 3925 C C . ALA A 1 509 ? 10.364 37.665 -33.230 1.00 46.38 509 ALA A C 1
ATOM 3927 O O . ALA A 1 509 ? 9.934 38.818 -33.132 1.00 46.38 509 ALA A O 1
ATOM 3928 N N . GLY A 1 510 ? 11.341 37.306 -34.059 1.00 38.25 510 GLY A N 1
ATOM 3929 C CA . GLY A 1 510 ? 11.872 38.111 -35.154 1.00 38.25 510 GLY A CA 1
ATOM 3930 C C . GLY A 1 510 ? 11.580 37.417 -36.466 1.00 38.25 510 GLY A C 1
ATOM 3931 O O . GLY A 1 510 ? 11.902 36.209 -36.544 1.00 38.25 510 GLY A O 1
#

pLDDT: mean 87.11, std 13.09, range [26.22, 98.56]

Secondary structure (DSSP, 8-state):
-PPPPPPEEEE-STT-PPPEEPPS--HHHHHSGGGGGGG-HHHHHHHTSSEEEE-SS-EEEEE-S-SSGGGEEEE-SS-GGGS-B--S-TTEEEEE--EEEEPPTTEEEEEESPTT---TTEEEPPEEE-TTT--S--EEEEEESSTT-EEEE-TT-EEEEEEEEETTTTTT-------GGG-HHHHHHHHHHHHHHHHHHHHHTSTT-HHHHH-S--TTTTTB-TTS-B--TT--S---PPP----S-GGG-----SS---SSTT-S-EEE--TTTSTT-EE----SGGGTT-SEEE--GGGHHHHTTTS-EEE-SSSSPPEEEE--SSTT--TTB-TTSPBPTTPPPPHHHHTTTEEEEE-SS-TT-EEEEEETT-TTEETT-SEESEETTEE-HHHHHHHHHHHHHHHHHHHHHHHHHHHHHTT-EEEGGGTS-HHHHTSGGGTT-EEE-HHHHHTS-HHHHHHHHHTTHHHHHHHHHHHGGGHHHHHHHHHHHHHHHHHHTT----

Radius of gyration: 30.53 Å; Cα contacts (8 Å, |Δi|>4): 880; chains: 1; bounding box: 86×62×76 Å

Mean predicted aligned error: 16.29 Å

Organism: NCBI:txid2602016

InterPro domains:
  IPR010836 SapC [PF07277] (273-490)
  IPR045709 Protein of unknown function DUF6065 [PF19541] (20-241)

Nearest PDB structures (foldseek):
  8qky-assembly1_A  TM=6.810E-01  e=5.174E-05  Escherichia phage T5
  8qld-assembly1_A  TM=6.813E-01  e=4.378E-04  Escherichia phage T5
  4gcy-assembly1_A  TM=6.403E-01  e=5.205E-04  Mycobacterium tuberculosis
  1f7q-assembly1_C  TM=7.626E-01  e=6.227E-03  Feline immunodeficiency virus
  1f7r-assembly1_A  TM=7.371E-01  e=1.480E-02  Feline immunodeficiency virus

Solvent-accessible surface area (backbone atoms only — not comparable to full-atom values): 28478 Å² total; per-residue (Å²): 128,85,75,83,82,57,78,47,75,47,66,74,47,38,78,30,66,76,55,35,53,32,57,62,72,44,72,74,38,63,71,32,79,90,32,50,58,68,71,40,55,70,59,40,43,56,28,22,62,32,32,25,40,50,30,83,36,43,36,37,37,30,23,68,70,42,62,48,33,83,28,47,52,74,49,60,77,48,56,74,89,60,46,66,46,50,79,79,12,59,35,32,43,33,34,77,58,45,37,34,58,34,38,46,84,64,29,25,36,38,36,30,36,47,64,92,58,88,54,82,52,40,43,59,49,70,51,78,42,66,26,43,76,50,92,60,66,68,68,50,42,31,37,51,76,39,58,74,43,82,38,74,47,48,55,65,36,64,62,30,25,36,35,81,42,68,58,68,56,73,80,69,59,86,84,81,88,77,62,58,79,81,38,61,67,61,40,53,40,49,55,50,51,52,54,51,52,56,52,45,61,61,40,47,74,38,90,85,35,72,54,44,72,59,72,61,90,53,47,72,70,70,33,35,47,90,81,76,42,76,51,67,95,79,64,78,86,74,65,82,66,76,69,67,78,85,78,62,55,75,87,50,59,36,51,80,58,96,64,91,65,53,63,65,84,74,55,86,42,82,42,73,68,39,69,82,86,42,44,59,30,6,50,42,90,73,71,43,50,72,46,31,48,44,16,65,44,61,41,29,56,87,43,32,55,65,36,28,76,64,23,27,47,36,26,44,72,48,76,51,24,35,44,24,38,49,40,36,77,44,69,64,28,14,77,47,32,48,98,84,10,45,63,48,86,94,53,71,78,49,66,68,62,72,36,60,57,43,38,63,40,68,34,94,90,37,82,91,40,75,40,50,20,32,31,79,77,35,85,36,55,30,66,84,26,86,46,42,35,37,54,97,84,37,72,24,73,64,38,49,51,49,41,53,51,27,47,52,49,54,52,34,42,53,53,17,31,56,52,20,38,51,40,56,76,71,60,30,61,38,61,29,64,79,78,44,60,65,88,49,37,72,24,75,74,42,57,71,24,24,32,80,36,67,68,55,61,72,65,55,55,67,71,58,51,52,56,29,50,77,72,49,49,46,61,35,53,50,21,35,62,59,3,56,72,27,52,64,57,52,48,56,49,53,52,52,50,53,51,49,56,56,52,61,74,65,61,73,94,124

Foldseek 3Di:
DPDDWDKDKFFQFLQQFFWFQFDLDDPVCVVPDVSCVLLPLVSSCLRRQWTFDFQQFKKKWAAQQWQDQVRIDIGGLDDPLSAWGRDRGRQKTKAFNRIAMATAPQKWKWKWFRRPHDFPQKGWDIDIGDRNPDPDGDITIIHGPDHPDMGMGHRRGTGMTMDMDGHPPVVPDPDDDDDVVVPVVSVVQVVLVVVCVVVLVVQCPDPPDPSVVVVDDCQLLQCAGSVRDHHDPPRDSDDDDDGPDPPDDLNSNFNVDPDDPGPQQLFDAKDFDDCVVQVLKFFADDAQPSRFFAQKHFAFLVVLQLQLVAFQWWWDLGALTTIITGQALANTGGLQQDPRRHGNPPHDDGLSSVLPQWAWDQDPVHNPDTGIMGRPPDPRMDSPHPGGQDDPSHGDPVVVVSSVSNVVRVVRRVVRSVLSNVCVVLVQKDQPCVQADPSRCPHPVSPSIIAGDVVSVVVDDVVVVVVCVVVVNVVSNVSNVSSSVCRVVNVVSNVVVVVVVVVVVPDDDD

Sequence (510 aa):
MAGKMKLSYFATDPLSGVPQPASPTRPWMDETAQAFAYRCLPLNIANAHGWELLSPAAFSACWNGGAEPGAIDIRSDAEPLLQPTSLFGHGVLTFHLHGIFRTEPGWNLFVTGPVNRPKDGIAALSGVIETDWAPYTFTMNWKFTRARHWVSFEAGEPFCFLFPVQRGVLDGVAAEVRDIADDPSLKADYERWSRERTSFGDRLNVTGSPEQKERWQKRYYRGMNMQDRPGAPDHQIKLRLPEFADRRSPAMRSTPGAGPLGLPPFFRKIAPLSRLAHAELGLQEGDYGFAASTPLVPLGISELAPAARHYPIVFAAMNPPRPLCVLGAMADSNLHVDASGHWRAGAYIPAAARRYPFITIVSKDNADTLILGIDETATQLSPSAPSKLFDRGEMTALCRERLEFCSRVSAALRQADDFGTTLSQSGLLMPLRNAAPARIATRSCMEGLRTIDPARLASLLDATREAWRANGWLAAIEAQIASSRHWNGLLNLDDAMSARMAGETASPAG